Protein AF-0000000084513446 (afdb_homodimer)

Foldseek 3Di:
DPPPPPPDPDPDPDDPDPDDDDDDDWDKDKAADLLFQEEEEEAAALQFDAPLLVVLVHVVRVVHYTYIYTRQQVVNRDHPVCPPDDPPDPSVVVSVVVLLPCVSRQVVVLVRLVVSVVSNHNAYAYEYAASGQQNRLVCQLVVSHFEHEYELYHPDFLVSLQSGNHEYYYEHEQPSPDCPRNVVSQVVHDYPDGYYYYYNAAHGAQSHNPNDCVPDDPSNNVVSVVVVVVVSVRSVVRRD/DPPPPPPDPDPDPDDPDPPDDDDDDWDKDKAADLLFQEEEEEAAALQFDAPLLVVLVHVVRVVHYTYIYTRQQVVNRDHPVCPPDDPPDPNVVVSVVVLLPCVSRQVVVLVRLVVSVVSNHNAYAYEYAASGQQNRLVCQLVVSHFEHEYELYHPDFLVSLQSGNHEYYYEHEQPSPDCPRNVVSQVVHDYPPGYYYYYNAAHGAQSHNPNDCVPDDPSNNVVSVVVVVVVSVRSVVRRD

Structure (mmCIF, N/CA/C/O backbone):
data_AF-0000000084513446-model_v1
#
loop_
_entity.id
_entity.type
_entity.pdbx_description
1 polymer 'Endo-1-like protein'
#
loop_
_atom_site.group_PDB
_atom_site.id
_atom_site.type_symbol
_atom_site.label_atom_id
_atom_site.label_alt_id
_atom_site.label_comp_id
_atom_site.label_asym_id
_atom_site.label_entity_id
_atom_site.label_seq_id
_atom_site.pdbx_PDB_ins_code
_atom_site.Cartn_x
_atom_site.Cartn_y
_atom_site.Cartn_z
_atom_site.occupancy
_atom_site.B_iso_or_equiv
_atom_site.auth_seq_id
_atom_site.auth_comp_id
_atom_site.auth_asym_id
_atom_site.auth_atom_id
_atom_site.pdbx_PDB_model_num
ATOM 1 N N . MET A 1 1 ? 6.305 45.062 -3.98 1 28.52 1 MET A N 1
ATOM 2 C CA . MET A 1 1 ? 7.359 44.031 -4.02 1 28.52 1 MET A CA 1
ATOM 3 C C . MET A 1 1 ? 6.793 42.688 -4.387 1 28.52 1 MET A C 1
ATOM 5 O O . MET A 1 1 ? 5.715 42.312 -3.928 1 28.52 1 MET A O 1
ATOM 9 N N . PRO A 1 2 ? 7.004 42.062 -5.508 1 34.53 2 PRO A N 1
ATOM 10 C CA . PRO A 1 2 ? 6.273 40.875 -5.988 1 34.53 2 PRO A CA 1
ATOM 11 C C . PRO A 1 2 ? 6.184 39.781 -4.938 1 34.53 2 PRO A C 1
ATOM 13 O O . PRO A 1 2 ? 7.117 39.594 -4.152 1 34.53 2 PRO A O 1
ATOM 16 N N . SER A 1 3 ? 5.09 39.438 -4.32 1 36.53 3 SER A N 1
ATOM 17 C CA . SER A 1 3 ? 4.895 38.469 -3.242 1 36.53 3 SER A CA 1
ATOM 18 C C . SER A 1 3 ? 5.793 37.25 -3.418 1 36.53 3 SER A C 1
ATOM 20 O O . SER A 1 3 ? 5.75 36.594 -4.453 1 36.53 3 SER A O 1
ATOM 22 N N . THR A 1 4 ? 7.117 37.281 -3.299 1 39.66 4 THR A N 1
ATOM 23 C CA . THR A 1 4 ? 8.164 36.281 -3.463 1 39.66 4 THR A CA 1
ATOM 24 C C . THR A 1 4 ? 7.621 34.875 -3.174 1 39.66 4 THR A C 1
ATOM 26 O O . THR A 1 4 ? 7.152 34.594 -2.066 1 39.66 4 THR A O 1
ATOM 29 N N . GLU A 1 5 ? 6.93 34.25 -4.145 1 48.75 5 GLU A N 1
ATOM 30 C CA . GLU A 1 5 ? 6.363 32.906 -4.156 1 48.75 5 GLU A CA 1
ATOM 31 C C . GLU A 1 5 ? 7.258 31.938 -3.393 1 48.75 5 GLU A C 1
ATOM 33 O O . GLU A 1 5 ? 8.375 31.656 -3.82 1 48.75 5 GLU A O 1
ATOM 38 N N . SER A 1 6 ? 7.34 32.031 -2.076 1 57.56 6 SER A N 1
ATOM 39 C CA . SER A 1 6 ? 8.195 31.156 -1.291 1 57.56 6 SER A CA 1
ATOM 40 C C . SER A 1 6 ? 8.023 29.703 -1.718 1 57.56 6 SER A C 1
ATOM 42 O O . SER A 1 6 ? 6.906 29.203 -1.771 1 57.56 6 SER A O 1
ATOM 44 N N . TYR A 1 7 ? 8.93 29.266 -2.695 1 59.56 7 TYR A N 1
ATOM 45 C CA . TYR A 1 7 ? 9 27.891 -3.154 1 59.56 7 TYR A CA 1
ATOM 46 C C . TYR A 1 7 ? 9.266 26.938 -1.992 1 59.56 7 TYR A C 1
ATOM 48 O O . TYR A 1 7 ? 9.531 25.75 -2.199 1 59.56 7 TYR A O 1
ATOM 56 N N . ILE A 1 8 ? 9.156 27.516 -0.723 1 64.62 8 ILE A N 1
ATOM 57 C CA . ILE A 1 8 ? 9.547 26.609 0.35 1 64.62 8 ILE A CA 1
ATOM 58 C C . ILE A 1 8 ? 8.305 26.125 1.099 1 64.62 8 ILE A C 1
ATOM 60 O O . ILE A 1 8 ? 7.539 26.938 1.624 1 64.62 8 ILE A O 1
ATOM 64 N N . CYS A 1 9 ? 8.008 24.938 0.965 1 66.38 9 CYS A N 1
ATOM 65 C CA . CYS A 1 9 ? 6.91 24.375 1.742 1 66.38 9 CYS A CA 1
ATOM 66 C C . CYS A 1 9 ? 7.277 24.281 3.219 1 66.38 9 CYS A C 1
ATOM 68 O O . CYS A 1 9 ? 6.398 24.297 4.082 1 66.38 9 CYS A O 1
ATOM 70 N N . CYS A 1 10 ? 8.547 24.188 3.445 1 70.69 10 CYS A N 1
ATOM 71 C CA . CYS A 1 10 ? 9.023 23.891 4.793 1 70.69 10 CYS A CA 1
ATOM 72 C C . CYS A 1 10 ? 10.117 24.875 5.211 1 70.69 10 CYS A C 1
ATOM 74 O O . CYS A 1 10 ? 11.227 24.844 4.664 1 70.69 10 CYS A O 1
ATOM 76 N N . PRO A 1 11 ? 9.75 25.734 5.977 1 62.88 11 PRO A N 1
ATOM 77 C CA . PRO A 1 11 ? 10.773 26.703 6.363 1 62.88 11 PRO A CA 1
ATOM 78 C C . PRO A 1 11 ? 11.758 26.141 7.387 1 62.88 11 PRO A C 1
ATOM 80 O O . PRO A 1 11 ? 11.891 26.672 8.492 1 62.88 11 PRO A O 1
ATOM 83 N N . THR A 1 12 ? 12.133 24.906 7.207 1 65.62 12 THR A N 1
ATOM 84 C CA . THR A 1 12 ? 13.078 24.375 8.188 1 65.62 12 THR A CA 1
ATOM 85 C C . THR A 1 12 ? 14.211 23.625 7.492 1 65.62 12 THR A C 1
ATOM 87 O O . THR A 1 12 ? 14.055 23.172 6.359 1 65.62 12 THR A O 1
ATOM 90 N N . ASP A 1 13 ? 15.367 23.656 8.188 1 72.81 13 ASP A N 1
ATOM 91 C CA . ASP A 1 13 ? 16.531 22.922 7.707 1 72.81 13 ASP A CA 1
ATOM 92 C C . ASP A 1 13 ? 16.594 21.531 8.32 1 72.81 13 ASP A C 1
ATOM 94 O O . ASP A 1 13 ? 17.469 20.734 7.98 1 72.81 13 ASP A O 1
ATOM 98 N N . LYS A 1 14 ? 15.578 21.25 9.109 1 74.94 14 LYS A N 1
ATOM 99 C CA . LYS A 1 14 ? 15.641 19.953 9.781 1 74.94 14 LYS A CA 1
ATOM 100 C C . LYS A 1 14 ? 15.25 18.812 8.836 1 74.94 14 LYS A C 1
ATOM 102 O O . LYS A 1 14 ? 14.227 18.891 8.156 1 74.94 14 LYS A O 1
ATOM 107 N N . PRO A 1 15 ? 16.109 17.828 8.781 1 73.56 15 PRO A N 1
ATOM 108 C CA . PRO A 1 15 ? 15.797 16.688 7.93 1 73.56 15 PRO A CA 1
ATOM 109 C C . PRO A 1 15 ? 14.75 15.758 8.539 1 73.56 15 PRO A C 1
ATOM 111 O O . PRO A 1 15 ? 14.32 15.977 9.672 1 73.56 15 PRO A O 1
ATOM 114 N N . ALA A 1 16 ? 14.32 14.773 7.766 1 76.38 16 ALA A N 1
ATOM 115 C CA . ALA A 1 16 ? 13.469 13.719 8.305 1 76.38 16 ALA A CA 1
ATOM 116 C C . ALA A 1 16 ? 14.109 13.062 9.523 1 76.38 16 ALA A C 1
ATOM 118 O O . ALA A 1 16 ? 15.328 12.891 9.578 1 76.38 16 ALA A O 1
ATOM 119 N N . ALA A 1 17 ? 13.172 12.836 10.445 1 78.94 17 ALA A N 1
ATOM 120 C CA . ALA A 1 17 ? 13.648 12.266 11.703 1 78.94 17 ALA A CA 1
ATOM 121 C C . ALA A 1 17 ? 14.266 10.891 11.477 1 78.94 17 ALA A C 1
ATOM 123 O O . ALA A 1 17 ? 13.844 10.148 10.594 1 78.94 17 ALA A O 1
ATOM 124 N N . LYS A 1 18 ? 15.258 10.578 12.289 1 76.06 18 LYS A N 1
ATOM 125 C CA . LYS A 1 18 ? 15.984 9.32 12.164 1 76.06 18 LYS A CA 1
ATOM 126 C C . LYS A 1 18 ? 15.555 8.328 13.25 1 76.06 18 LYS A C 1
ATOM 128 O O . LYS A 1 18 ? 16.047 7.199 13.289 1 76.06 18 LYS A O 1
ATOM 133 N N . CYS A 1 19 ? 14.656 8.852 14.102 1 81.62 19 CYS A N 1
ATOM 134 C CA . CYS A 1 19 ? 14.211 7.934 15.141 1 81.62 19 CYS A CA 1
ATOM 135 C C . CYS A 1 19 ? 13.578 6.688 14.539 1 81.62 19 CYS A C 1
ATOM 137 O O . CYS A 1 19 ? 12.781 6.781 13.602 1 81.62 19 CYS A O 1
ATOM 139 N N . PRO A 1 20 ? 14.039 5.555 15.062 1 86.88 20 PRO A N 1
ATOM 140 C CA . PRO A 1 20 ? 13.523 4.305 14.492 1 86.88 20 PRO A CA 1
ATOM 141 C C . PRO A 1 20 ? 12.062 4.055 14.828 1 86.88 20 PRO A C 1
ATOM 143 O O . PRO A 1 20 ? 11.609 4.391 15.93 1 86.88 20 PRO A O 1
ATOM 146 N N . TYR A 1 21 ? 11.359 3.617 13.867 1 92.81 21 TYR A N 1
ATOM 147 C CA . TYR A 1 21 ? 9.984 3.17 14.062 1 92.81 21 TYR A CA 1
ATOM 148 C C . TYR A 1 21 ? 9.648 2.016 13.125 1 92.81 21 TYR A C 1
ATOM 150 O O . TYR A 1 21 ? 10.023 2.033 11.953 1 92.81 21 TYR A O 1
ATOM 158 N N . ASP A 1 22 ? 9.016 0.967 13.688 1 93.06 22 ASP A N 1
ATOM 159 C CA . ASP A 1 22 ? 8.555 -0.166 12.898 1 93.06 22 ASP A CA 1
ATOM 160 C C . ASP A 1 22 ? 7.035 -0.126 12.711 1 93.06 22 ASP A C 1
ATOM 162 O O . ASP A 1 22 ? 6.285 -0.475 13.625 1 93.06 22 ASP A O 1
ATOM 166 N N . PRO A 1 23 ? 6.637 0.332 11.562 1 96.19 23 PRO A N 1
ATOM 167 C CA . PRO A 1 23 ? 5.195 0.445 11.32 1 96.19 23 PRO A CA 1
ATOM 168 C C . PRO A 1 23 ? 4.457 -0.876 11.523 1 96.19 23 PRO A C 1
ATOM 170 O O . PRO A 1 23 ? 5.004 -1.944 11.242 1 96.19 23 PRO A O 1
ATOM 173 N N . THR A 1 24 ? 3.176 -0.822 11.93 1 96.25 24 THR A N 1
ATOM 174 C CA . THR A 1 24 ? 2.424 -2.014 12.312 1 96.25 24 THR A CA 1
ATOM 175 C C . THR A 1 24 ? 1.371 -2.348 11.258 1 96.25 24 THR A C 1
ATOM 177 O O . THR A 1 24 ? 0.756 -3.414 11.305 1 96.25 24 THR A O 1
ATOM 180 N N . GLY A 1 25 ? 1.165 -1.488 10.305 1 97.62 25 GLY A N 1
ATOM 181 C CA . GLY A 1 25 ? 0.18 -1.718 9.258 1 97.62 25 GLY A CA 1
ATOM 182 C C . GLY A 1 25 ? 0.73 -2.5 8.078 1 97.62 25 GLY A C 1
ATOM 183 O O . GLY A 1 25 ? 1.725 -3.215 8.219 1 97.62 25 GLY A O 1
ATOM 184 N N . ASP A 1 26 ? -0.02 -2.463 6.984 1 98 26 ASP A N 1
ATOM 185 C CA . ASP A 1 26 ? 0.353 -3.221 5.793 1 98 26 ASP A CA 1
ATOM 186 C C . ASP A 1 26 ? 0.483 -2.305 4.578 1 98 26 ASP A C 1
ATOM 188 O O . ASP A 1 26 ? -0.351 -1.422 4.367 1 98 26 ASP A O 1
ATOM 192 N N . ASP A 1 27 ? 1.561 -2.512 3.861 1 98.06 27 ASP A N 1
ATOM 193 C CA . ASP A 1 27 ? 1.68 -1.89 2.547 1 98.06 27 ASP A CA 1
ATOM 194 C C . ASP A 1 27 ? 1.044 -2.762 1.467 1 98.06 27 ASP A C 1
ATOM 196 O O . ASP A 1 27 ? 1.412 -3.928 1.307 1 98.06 27 ASP A O 1
ATOM 200 N N . PHE A 1 28 ? 0.051 -2.205 0.753 1 98.5 28 PHE A N 1
ATOM 201 C CA . PHE A 1 28 ? -0.651 -2.918 -0.307 1 98.5 28 PHE A CA 1
ATOM 202 C C . PHE A 1 28 ? -0.551 -2.164 -1.627 1 98.5 28 PHE A C 1
ATOM 204 O O . PHE A 1 28 ? -0.624 -0.933 -1.651 1 98.5 28 PHE A O 1
ATOM 211 N N . TYR A 1 29 ? -0.32 -2.852 -2.713 1 98.69 29 TYR A N 1
ATOM 212 C CA . TYR A 1 29 ? -0.662 -2.375 -4.047 1 98.69 29 TYR A CA 1
ATOM 213 C C . TYR A 1 29 ? -2.072 -2.801 -4.434 1 98.69 29 TYR A C 1
ATOM 215 O O . TYR A 1 29 ? -2.414 -3.984 -4.355 1 98.69 29 TYR A O 1
ATOM 223 N N . VAL A 1 30 ? -2.938 -1.839 -4.719 1 98.81 30 VAL A N 1
ATOM 224 C CA . VAL A 1 30 ? -4.344 -2.098 -5.016 1 98.81 30 VAL A CA 1
ATOM 225 C C . VAL A 1 30 ? -4.676 -1.589 -6.414 1 98.81 30 VAL A C 1
ATOM 227 O O . VAL A 1 30 ? -4.363 -0.447 -6.758 1 98.81 30 VAL A O 1
ATOM 230 N N . VAL A 1 31 ? -5.312 -2.438 -7.215 1 98.75 31 VAL A N 1
ATOM 231 C CA . VAL A 1 31 ? -5.66 -2.031 -8.57 1 98.75 31 VAL A CA 1
ATOM 232 C C . VAL A 1 31 ? -6.91 -2.781 -9.031 1 98.75 31 VAL A C 1
ATOM 234 O O . VAL A 1 31 ? -7.172 -3.896 -8.578 1 98.75 31 VAL A O 1
ATOM 237 N N . GLY A 1 32 ? -7.699 -2.143 -9.945 1 98.69 32 GLY A N 1
ATOM 238 C CA . GLY A 1 32 ? -8.922 -2.738 -10.477 1 98.69 32 GLY A CA 1
ATOM 239 C C . GLY A 1 32 ? -10.18 -2.021 -10.023 1 98.69 32 GLY A C 1
ATOM 240 O O . GLY A 1 32 ? -10.102 -1.03 -9.289 1 98.69 32 GLY A O 1
ATOM 241 N N . PRO A 1 33 ? -11.297 -2.467 -10.508 1 98.25 33 PRO A N 1
ATOM 242 C CA . PRO A 1 33 ? -12.555 -1.837 -10.102 1 98.25 33 PRO A CA 1
ATOM 243 C C . PRO A 1 33 ? -12.906 -2.111 -8.641 1 98.25 33 PRO A C 1
ATOM 245 O O . PRO A 1 33 ? -13.102 -3.268 -8.258 1 98.25 33 PRO A O 1
ATOM 248 N N . TYR A 1 34 ? -13.094 -1.076 -7.812 1 97.25 34 TYR A N 1
ATOM 249 C CA . TYR A 1 34 ? -13.312 -1.21 -6.379 1 97.25 34 TYR A CA 1
ATOM 250 C C . TYR A 1 34 ? -14.648 -1.88 -6.094 1 97.25 34 TYR A C 1
ATOM 252 O O . TYR A 1 34 ? -14.867 -2.418 -5.004 1 97.25 34 TYR A O 1
ATOM 260 N N . LYS A 1 35 ? -15.555 -1.909 -7.035 1 96.81 35 LYS A N 1
ATOM 261 C CA . LYS A 1 35 ? -16.875 -2.5 -6.816 1 96.81 35 LYS A CA 1
ATOM 262 C C . LYS A 1 35 ? -16.938 -3.928 -7.355 1 96.81 35 LYS A C 1
ATOM 264 O O . LYS A 1 35 ? -17.984 -4.555 -7.352 1 96.81 35 LYS A O 1
ATOM 269 N N . SER A 1 36 ? -15.805 -4.426 -7.887 1 98.25 36 SER A N 1
ATOM 270 C CA . SER A 1 36 ? -15.781 -5.805 -8.367 1 98.25 36 SER A CA 1
ATOM 271 C C . SER A 1 36 ? -16.219 -6.777 -7.281 1 98.25 36 SER A C 1
ATOM 273 O O . SER A 1 36 ? -15.891 -6.594 -6.105 1 98.25 36 SER A O 1
ATOM 275 N N . LYS A 1 37 ? -16.875 -7.809 -7.703 1 98.56 37 LYS A N 1
ATOM 276 C CA . LYS A 1 37 ? -17.297 -8.859 -6.773 1 98.56 37 LYS A CA 1
ATOM 277 C C . LYS A 1 37 ? -16.266 -9.984 -6.723 1 98.56 37 LYS A C 1
ATOM 279 O O . LYS A 1 37 ? -16.375 -10.898 -5.898 1 98.56 37 LYS A O 1
ATOM 284 N N . ALA A 1 38 ? -15.273 -9.914 -7.621 1 98.88 38 ALA A N 1
ATOM 285 C CA . ALA A 1 38 ? -14.195 -10.906 -7.699 1 98.88 38 ALA A CA 1
ATOM 286 C C . ALA A 1 38 ? -12.852 -10.281 -7.336 1 98.88 38 ALA A C 1
ATOM 288 O O . ALA A 1 38 ? -12.375 -9.375 -8.023 1 98.88 38 ALA A O 1
ATOM 289 N N . GLY A 1 39 ? -12.25 -10.734 -6.254 1 98.88 39 GLY A N 1
ATOM 290 C CA . GLY A 1 39 ? -10.961 -10.234 -5.797 1 98.88 39 GLY A CA 1
ATOM 291 C C . GLY A 1 39 ? -9.844 -11.25 -5.949 1 98.88 39 GLY A C 1
ATOM 292 O O . GLY A 1 39 ? -10.086 -12.461 -5.91 1 98.88 39 GLY A O 1
ATOM 293 N N . VAL A 1 40 ? -8.648 -10.805 -6.152 1 98.94 40 VAL A N 1
ATOM 294 C CA . VAL A 1 40 ? -7.488 -11.688 -6.246 1 98.94 40 VAL A CA 1
ATOM 295 C C . VAL A 1 40 ? -6.34 -11.117 -5.41 1 98.94 40 VAL A C 1
ATOM 297 O O . VAL A 1 40 ? -6.008 -9.938 -5.523 1 98.94 40 VAL A O 1
ATOM 300 N N . VAL A 1 41 ? -5.77 -11.891 -4.531 1 98.94 41 VAL A N 1
ATOM 301 C CA . VAL A 1 41 ? -4.516 -11.539 -3.869 1 98.94 41 VAL A CA 1
ATOM 302 C C . VAL A 1 41 ? -3.336 -12.062 -4.688 1 98.94 41 VAL A C 1
ATOM 304 O O . VAL A 1 41 ? -3.301 -13.242 -5.055 1 98.94 41 VAL A O 1
ATOM 307 N N . VAL A 1 42 ? -2.404 -11.203 -4.988 1 98.88 42 VAL A N 1
ATOM 308 C CA . VAL A 1 42 ? -1.183 -11.602 -5.68 1 98.88 42 VAL A CA 1
ATOM 309 C C . VAL A 1 42 ? -0.033 -11.711 -4.68 1 98.88 42 VAL A C 1
ATOM 311 O O . VAL A 1 42 ? 0.239 -10.773 -3.932 1 98.88 42 VAL A O 1
ATOM 314 N N . VAL A 1 43 ? 0.588 -12.844 -4.645 1 98.5 43 VAL A N 1
ATOM 315 C CA . VAL A 1 43 ? 1.754 -13.078 -3.801 1 98.5 43 VAL A CA 1
ATOM 316 C C . VAL A 1 43 ? 3.02 -13.078 -4.656 1 98.5 43 VAL A C 1
ATOM 318 O O . VAL A 1 43 ? 3.195 -13.945 -5.516 1 98.5 43 VAL A O 1
ATOM 321 N N . SER A 1 44 ? 3.875 -12.156 -4.418 1 96 44 SER A N 1
ATOM 322 C CA . SER A 1 44 ? 5.055 -11.922 -5.242 1 96 44 SER A CA 1
ATOM 323 C C . SER A 1 44 ? 6.109 -13 -5.02 1 96 44 SER A C 1
ATOM 325 O O . SER A 1 44 ? 5.945 -13.867 -4.16 1 96 44 SER A O 1
ATOM 327 N N . ASP A 1 45 ? 7.16 -12.992 -5.832 1 94.69 45 ASP A N 1
ATOM 328 C CA . ASP A 1 45 ? 8.375 -13.758 -5.574 1 94.69 45 ASP A CA 1
ATOM 329 C C . ASP A 1 45 ? 9.242 -13.07 -4.523 1 94.69 45 ASP A C 1
ATOM 331 O O . ASP A 1 45 ? 8.797 -12.133 -3.857 1 94.69 45 ASP A O 1
ATOM 335 N N . ILE A 1 46 ? 10.516 -13.477 -4.309 1 92.56 46 ILE A N 1
ATOM 336 C CA . ILE A 1 46 ? 11.352 -13.039 -3.195 1 92.56 46 ILE A CA 1
ATOM 337 C C . ILE A 1 46 ? 11.805 -11.602 -3.434 1 92.56 46 ILE A C 1
ATOM 339 O O . ILE A 1 46 ? 12.352 -10.961 -2.533 1 92.56 46 ILE A O 1
ATOM 343 N N . PHE A 1 47 ? 11.531 -11.117 -4.695 1 92.38 47 PHE A N 1
ATOM 344 C CA . PHE A 1 47 ? 11.961 -9.766 -5.027 1 92.38 47 PHE A CA 1
ATOM 345 C C . PHE A 1 47 ? 10.898 -8.75 -4.637 1 92.38 47 PHE A C 1
ATOM 347 O O . PHE A 1 47 ? 11.125 -7.539 -4.707 1 92.38 47 PHE A O 1
ATOM 354 N N . GLY A 1 48 ? 9.781 -9.219 -4.211 1 93.5 48 GLY A N 1
ATOM 355 C CA . GLY A 1 48 ? 8.75 -8.336 -3.686 1 93.5 48 GLY A CA 1
ATOM 356 C C . GLY A 1 48 ? 7.992 -7.586 -4.766 1 93.5 48 GLY A C 1
ATOM 357 O O . GLY A 1 48 ? 7.715 -8.141 -5.832 1 93.5 48 GLY A O 1
ATOM 358 N N . MET A 1 49 ? 7.559 -6.355 -4.457 1 93.38 49 MET A N 1
ATOM 359 C CA . MET A 1 49 ? 6.68 -5.562 -5.312 1 93.38 49 MET A CA 1
ATOM 360 C C . MET A 1 49 ? 7.48 -4.793 -6.359 1 93.38 49 MET A C 1
ATOM 362 O O . MET A 1 49 ? 7.5 -3.562 -6.352 1 93.38 49 MET A O 1
ATOM 366 N N . GLN A 1 50 ? 7.984 -5.496 -7.273 1 91.75 50 GLN A N 1
ATOM 367 C CA . GLN A 1 50 ? 8.68 -4.891 -8.406 1 91.75 50 GLN A CA 1
ATOM 368 C C . GLN A 1 50 ? 7.691 -4.402 -9.461 1 91.75 50 GLN A C 1
ATOM 370 O O . GLN A 1 50 ? 6.547 -4.863 -9.508 1 91.75 50 GLN A O 1
ATOM 375 N N . PRO A 1 51 ? 8.109 -3.453 -10.312 1 91.81 51 PRO A N 1
ATOM 376 C CA . PRO A 1 51 ? 7.215 -2.965 -11.367 1 91.81 51 PRO A CA 1
ATOM 377 C C . PRO A 1 51 ? 6.621 -4.094 -12.211 1 91.81 51 PRO A C 1
ATOM 379 O O . PRO A 1 51 ? 5.434 -4.066 -12.531 1 91.81 51 PRO A O 1
ATOM 382 N N . ASN A 1 52 ? 7.367 -5.094 -12.469 1 90 52 ASN A N 1
ATOM 383 C CA . ASN A 1 52 ? 6.859 -6.164 -13.32 1 90 52 ASN A CA 1
ATOM 384 C C . ASN A 1 52 ? 5.922 -7.09 -12.555 1 90 52 ASN A C 1
ATOM 386 O O . ASN A 1 52 ? 5.023 -7.699 -13.148 1 90 52 ASN A O 1
ATOM 390 N N . SER A 1 53 ? 6.121 -7.246 -11.273 1 92.12 53 SER A N 1
ATOM 391 C CA . SER A 1 53 ? 5.129 -7.961 -10.469 1 92.12 53 SER A CA 1
ATOM 392 C C . SER A 1 53 ? 3.805 -7.207 -10.43 1 92.12 53 SER A C 1
ATOM 394 O O . SER A 1 53 ? 2.736 -7.816 -10.484 1 92.12 53 SER A O 1
ATOM 396 N N . LYS A 1 54 ? 3.953 -5.879 -10.375 1 96.5 54 LYS A N 1
ATOM 397 C CA . LYS A 1 54 ? 2.75 -5.055 -10.406 1 96.5 54 LYS A CA 1
ATOM 398 C C . LYS A 1 54 ? 2.076 -5.117 -11.773 1 96.5 54 LYS A C 1
ATOM 400 O O . LYS A 1 54 ? 0.852 -5.027 -11.875 1 96.5 54 LYS A O 1
ATOM 405 N N . ARG A 1 55 ? 2.893 -5.309 -12.812 1 96.5 55 ARG A N 1
ATOM 406 C CA . ARG A 1 55 ? 2.359 -5.492 -14.164 1 96.5 55 ARG A CA 1
ATOM 407 C C . ARG A 1 55 ? 1.387 -6.668 -14.211 1 96.5 55 ARG A C 1
ATOM 409 O O . ARG A 1 55 ? 0.339 -6.586 -14.852 1 96.5 55 ARG A O 1
ATOM 416 N N . PHE A 1 56 ? 1.767 -7.676 -13.562 1 97.5 56 PHE A N 1
ATOM 417 C CA . PHE A 1 56 ? 0.907 -8.852 -13.484 1 97.5 56 PHE A CA 1
ATOM 418 C C . PHE A 1 56 ? -0.406 -8.516 -12.789 1 97.5 56 PHE A C 1
ATOM 420 O O . PHE A 1 56 ? -1.48 -8.891 -13.266 1 97.5 56 PHE A O 1
ATOM 427 N N . ALA A 1 57 ? -0.387 -7.805 -11.688 1 98.56 57 ALA A N 1
ATOM 428 C CA . ALA A 1 57 ? -1.583 -7.359 -10.977 1 98.56 57 ALA A CA 1
ATOM 429 C C . ALA A 1 57 ? -2.459 -6.484 -11.875 1 98.56 57 ALA A C 1
ATOM 431 O O . ALA A 1 57 ? -3.682 -6.641 -11.898 1 98.56 57 ALA A O 1
ATOM 432 N N . ASP A 1 58 ? -1.804 -5.578 -12.625 1 98.5 58 ASP A N 1
ATOM 433 C CA . ASP A 1 58 ? -2.529 -4.695 -13.539 1 98.5 58 ASP A CA 1
ATOM 434 C C . ASP A 1 58 ? -3.238 -5.492 -14.633 1 98.5 58 ASP A C 1
ATOM 436 O O . ASP A 1 58 ? -4.359 -5.16 -15.016 1 98.5 58 ASP A O 1
ATOM 440 N N . MET A 1 59 ? -2.545 -6.516 -15.086 1 98.19 59 MET A N 1
ATOM 441 C CA . MET A 1 59 ? -3.143 -7.379 -16.094 1 98.19 59 MET A CA 1
ATOM 442 C C . MET A 1 59 ? -4.406 -8.047 -15.57 1 98.19 59 MET A C 1
ATOM 444 O O . MET A 1 59 ? -5.422 -8.102 -16.266 1 98.19 59 MET A O 1
ATOM 448 N N . LEU A 1 60 ? -4.406 -8.531 -14.359 1 98.75 60 LEU A N 1
ATOM 449 C CA . LEU A 1 60 ? -5.594 -9.117 -13.742 1 98.75 60 LEU A CA 1
ATOM 450 C C . LEU A 1 60 ? -6.699 -8.078 -13.594 1 98.75 60 LEU A C 1
ATOM 452 O O . LEU A 1 60 ? -7.867 -8.359 -13.867 1 98.75 60 LEU A O 1
ATOM 456 N N . ALA A 1 61 ? -6.309 -6.898 -13.164 1 98.81 61 ALA A N 1
ATOM 457 C CA . ALA A 1 61 ? -7.258 -5.801 -12.977 1 98.81 61 ALA A CA 1
ATOM 458 C C . ALA A 1 61 ? -7.941 -5.438 -14.289 1 98.81 61 ALA A C 1
ATOM 460 O O . ALA A 1 61 ? -9.141 -5.156 -14.312 1 98.81 61 ALA A O 1
ATOM 461 N N . GLU A 1 62 ? -7.16 -5.438 -15.367 1 98.44 62 GLU A N 1
ATOM 462 C CA . GLU A 1 62 ? -7.691 -5.137 -16.703 1 98.44 62 GLU A CA 1
ATOM 463 C C . GLU A 1 62 ? -8.742 -6.156 -17.109 1 98.44 62 GLU A C 1
ATOM 465 O O . GLU A 1 62 ? -9.531 -5.902 -18.031 1 98.44 62 GLU A O 1
ATOM 470 N N . ASN A 1 63 ? -8.734 -7.223 -16.438 1 98.56 63 ASN A N 1
ATOM 471 C CA . ASN A 1 63 ? -9.719 -8.266 -16.734 1 98.56 63 ASN A CA 1
ATOM 472 C C . ASN A 1 63 ? -10.836 -8.289 -15.703 1 98.56 63 ASN A C 1
ATOM 474 O O . ASN A 1 63 ? -11.539 -9.297 -15.57 1 98.56 63 ASN A O 1
ATOM 478 N N . GLY A 1 64 ? -10.969 -7.281 -14.883 1 98.56 64 GLY A N 1
ATOM 479 C CA . GLY A 1 64 ? -12.164 -7.047 -14.086 1 98.56 64 GLY A CA 1
ATOM 480 C C . GLY A 1 64 ? -11.992 -7.43 -12.633 1 98.56 64 GLY A C 1
ATOM 481 O O . GLY A 1 64 ? -12.938 -7.344 -11.844 1 98.56 64 GLY A O 1
ATOM 482 N N . TYR A 1 65 ? -10.852 -7.836 -12.219 1 98.88 65 TYR A N 1
ATOM 483 C CA . TYR A 1 65 ? -10.641 -8.25 -10.836 1 98.88 65 TYR A CA 1
ATOM 484 C C . TYR A 1 65 ? -10.156 -7.086 -9.977 1 98.88 65 TYR A C 1
ATOM 486 O O . TYR A 1 65 ? -9.375 -6.25 -10.445 1 98.88 65 TYR A O 1
ATOM 494 N N . LEU A 1 66 ? -10.633 -6.977 -8.75 1 98.88 66 LEU A N 1
ATOM 495 C CA . LEU A 1 66 ? -9.969 -6.156 -7.75 1 98.88 66 LEU A CA 1
ATOM 496 C C . LEU A 1 66 ? -8.781 -6.891 -7.145 1 98.88 66 LEU A C 1
ATOM 498 O O . LEU A 1 66 ? -8.938 -7.961 -6.559 1 98.88 66 LEU A O 1
ATOM 502 N N . VAL A 1 67 ? -7.625 -6.32 -7.352 1 98.94 67 VAL A N 1
ATOM 503 C CA . VAL A 1 67 ? -6.398 -7.035 -7.008 1 98.94 67 VAL A CA 1
ATOM 504 C C . VAL A 1 67 ? -5.703 -6.332 -5.844 1 98.94 67 VAL A C 1
ATOM 506 O O . VAL A 1 67 ? -5.582 -5.105 -5.832 1 98.94 67 VAL A O 1
ATOM 509 N N . VAL A 1 68 ? -5.285 -7.074 -4.863 1 98.88 68 VAL A N 1
ATOM 510 C CA . VAL A 1 68 ? -4.453 -6.594 -3.766 1 98.88 68 VAL A CA 1
ATOM 511 C C . VAL A 1 68 ? -3.148 -7.387 -3.725 1 98.88 68 VAL A C 1
ATOM 513 O O . VAL A 1 68 ? -3.162 -8.617 -3.746 1 98.88 68 VAL A O 1
ATOM 516 N N . MET A 1 69 ? -2.08 -6.715 -3.742 1 98.75 69 MET A N 1
ATOM 517 C CA . MET A 1 69 ? -0.746 -7.285 -3.592 1 98.75 69 MET A CA 1
ATOM 518 C C . MET A 1 69 ? -0.065 -6.754 -2.336 1 98.75 69 MET A C 1
ATOM 520 O O . MET A 1 69 ? 0.332 -5.59 -2.285 1 98.75 69 MET A O 1
ATOM 524 N N . PRO A 1 70 ? 0.116 -7.617 -1.32 1 98.56 70 PRO A N 1
ATOM 525 C CA . PRO A 1 70 ? 0.785 -7.184 -0.092 1 98.56 70 PRO A CA 1
ATOM 526 C C . PRO A 1 70 ? 2.303 -7.105 -0.243 1 98.56 70 PRO A C 1
ATOM 528 O O . PRO A 1 70 ? 2.895 -7.891 -0.987 1 98.56 70 PRO A O 1
ATOM 531 N N . ASP A 1 71 ? 2.924 -6.148 0.452 1 97.75 71 ASP A N 1
ATOM 532 C CA . ASP A 1 71 ? 4.371 -6.145 0.634 1 97.75 71 ASP A CA 1
ATOM 533 C C . ASP A 1 71 ? 4.789 -7.117 1.737 1 97.75 71 ASP A C 1
ATOM 535 O O . ASP A 1 71 ? 4.887 -6.73 2.904 1 97.75 71 ASP A O 1
ATOM 539 N N . PHE A 1 72 ? 5.148 -8.281 1.378 1 97.06 72 PHE A N 1
ATOM 540 C CA . PHE A 1 72 ? 5.383 -9.344 2.346 1 97.06 72 PHE A CA 1
ATOM 541 C C . PHE A 1 72 ? 6.754 -9.188 2.994 1 97.06 72 PHE A C 1
ATOM 543 O O . PHE A 1 72 ? 6.957 -9.609 4.137 1 97.06 72 PHE A O 1
ATOM 550 N N . PHE A 1 73 ? 7.625 -8.609 2.295 1 95.75 73 PHE A N 1
ATOM 551 C CA . PHE A 1 73 ? 9 -8.672 2.768 1 95.75 73 PHE A CA 1
ATOM 552 C C . PHE A 1 73 ? 9.414 -7.348 3.402 1 95.75 73 PHE A C 1
ATOM 554 O O . PHE A 1 73 ? 10.25 -7.32 4.305 1 95.75 73 PHE A O 1
ATOM 561 N N . GLY A 1 74 ? 8.82 -6.207 2.85 1 92.38 74 GLY A N 1
ATOM 562 C CA . GLY A 1 74 ? 9.281 -4.91 3.318 1 92.38 74 GLY A CA 1
ATOM 563 C C . GLY A 1 74 ? 10.781 -4.734 3.215 1 92.38 74 GLY A C 1
ATOM 564 O O . GLY A 1 74 ? 11.367 -4.949 2.15 1 92.38 74 GLY A O 1
ATOM 565 N N . LYS A 1 75 ? 11.445 -4.398 4.348 1 89.06 75 LYS A N 1
ATOM 566 C CA . LYS A 1 75 ? 12.883 -4.148 4.383 1 89.06 75 LYS A CA 1
ATOM 567 C C . LYS A 1 75 ? 13.672 -5.441 4.203 1 89.06 75 LYS A C 1
ATOM 569 O O . LYS A 1 75 ? 14.875 -5.41 3.947 1 89.06 75 LYS A O 1
ATOM 574 N N . ARG A 1 76 ? 13.031 -6.602 4.289 1 93.5 76 ARG A N 1
ATOM 575 C CA . ARG A 1 76 ? 13.719 -7.883 4.199 1 93.5 76 ARG A CA 1
ATOM 576 C C . ARG A 1 76 ? 13.641 -8.445 2.781 1 93.5 76 ARG A C 1
ATOM 578 O O . ARG A 1 76 ? 14.023 -9.594 2.541 1 93.5 76 ARG A O 1
ATOM 585 N N . VAL A 1 77 ? 13.125 -7.691 1.821 1 94.5 77 VAL A N 1
ATOM 586 C CA . VAL A 1 77 ? 13.055 -8.109 0.426 1 94.5 77 VAL A CA 1
ATOM 587 C C . VAL A 1 77 ? 14.453 -8.445 -0.087 1 94.5 77 VAL A C 1
ATOM 589 O O . VAL A 1 77 ? 15.438 -7.809 0.307 1 94.5 77 VAL A O 1
ATOM 592 N N . TRP A 1 78 ? 14.555 -9.445 -0.903 1 92.25 78 TRP A N 1
ATOM 593 C CA . TRP A 1 78 ? 15.852 -9.711 -1.509 1 92.25 78 TRP A CA 1
ATOM 594 C C . TRP A 1 78 ? 16.172 -8.688 -2.592 1 92.25 78 TRP A C 1
ATOM 596 O O . TRP A 1 78 ? 15.406 -8.523 -3.543 1 92.25 78 TRP A O 1
ATOM 606 N N . PRO A 1 79 ? 17.281 -8.078 -2.475 1 90.44 79 PRO A N 1
ATOM 607 C CA . PRO A 1 79 ? 17.609 -7.047 -3.459 1 90.44 79 PRO A CA 1
ATOM 608 C C . PRO A 1 79 ? 17.891 -7.621 -4.848 1 90.44 79 PRO A C 1
ATOM 610 O O . PRO A 1 79 ? 18.672 -8.578 -4.977 1 90.44 79 PRO A O 1
ATOM 613 N N . VAL A 1 80 ? 17.312 -6.973 -5.812 1 86.31 80 VAL A N 1
ATOM 614 C CA . VAL A 1 80 ? 17.422 -7.445 -7.191 1 86.31 80 VAL A CA 1
ATOM 615 C C . VAL A 1 80 ? 18.875 -7.422 -7.633 1 86.31 80 VAL A C 1
ATOM 617 O O . VAL A 1 80 ? 19.312 -8.266 -8.422 1 86.31 80 VAL A O 1
ATOM 620 N N . GLU A 1 81 ? 19.625 -6.523 -7.094 1 86.12 81 GLU A N 1
ATOM 621 C CA . GLU A 1 81 ? 21.031 -6.352 -7.477 1 86.12 81 GLU A CA 1
ATOM 622 C C . GLU A 1 81 ? 21.891 -7.496 -6.953 1 86.12 81 GLU A C 1
ATOM 624 O O . GLU A 1 81 ? 23.016 -7.703 -7.422 1 86.12 81 GLU A O 1
ATOM 629 N N . ASN A 1 82 ? 21.406 -8.141 -5.949 1 85.56 82 ASN A N 1
ATOM 630 C CA . ASN A 1 82 ? 22.141 -9.25 -5.352 1 85.56 82 ASN A CA 1
ATOM 631 C C . ASN A 1 82 ? 21.719 -10.586 -5.949 1 85.56 82 ASN A C 1
ATOM 633 O O . ASN A 1 82 ? 21.438 -11.539 -5.219 1 85.56 82 ASN A O 1
ATOM 637 N N . TRP A 1 83 ? 21.5 -10.672 -7.223 1 84.5 83 TRP A N 1
ATOM 638 C CA . TRP A 1 83 ? 21.141 -11.906 -7.922 1 84.5 83 TRP A CA 1
ATOM 639 C C . TRP A 1 83 ? 22.094 -12.164 -9.086 1 84.5 83 TRP A C 1
ATOM 641 O O . TRP A 1 83 ? 22.453 -11.234 -9.82 1 84.5 83 TRP A O 1
ATOM 651 N N . PRO A 1 84 ? 22.578 -13.328 -9.352 1 83.12 84 PRO A N 1
ATOM 652 C CA . PRO A 1 84 ? 22.203 -14.555 -8.641 1 83.12 84 PRO A CA 1
ATOM 653 C C . PRO A 1 84 ? 22.828 -14.648 -7.25 1 83.12 84 PRO A C 1
ATOM 655 O O . PRO A 1 84 ? 23.781 -13.938 -6.949 1 83.12 84 PRO A O 1
ATOM 658 N N . VAL A 1 85 ? 22.203 -15.508 -6.48 1 82.75 85 VAL A N 1
ATOM 659 C CA . VAL A 1 85 ? 22.625 -15.625 -5.09 1 82.75 85 VAL A CA 1
ATOM 660 C C . VAL A 1 85 ? 23.797 -16.609 -4.988 1 82.75 85 VAL A C 1
ATOM 662 O O . VAL A 1 85 ? 23.953 -17.484 -5.836 1 82.75 85 VAL A O 1
ATOM 665 N N . ASP A 1 86 ? 24.656 -16.328 -4.02 1 82.5 86 ASP A N 1
ATOM 666 C CA . ASP A 1 86 ? 25.578 -17.359 -3.545 1 82.5 86 ASP A CA 1
ATOM 667 C C . ASP A 1 86 ? 24.891 -18.281 -2.547 1 82.5 86 ASP A C 1
ATOM 669 O O . ASP A 1 86 ? 24.594 -17.891 -1.419 1 82.5 86 ASP A O 1
ATOM 673 N N . PRO A 1 87 ? 24.672 -19.516 -3.033 1 81.94 87 PRO A N 1
ATOM 674 C CA . PRO A 1 87 ? 23.922 -20.422 -2.16 1 81.94 87 PRO A CA 1
ATOM 675 C C . PRO A 1 87 ? 24.641 -20.688 -0.841 1 81.94 87 PRO A C 1
ATOM 677 O O . PRO A 1 87 ? 24.031 -21.172 0.116 1 81.94 87 PRO A O 1
ATOM 680 N N . GLU A 1 88 ? 25.922 -20.359 -0.776 1 85.5 88 GLU A N 1
ATOM 681 C CA . GLU A 1 88 ? 26.703 -20.625 0.431 1 85.5 88 GLU A CA 1
ATOM 682 C C . GLU A 1 88 ? 26.766 -19.391 1.323 1 85.5 88 GLU A C 1
ATOM 684 O O . GLU A 1 88 ? 27.25 -19.453 2.457 1 85.5 88 GLU A O 1
ATOM 689 N N . SER A 1 89 ? 26.25 -18.328 0.78 1 88.25 89 SER A N 1
ATOM 690 C CA . SER A 1 89 ? 26.266 -17.094 1.568 1 88.25 89 SER A CA 1
ATOM 691 C C . SER A 1 89 ? 25.375 -17.219 2.799 1 88.25 89 SER A C 1
ATOM 693 O O . SER A 1 89 ? 24.266 -17.734 2.713 1 88.25 89 SER A O 1
ATOM 695 N N . GLN A 1 90 ? 25.891 -16.828 3.957 1 92.19 90 GLN A N 1
ATOM 696 C CA . GLN A 1 90 ? 25.125 -16.844 5.195 1 92.19 90 GLN A CA 1
ATOM 697 C C . GLN A 1 90 ? 23.891 -15.953 5.082 1 92.19 90 GLN A C 1
ATOM 699 O O . GLN A 1 90 ? 22.812 -16.281 5.594 1 92.19 90 GLN A O 1
ATOM 704 N N . LYS A 1 91 ? 24.062 -14.828 4.402 1 91.19 91 LYS A N 1
ATOM 705 C CA . LYS A 1 91 ? 22.953 -13.906 4.203 1 91.19 91 LYS A CA 1
ATOM 706 C C . LYS A 1 91 ? 21.797 -14.586 3.467 1 91.19 91 LYS A C 1
ATOM 708 O O . LYS A 1 91 ? 20.625 -14.422 3.84 1 91.19 91 LYS A O 1
ATOM 713 N N . TRP A 1 92 ? 22.094 -15.328 2.475 1 90.31 92 TRP A N 1
ATOM 714 C CA . TRP A 1 92 ? 21.078 -16.047 1.706 1 90.31 92 TRP A CA 1
ATOM 715 C C . TRP A 1 92 ? 20.422 -17.125 2.551 1 90.31 92 TRP A C 1
ATOM 717 O O . TRP A 1 92 ? 19.188 -17.219 2.592 1 90.31 92 TRP A O 1
ATOM 727 N N . LYS A 1 93 ? 21.219 -17.906 3.24 1 90.31 93 LYS A N 1
ATOM 728 C CA . LYS A 1 93 ? 20.688 -18.984 4.074 1 90.31 93 LYS A CA 1
ATOM 729 C C . LYS A 1 93 ? 19.75 -18.438 5.137 1 90.31 93 LYS A C 1
ATOM 731 O O . LYS A 1 93 ? 18.672 -19 5.367 1 90.31 93 LYS A O 1
ATOM 736 N N . ASP A 1 94 ? 20.156 -17.344 5.703 1 92.75 94 ASP A N 1
ATOM 737 C CA . ASP A 1 94 ? 19.312 -16.703 6.707 1 92.75 94 ASP A CA 1
ATOM 738 C C . ASP A 1 94 ? 18 -16.234 6.094 1 92.75 94 ASP A C 1
ATOM 740 O O . ASP A 1 94 ? 16.938 -16.406 6.688 1 92.75 94 ASP A O 1
ATOM 744 N N . HIS A 1 95 ? 18.047 -15.641 4.938 1 92.62 95 HIS A N 1
ATOM 745 C CA . HIS A 1 95 ? 16.859 -15.125 4.262 1 92.62 95 HIS A CA 1
ATOM 746 C C . HIS A 1 95 ? 15.891 -16.25 3.912 1 92.62 95 HIS A C 1
ATOM 748 O O . HIS A 1 95 ? 14.688 -16.141 4.156 1 92.62 95 HIS A O 1
ATOM 754 N N . ILE A 1 96 ? 16.406 -17.312 3.416 1 89.88 96 ILE A N 1
ATOM 755 C CA . ILE A 1 96 ? 15.562 -18.391 2.936 1 89.88 96 ILE A CA 1
ATOM 756 C C . ILE A 1 96 ? 14.93 -19.125 4.121 1 89.88 96 ILE A C 1
ATOM 758 O O . ILE A 1 96 ? 13.766 -19.531 4.062 1 89.88 96 ILE A O 1
ATOM 762 N N . VAL A 1 97 ? 15.688 -19.328 5.148 1 90.75 97 VAL A N 1
ATOM 763 C CA . VAL A 1 97 ? 15.141 -19.953 6.348 1 90.75 97 VAL A CA 1
ATOM 764 C C . VAL A 1 97 ? 13.977 -19.125 6.883 1 90.75 97 VAL A C 1
ATOM 766 O O . VAL A 1 97 ? 12.914 -19.656 7.207 1 90.75 97 VAL A O 1
ATOM 769 N N . TRP A 1 98 ? 14.164 -17.844 6.938 1 93.44 98 TRP A N 1
ATOM 770 C CA . TRP A 1 98 ? 13.109 -16.938 7.391 1 93.44 98 TRP A CA 1
ATOM 771 C C . TRP A 1 98 ? 11.922 -16.969 6.438 1 93.44 98 TRP A C 1
ATOM 773 O O . TRP A 1 98 ? 10.773 -17.062 6.871 1 93.44 98 TRP A O 1
ATOM 783 N N . SER A 1 99 ? 12.203 -16.953 5.164 1 92.94 99 SER A N 1
ATOM 784 C CA . SER A 1 99 ? 11.156 -16.844 4.152 1 92.94 99 SER A CA 1
ATOM 785 C C . SER A 1 99 ? 10.344 -18.125 4.039 1 92.94 99 SER A C 1
ATOM 787 O O . SER A 1 99 ? 9.195 -18.109 3.592 1 92.94 99 SER A O 1
ATOM 789 N N . ARG A 1 100 ? 10.875 -19.188 4.438 1 91.62 100 ARG A N 1
ATOM 790 C CA . ARG A 1 100 ? 10.18 -20.469 4.312 1 91.62 100 ARG A CA 1
ATOM 791 C C . ARG A 1 100 ? 9.188 -20.672 5.449 1 91.62 100 ARG A C 1
ATOM 793 O O . ARG A 1 100 ? 8.344 -21.562 5.395 1 91.62 100 ARG A O 1
ATOM 800 N N . ASN A 1 101 ? 9.352 -19.922 6.469 1 94.25 101 ASN A N 1
ATOM 801 C CA . ASN A 1 101 ? 8.359 -19.953 7.539 1 94.25 101 ASN A CA 1
ATOM 802 C C . ASN A 1 101 ? 7.125 -19.125 7.188 1 94.25 101 ASN A C 1
ATOM 804 O O . ASN A 1 101 ? 7.074 -17.938 7.484 1 94.25 101 ASN A O 1
ATOM 808 N N . MET A 1 102 ? 6.102 -19.781 6.684 1 94.62 102 MET A N 1
ATOM 809 C CA . MET A 1 102 ? 4.93 -19.109 6.145 1 94.62 102 MET A CA 1
ATOM 810 C C . MET A 1 102 ? 4.148 -18.406 7.25 1 94.62 102 MET A C 1
ATOM 812 O O . MET A 1 102 ? 3.359 -17.5 6.98 1 94.62 102 MET A O 1
ATOM 816 N N . ASP A 1 103 ? 4.336 -18.797 8.539 1 95.56 103 ASP A N 1
ATOM 817 C CA . ASP A 1 103 ? 3.674 -18.141 9.656 1 95.56 103 ASP A CA 1
ATOM 818 C C . ASP A 1 103 ? 4.035 -16.672 9.719 1 95.56 103 ASP A C 1
ATOM 820 O O . ASP A 1 103 ? 3.25 -15.852 10.203 1 95.56 103 ASP A O 1
ATOM 824 N N . ASN A 1 104 ? 5.234 -16.375 9.203 1 94.88 104 ASN A N 1
ATOM 825 C CA . ASN A 1 104 ? 5.676 -14.984 9.164 1 94.88 104 ASN A CA 1
ATOM 826 C C . ASN A 1 104 ? 4.82 -14.148 8.219 1 94.88 104 ASN A C 1
ATOM 828 O O . ASN A 1 104 ? 4.766 -12.93 8.344 1 94.88 104 ASN A O 1
ATOM 832 N N . PHE A 1 105 ? 4.102 -14.797 7.27 1 97.25 105 PHE A N 1
ATOM 833 C CA . PHE A 1 105 ? 3.482 -14.07 6.168 1 97.25 105 PHE A CA 1
ATOM 834 C C . PHE A 1 105 ? 1.969 -14.242 6.191 1 97.25 105 PHE A C 1
ATOM 836 O O . PHE A 1 105 ? 1.236 -13.406 5.656 1 97.25 105 PHE A O 1
ATOM 843 N N . LYS A 1 106 ? 1.509 -15.266 6.828 1 97.75 106 LYS A N 1
ATOM 844 C CA . LYS A 1 106 ? 0.101 -15.648 6.801 1 97.75 106 LYS A CA 1
ATOM 845 C C . LYS A 1 106 ? -0.784 -14.531 7.344 1 97.75 106 LYS A C 1
ATOM 847 O O . LYS A 1 106 ? -1.831 -14.219 6.77 1 97.75 106 LYS A O 1
ATOM 852 N N . PRO A 1 107 ? -0.407 -13.82 8.461 1 97.31 107 PRO A N 1
ATOM 853 C CA . PRO A 1 107 ? -1.287 -12.766 8.969 1 97.31 107 PRO A CA 1
ATOM 854 C C . PRO A 1 107 ? -1.54 -11.672 7.934 1 97.31 107 PRO A C 1
ATOM 856 O O . PRO A 1 107 ? -2.666 -11.188 7.805 1 97.31 107 PRO A O 1
ATOM 859 N N . ARG A 1 108 ? -0.524 -11.281 7.223 1 97.69 108 ARG A N 1
ATOM 860 C CA . ARG A 1 108 ? -0.681 -10.258 6.191 1 97.69 108 ARG A CA 1
ATOM 861 C C . ARG A 1 108 ? -1.528 -10.773 5.035 1 97.69 108 ARG A C 1
ATOM 863 O O . ARG A 1 108 ? -2.322 -10.031 4.461 1 97.69 108 ARG A O 1
ATOM 870 N N . MET A 1 109 ? -1.38 -12.031 4.68 1 98.44 109 MET A N 1
ATOM 871 C CA . MET A 1 109 ? -2.223 -12.68 3.678 1 98.44 109 MET A CA 1
ATOM 872 C C . MET A 1 109 ? -3.688 -12.656 4.105 1 98.44 109 MET A C 1
ATOM 874 O O . MET A 1 109 ? -4.566 -12.32 3.307 1 98.44 109 MET A O 1
ATOM 878 N N . ASP A 1 110 ? -3.906 -13.008 5.336 1 98.5 110 ASP A N 1
ATOM 879 C CA . ASP A 1 110 ? -5.262 -13.008 5.879 1 98.5 110 ASP A CA 1
ATOM 880 C C . ASP A 1 110 ? -5.879 -11.617 5.805 1 98.5 110 ASP A C 1
ATOM 882 O O . ASP A 1 110 ? -7.047 -11.469 5.43 1 98.5 110 ASP A O 1
ATOM 886 N N . ARG A 1 111 ? -5.109 -10.617 6.109 1 98.19 111 ARG A N 1
ATOM 887 C CA . ARG A 1 111 ? -5.625 -9.25 6.09 1 98.19 111 ARG A CA 1
ATOM 888 C C . ARG A 1 111 ? -5.922 -8.797 4.664 1 98.19 111 ARG A C 1
ATOM 890 O O . ARG A 1 111 ? -6.867 -8.047 4.43 1 98.19 111 ARG A O 1
ATOM 897 N N . ALA A 1 112 ? -5.117 -9.227 3.715 1 98.75 112 ALA A N 1
ATOM 898 C CA . ALA A 1 112 ? -5.398 -8.914 2.316 1 98.75 112 ALA A CA 1
ATOM 899 C C . ALA A 1 112 ? -6.727 -9.516 1.874 1 98.75 112 ALA A C 1
ATOM 901 O O . ALA A 1 112 ? -7.527 -8.852 1.209 1 98.75 112 ALA A O 1
ATOM 902 N N . VAL A 1 113 ? -6.949 -10.766 2.248 1 98.81 113 VAL A N 1
ATOM 903 C CA . VAL A 1 113 ? -8.203 -11.438 1.919 1 98.81 113 VAL A CA 1
ATOM 904 C C . VAL A 1 113 ? -9.367 -10.727 2.607 1 98.81 113 VAL A C 1
ATOM 906 O O . VAL A 1 113 ? -10.398 -10.469 1.987 1 98.81 113 VAL A O 1
ATOM 909 N N . GLU A 1 114 ? -9.195 -10.398 3.861 1 98.31 114 GLU A N 1
ATOM 910 C CA . GLU A 1 114 ? -10.227 -9.695 4.613 1 98.31 114 GLU A CA 1
ATOM 911 C C . GLU A 1 114 ? -10.562 -8.352 3.965 1 98.31 114 GLU A C 1
ATOM 913 O O . GLU A 1 114 ? -11.727 -7.973 3.875 1 98.31 114 GLU A O 1
ATOM 918 N N . MET A 1 115 ? -9.531 -7.66 3.539 1 98.25 115 MET A N 1
ATOM 919 C CA . MET A 1 115 ? -9.75 -6.375 2.883 1 98.25 115 MET A CA 1
ATOM 920 C C . MET A 1 115 ? -10.641 -6.535 1.655 1 98.25 115 MET A C 1
ATOM 922 O O . MET A 1 115 ? -11.594 -5.781 1.473 1 98.25 115 MET A O 1
ATOM 926 N N . LEU A 1 116 ? -10.32 -7.508 0.822 1 98.69 116 LEU A N 1
ATOM 927 C CA . LEU A 1 116 ? -11.109 -7.75 -0.382 1 98.69 116 LEU A CA 1
ATOM 928 C C . LEU A 1 116 ? -12.555 -8.086 -0.027 1 98.69 116 LEU A C 1
ATOM 930 O O . LEU A 1 116 ? -13.484 -7.602 -0.67 1 98.69 116 LEU A O 1
ATOM 934 N N . ARG A 1 117 ? -12.711 -8.883 0.997 1 98.19 117 ARG A N 1
ATOM 935 C CA . ARG A 1 117 ? -14.055 -9.234 1.437 1 98.19 117 ARG A CA 1
ATOM 936 C C . ARG A 1 117 ? -14.805 -8.008 1.939 1 98.19 117 ARG A C 1
ATOM 938 O O . ARG A 1 117 ? -15.961 -7.793 1.578 1 98.19 117 ARG A O 1
ATOM 945 N N . GLN A 1 118 ? -14.18 -7.191 2.73 1 96.88 118 GLN A N 1
ATOM 946 C CA . GLN A 1 118 ? -14.805 -5.984 3.256 1 96.88 118 GLN A CA 1
ATOM 947 C C . GLN A 1 118 ? -15.156 -5.008 2.135 1 96.88 118 GLN A C 1
ATOM 949 O O . GLN A 1 118 ? -16.141 -4.281 2.221 1 96.88 118 GLN A O 1
ATOM 954 N N . MET A 1 119 ? -14.367 -5.074 1.075 1 97.38 119 MET A N 1
ATOM 955 C CA . MET A 1 119 ? -14.617 -4.191 -0.061 1 97.38 119 MET A CA 1
ATOM 956 C C . MET A 1 119 ? -15.75 -4.734 -0.931 1 97.38 119 MET A C 1
ATOM 958 O O . MET A 1 119 ? -16.094 -4.133 -1.948 1 97.38 119 MET A O 1
ATOM 962 N N . GLY A 1 120 ? -16.25 -5.879 -0.579 1 97.19 120 GLY A N 1
ATOM 963 C CA . GLY A 1 120 ? -17.469 -6.359 -1.213 1 97.19 120 GLY A CA 1
ATOM 964 C C . GLY A 1 120 ? -17.234 -7.504 -2.178 1 97.19 120 GLY A C 1
ATOM 965 O O . GLY A 1 120 ? -18.156 -7.941 -2.875 1 97.19 120 GLY A O 1
ATOM 966 N N . CYS A 1 121 ? -16 -8 -2.264 1 98.44 121 CYS A N 1
ATOM 967 C CA . CYS A 1 121 ? -15.75 -9.156 -3.121 1 98.44 121 CYS A CA 1
ATOM 968 C C . CYS A 1 121 ? -16.469 -10.398 -2.59 1 98.44 121 CYS A C 1
ATOM 970 O O . CYS A 1 121 ? -16.188 -10.852 -1.479 1 98.44 121 CYS A O 1
ATOM 972 N N . ALA A 1 122 ? -17.297 -10.945 -3.395 1 98.56 122 ALA A N 1
ATOM 973 C CA . ALA A 1 122 ? -18.031 -12.156 -3.025 1 98.56 122 ALA A CA 1
ATOM 974 C C . ALA A 1 122 ? -17.141 -13.383 -3.08 1 98.56 122 ALA A C 1
ATOM 976 O O . ALA A 1 122 ? -17.281 -14.305 -2.268 1 98.56 122 ALA A O 1
ATOM 977 N N . LYS A 1 123 ? -16.25 -13.422 -4.035 1 98.88 123 LYS A N 1
ATOM 978 C CA . LYS A 1 123 ? -15.258 -14.477 -4.18 1 98.88 123 LYS A CA 1
ATOM 979 C C . LYS A 1 123 ? -13.844 -13.906 -4.227 1 98.88 123 LYS A C 1
ATOM 981 O O . LYS A 1 123 ? -13.617 -12.852 -4.82 1 98.88 123 LYS A O 1
ATOM 986 N N . VAL A 1 124 ? -12.953 -14.578 -3.574 1 98.94 124 VAL A N 1
ATOM 987 C CA . VAL A 1 124 ? -11.555 -14.141 -3.523 1 98.94 124 VAL A CA 1
ATOM 988 C C . VAL A 1 124 ? -10.641 -15.305 -3.891 1 98.94 124 VAL A C 1
ATOM 990 O O . VAL A 1 124 ? -10.742 -16.391 -3.314 1 98.94 124 VAL A O 1
ATOM 993 N N . GLY A 1 125 ? -9.844 -15.188 -4.895 1 98.94 125 GLY A N 1
ATOM 994 C CA . GLY A 1 125 ? -8.773 -16.109 -5.227 1 98.94 125 GLY A CA 1
ATOM 995 C C . GLY A 1 125 ? -7.398 -15.586 -4.879 1 98.94 125 GLY A C 1
ATOM 996 O O . GLY A 1 125 ? -7.254 -14.438 -4.457 1 98.94 125 GLY A O 1
ATOM 997 N N . ALA A 1 126 ? -6.406 -16.391 -4.988 1 98.94 126 ALA A N 1
ATOM 998 C CA . ALA A 1 126 ? -5.02 -15.984 -4.777 1 98.94 126 ALA A CA 1
ATOM 999 C C . ALA A 1 126 ? -4.094 -16.672 -5.777 1 98.94 126 ALA A C 1
ATOM 1001 O O . ALA A 1 126 ? -4.289 -17.844 -6.121 1 98.94 126 ALA A O 1
ATOM 1002 N N . VAL A 1 127 ? -3.123 -15.938 -6.238 1 98.88 127 VAL A N 1
ATOM 1003 C CA . VAL A 1 127 ? -2.092 -16.438 -7.141 1 98.88 127 VAL A CA 1
ATOM 1004 C C . VAL A 1 127 ? -0.709 -16.125 -6.57 1 98.88 127 VAL A C 1
ATOM 1006 O O . VAL A 1 127 ? -0.381 -14.969 -6.316 1 98.88 127 VAL A O 1
ATOM 1009 N N . GLY A 1 128 ? 0.06 -17.094 -6.371 1 98.31 128 GLY A N 1
ATOM 1010 C CA . GLY A 1 128 ? 1.408 -16.906 -5.855 1 98.31 128 GLY A CA 1
ATOM 1011 C C . GLY A 1 128 ? 2.482 -17.359 -6.832 1 98.31 128 GLY A C 1
ATOM 1012 O O . GLY A 1 128 ? 2.332 -18.375 -7.516 1 98.31 128 GLY A O 1
ATOM 1013 N N . MET A 1 129 ? 3.578 -16.625 -6.859 1 95.81 129 MET A N 1
ATOM 1014 C CA . MET A 1 129 ? 4.684 -16.922 -7.762 1 95.81 129 MET A CA 1
ATOM 1015 C C . MET A 1 129 ? 5.922 -17.344 -6.977 1 95.81 129 MET A C 1
ATOM 1017 O O . MET A 1 129 ? 6.254 -16.734 -5.957 1 95.81 129 MET A O 1
ATOM 1021 N N . CYS A 1 130 ? 6.645 -18.406 -7.449 1 94.69 130 CYS A N 1
ATOM 1022 C CA . CYS A 1 130 ? 7.934 -18.781 -6.871 1 94.69 130 CYS A CA 1
ATOM 1023 C C . CYS A 1 130 ? 7.801 -19.062 -5.379 1 94.69 130 CYS A C 1
ATOM 1025 O O . CYS A 1 130 ? 7.062 -19.953 -4.977 1 94.69 130 CYS A O 1
ATOM 1027 N N . TRP A 1 131 ? 8.508 -18.328 -4.535 1 93.06 131 TRP A N 1
ATOM 1028 C CA . TRP A 1 131 ? 8.414 -18.438 -3.084 1 93.06 131 TRP A CA 1
ATOM 1029 C C . TRP A 1 131 ? 6.969 -18.297 -2.619 1 93.06 131 TRP A C 1
ATOM 1031 O O . TRP A 1 131 ? 6.543 -18.969 -1.685 1 93.06 131 TRP A O 1
ATOM 1041 N N . GLY A 1 132 ? 6.203 -17.453 -3.307 1 95.94 132 GLY A N 1
ATOM 1042 C CA . GLY A 1 132 ? 4.84 -17.125 -2.92 1 95.94 132 GLY A CA 1
ATOM 1043 C C . GLY A 1 132 ? 3.844 -18.219 -3.248 1 95.94 132 GLY A C 1
ATOM 1044 O O . GLY A 1 132 ? 2.65 -18.094 -2.971 1 95.94 132 GLY A O 1
ATOM 1045 N N . ALA A 1 133 ? 4.297 -19.328 -3.744 1 96.25 133 ALA A N 1
ATOM 1046 C CA . ALA A 1 133 ? 3.445 -20.391 -4.297 1 96.25 133 ALA A CA 1
ATOM 1047 C C . ALA A 1 133 ? 2.607 -21.047 -3.205 1 96.25 133 ALA A C 1
ATOM 1049 O O . ALA A 1 133 ? 1.462 -21.438 -3.443 1 96.25 133 ALA A O 1
ATOM 1050 N N . VAL A 1 134 ? 3.105 -21.125 -2.035 1 96.44 134 VAL A N 1
ATOM 1051 C CA . VAL A 1 134 ? 2.533 -22 -1.021 1 96.44 134 VAL A CA 1
ATOM 1052 C C . VAL A 1 134 ? 1.36 -21.312 -0.335 1 96.44 134 VAL A C 1
ATOM 1054 O O . VAL A 1 134 ? 0.354 -21.953 -0.016 1 96.44 134 VAL A O 1
ATOM 1057 N N . LEU A 1 135 ? 1.367 -20 -0.131 1 97.81 135 LEU A N 1
ATOM 1058 C CA . LEU A 1 135 ? 0.422 -19.25 0.692 1 97.81 135 LEU A CA 1
ATOM 1059 C C . LEU A 1 135 ? -1.001 -19.422 0.172 1 97.81 135 LEU A C 1
ATOM 1061 O O . LEU A 1 135 ? -1.92 -19.703 0.944 1 97.81 135 LEU A O 1
ATOM 1065 N N . PRO A 1 136 ? -1.225 -19.328 -1.137 1 98.69 136 PRO A N 1
ATOM 1066 C CA . PRO A 1 136 ? -2.588 -19.531 -1.628 1 98.69 136 PRO A CA 1
ATOM 1067 C C . PRO A 1 136 ? -3.146 -20.906 -1.251 1 98.69 136 PRO A C 1
ATOM 1069 O O . PRO A 1 136 ? -4.328 -21.031 -0.917 1 98.69 136 PRO A O 1
ATOM 1072 N N . PHE A 1 137 ? -2.309 -21.875 -1.257 1 98.69 137 PHE A N 1
ATOM 1073 C CA . PHE A 1 137 ? -2.777 -23.234 -1.016 1 98.69 137 PHE A CA 1
ATOM 1074 C C . PHE A 1 137 ? -2.998 -23.484 0.473 1 98.69 137 PHE A C 1
ATOM 1076 O O . PHE A 1 137 ? -3.887 -24.234 0.859 1 98.69 137 PHE A O 1
ATOM 1083 N N . ILE A 1 138 ? -2.213 -22.797 1.287 1 98.31 138 ILE A N 1
ATOM 1084 C CA . ILE A 1 138 ? -2.48 -22.828 2.721 1 98.31 138 ILE A CA 1
ATOM 1085 C C . ILE A 1 138 ? -3.867 -22.25 2.998 1 98.31 138 ILE A C 1
ATOM 1087 O O . ILE A 1 138 ? -4.68 -22.875 3.684 1 98.31 138 ILE A O 1
ATOM 1091 N N . LEU A 1 139 ? -4.164 -21.094 2.457 1 98.69 139 LEU A N 1
ATOM 1092 C CA . LEU A 1 139 ? -5.449 -20.438 2.709 1 98.69 139 LEU A CA 1
ATOM 1093 C C . LEU A 1 139 ? -6.594 -21.25 2.105 1 98.69 139 LEU A C 1
ATOM 1095 O O . LEU A 1 139 ? -7.695 -21.281 2.658 1 98.69 139 LEU A O 1
ATOM 1099 N N . SER A 1 140 ? -6.352 -21.859 0.941 1 98.81 140 SER A N 1
ATOM 1100 C CA . SER A 1 140 ? -7.348 -22.75 0.376 1 98.81 140 SER A CA 1
ATOM 1101 C C . SER A 1 140 ? -7.676 -23.891 1.341 1 98.81 140 SER A C 1
ATOM 1103 O O . SER A 1 140 ? -8.852 -24.203 1.57 1 98.81 140 SER A O 1
ATOM 1105 N N . GLY A 1 141 ? -6.633 -24.453 1.881 1 98.62 141 GLY A N 1
ATOM 1106 C CA . GLY A 1 141 ? -6.828 -25.531 2.842 1 98.62 141 GLY A CA 1
ATOM 1107 C C . GLY A 1 141 ? -7.621 -25.109 4.062 1 98.62 141 GLY A C 1
ATOM 1108 O O . GLY A 1 141 ? -8.336 -25.906 4.656 1 98.62 141 GLY A O 1
ATOM 1109 N N . GLU A 1 142 ? -7.496 -23.875 4.465 1 98.19 142 GLU A N 1
ATOM 1110 C CA . GLU A 1 142 ? -8.211 -23.312 5.609 1 98.19 142 GLU A CA 1
ATOM 1111 C C . GLU A 1 142 ? -9.633 -22.922 5.23 1 98.19 142 GLU A C 1
ATOM 1113 O O . GLU A 1 142 ? -10.453 -22.609 6.102 1 98.19 142 GLU A O 1
ATOM 1118 N N . GLY A 1 143 ? -9.906 -22.859 3.959 1 98.31 143 GLY A N 1
ATOM 1119 C CA . GLY A 1 143 ? -11.242 -22.516 3.49 1 98.31 143 GLY A CA 1
ATOM 1120 C C . GLY A 1 143 ? -11.508 -21.016 3.49 1 98.31 143 GLY A C 1
ATOM 1121 O O . GLY A 1 143 ? -12.664 -2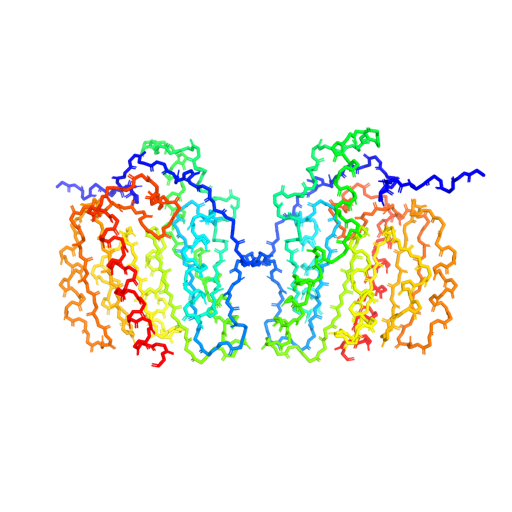0.594 3.553 1 98.31 143 GLY A O 1
ATOM 1122 N N . THR A 1 144 ? -10.445 -20.188 3.402 1 98.44 144 THR A N 1
ATOM 1123 C CA . THR A 1 144 ? -10.633 -18.75 3.545 1 98.44 144 THR A CA 1
ATOM 1124 C C . THR A 1 144 ? -10.555 -18.062 2.188 1 98.44 144 THR A C 1
ATOM 1126 O O . THR A 1 144 ? -10.773 -16.859 2.09 1 98.44 144 THR A O 1
ATOM 1129 N N . ILE A 1 145 ? -10.258 -18.812 1.115 1 98.88 145 ILE A N 1
ATOM 1130 C CA . ILE A 1 145 ? -10.32 -18.266 -0.235 1 98.88 145 ILE A CA 1
ATOM 1131 C C . ILE A 1 145 ? -11.086 -19.234 -1.144 1 98.88 145 ILE A C 1
ATOM 1133 O O . ILE A 1 145 ? -11.414 -20.344 -0.737 1 98.88 145 ILE A O 1
ATOM 1137 N N . ASP A 1 146 ? -11.289 -18.797 -2.406 1 98.88 146 ASP A N 1
ATOM 1138 C CA . ASP A 1 146 ? -12.211 -19.531 -3.273 1 98.88 146 ASP A CA 1
ATOM 1139 C C . ASP A 1 146 ? -11.469 -20.141 -4.461 1 98.88 146 ASP A C 1
ATOM 1141 O O . ASP A 1 146 ? -12.047 -20.906 -5.234 1 98.88 146 ASP A O 1
ATOM 1145 N N . ALA A 1 147 ? -10.227 -19.812 -4.613 1 98.88 147 ALA A N 1
ATOM 1146 C CA . ALA A 1 147 ? -9.391 -20.344 -5.695 1 98.88 147 ALA A CA 1
ATOM 1147 C C . ALA A 1 147 ? -7.91 -20.219 -5.355 1 98.88 147 ALA A C 1
ATOM 1149 O O . ALA A 1 147 ? -7.48 -19.203 -4.801 1 98.88 147 ALA A O 1
ATOM 1150 N N . ALA A 1 148 ? -7.137 -21.203 -5.652 1 98.94 148 ALA A N 1
ATOM 1151 C CA . ALA A 1 148 ? -5.699 -21.188 -5.402 1 98.94 148 ALA A CA 1
ATOM 1152 C C . ALA A 1 148 ? -4.914 -21.484 -6.68 1 98.94 148 ALA A C 1
ATOM 1154 O O . ALA A 1 148 ? -5.129 -22.516 -7.32 1 98.94 148 ALA A O 1
ATOM 1155 N N . ALA A 1 149 ? -4.047 -20.609 -7.012 1 98.94 149 ALA A N 1
ATOM 1156 C CA . ALA A 1 149 ? -3.23 -20.766 -8.211 1 98.94 149 ALA A CA 1
ATOM 1157 C C . ALA A 1 149 ? -1.77 -20.422 -7.93 1 98.94 149 ALA A C 1
ATOM 1159 O O . ALA A 1 149 ? -1.47 -19.672 -7.008 1 98.94 149 ALA A O 1
ATOM 1160 N N . THR A 1 150 ? -0.86 -21 -8.727 1 98.5 150 THR A N 1
ATOM 1161 C CA . THR A 1 150 ? 0.552 -20.656 -8.602 1 98.5 150 THR A CA 1
ATOM 1162 C C . THR A 1 150 ? 1.261 -20.781 -9.945 1 98.5 150 THR A C 1
ATOM 1164 O O . THR A 1 150 ? 0.873 -21.609 -10.781 1 98.5 150 THR A O 1
ATOM 1167 N N . ALA A 1 151 ? 2.236 -19.906 -10.109 1 97.19 151 ALA A N 1
ATOM 1168 C CA . ALA A 1 151 ? 3.154 -19.984 -11.242 1 97.19 151 ALA A CA 1
ATOM 1169 C C . ALA A 1 151 ? 4.586 -20.219 -10.781 1 97.19 151 ALA A C 1
ATOM 1171 O O . ALA A 1 151 ? 5.062 -19.562 -9.852 1 97.19 151 ALA A O 1
ATOM 1172 N N . HIS A 1 152 ? 5.262 -21.188 -11.414 1 95.19 152 HIS A N 1
ATOM 1173 C CA . HIS A 1 152 ? 6.648 -21.578 -11.18 1 95.19 152 HIS A CA 1
ATOM 1174 C C . HIS A 1 152 ? 6.945 -21.703 -9.695 1 95.19 152 HIS A C 1
ATOM 1176 O O . HIS A 1 152 ? 7.793 -20.969 -9.172 1 95.19 152 HIS A O 1
ATOM 1182 N N . PRO A 1 153 ? 6.309 -22.641 -9.055 1 95.5 153 PRO A N 1
ATOM 1183 C CA . PRO A 1 153 ? 6.352 -22.719 -7.59 1 95.5 153 PRO A CA 1
ATOM 1184 C C . PRO A 1 153 ? 7.715 -23.172 -7.07 1 95.5 153 PRO A C 1
ATOM 1186 O O . PRO A 1 153 ? 8.367 -24.016 -7.691 1 95.5 153 PRO A O 1
ATOM 1189 N N . ALA A 1 154 ? 8.07 -22.547 -6.008 1 91.44 154 ALA A N 1
ATOM 1190 C CA . ALA A 1 154 ? 9.234 -22.953 -5.227 1 91.44 154 ALA A CA 1
ATOM 1191 C C . ALA A 1 154 ? 8.82 -23.484 -3.855 1 91.44 154 ALA A C 1
ATOM 1193 O O . ALA A 1 154 ? 7.871 -22.984 -3.252 1 91.44 154 ALA A O 1
ATOM 1194 N N . PHE A 1 155 ? 9.531 -24.516 -3.354 1 89.81 155 PHE A N 1
ATOM 1195 C CA . PHE A 1 155 ? 9.25 -25.109 -2.059 1 89.81 155 PHE A CA 1
ATOM 1196 C C . PHE A 1 155 ? 7.82 -25.641 -2.006 1 89.81 155 PHE A C 1
ATOM 1198 O O . PHE A 1 155 ? 7.141 -25.516 -0.988 1 89.81 155 PHE A O 1
ATOM 1205 N N . PHE A 1 156 ? 7.379 -26.156 -3.061 1 93.69 156 PHE A N 1
ATOM 1206 C CA . PHE A 1 156 ? 6.004 -26.562 -3.305 1 93.69 156 PHE A CA 1
ATOM 1207 C C . PHE A 1 156 ? 5.945 -28.047 -3.658 1 93.69 156 PHE A C 1
ATOM 1209 O O . PHE A 1 156 ? 6.703 -28.516 -4.508 1 93.69 156 PHE A O 1
ATOM 1216 N N . ASN A 1 157 ? 5.094 -28.812 -2.998 1 94.06 157 ASN A N 1
ATOM 1217 C CA . ASN A 1 157 ? 5.02 -30.25 -3.223 1 94.06 157 ASN A CA 1
ATOM 1218 C C . ASN A 1 157 ? 3.574 -30.719 -3.367 1 94.06 157 ASN A C 1
ATOM 1220 O O . ASN A 1 157 ? 2.643 -29.922 -3.279 1 94.06 157 ASN A O 1
ATOM 1224 N N . ALA A 1 158 ? 3.459 -32 -3.645 1 97.44 158 ALA A N 1
ATOM 1225 C CA . ALA A 1 158 ? 2.15 -32.594 -3.883 1 97.44 158 ALA A CA 1
ATOM 1226 C C . ALA A 1 158 ? 1.228 -32.406 -2.684 1 97.44 158 ALA A C 1
ATOM 1228 O O . ALA A 1 158 ? 0.02 -32.219 -2.848 1 97.44 158 ALA A O 1
ATOM 1229 N N . SER A 1 159 ? 1.764 -32.375 -1.516 1 97.38 159 SER A N 1
ATOM 1230 C CA . SER A 1 159 ? 0.96 -32.219 -0.306 1 97.38 159 SER A CA 1
ATOM 1231 C C . SER A 1 159 ? 0.269 -30.859 -0.255 1 97.38 159 SER A C 1
ATOM 1233 O O . SER A 1 159 ? -0.834 -30.75 0.281 1 97.38 159 SER A O 1
ATOM 1235 N N . ASP A 1 160 ? 0.873 -29.844 -0.794 1 97 160 ASP A N 1
ATOM 1236 C CA . ASP A 1 160 ? 0.253 -28.531 -0.843 1 97 160 ASP A CA 1
ATOM 1237 C C . ASP A 1 160 ? -1.025 -28.547 -1.677 1 97 160 ASP A C 1
ATOM 1239 O O . ASP A 1 160 ? -2.033 -27.953 -1.294 1 97 160 ASP A O 1
ATOM 1243 N N . VAL A 1 161 ? -1.005 -29.25 -2.781 1 98.5 161 VAL A N 1
ATOM 1244 C CA . VAL A 1 161 ? -2.17 -29.391 -3.648 1 98.5 161 VAL A CA 1
ATOM 1245 C C . VAL A 1 161 ? -3.254 -30.188 -2.934 1 98.5 161 VAL A C 1
ATOM 1247 O O . VAL A 1 161 ? -4.43 -29.812 -2.959 1 98.5 161 VAL A O 1
ATOM 1250 N N . GLN A 1 162 ? -2.844 -31.219 -2.285 1 98.12 162 GLN A N 1
ATOM 1251 C CA . GLN A 1 162 ? -3.779 -32.156 -1.659 1 98.12 162 GLN A CA 1
ATOM 1252 C C . GLN A 1 162 ? -4.527 -31.484 -0.506 1 98.12 162 GLN A C 1
ATOM 1254 O O . GLN A 1 162 ? -5.656 -31.859 -0.194 1 98.12 162 GLN A O 1
ATOM 1259 N N . LEU A 1 163 ? -3.959 -30.484 0.048 1 95.25 163 LEU A N 1
ATOM 1260 C CA . LEU A 1 163 ? -4.559 -29.812 1.193 1 95.25 163 LEU A CA 1
ATOM 1261 C C . LEU A 1 163 ? -5.594 -28.781 0.741 1 95.25 163 LEU A C 1
ATOM 1263 O O . LEU A 1 163 ? -6.426 -28.344 1.537 1 95.25 163 LEU A O 1
ATOM 1267 N N . ALA A 1 164 ? -5.574 -28.391 -0.481 1 98.56 164 ALA A N 1
ATOM 1268 C CA . ALA A 1 164 ? -6.441 -27.328 -0.981 1 98.56 164 ALA A CA 1
ATOM 1269 C C . ALA A 1 164 ? -7.898 -27.781 -0.995 1 98.56 164 ALA A C 1
ATOM 1271 O O . ALA A 1 164 ? -8.203 -28.938 -1.286 1 98.56 164 ALA A O 1
ATOM 1272 N N . LYS A 1 165 ? -8.789 -26.859 -0.729 1 98.62 165 LYS A N 1
ATOM 1273 C CA . LYS A 1 165 ? -10.227 -27.125 -0.685 1 98.62 165 LYS A CA 1
ATOM 1274 C C . LYS A 1 165 ? -10.969 -26.328 -1.747 1 98.62 165 LYS A C 1
ATOM 1276 O O . LYS A 1 165 ? -12.164 -26.062 -1.608 1 98.62 165 LYS A O 1
ATOM 1281 N N . THR A 1 166 ? -10.328 -25.859 -2.697 1 98.62 166 THR A N 1
ATOM 1282 C CA . THR A 1 166 ? -10.875 -25.109 -3.826 1 98.62 166 THR A CA 1
ATOM 1283 C C . THR A 1 166 ? -10.344 -25.656 -5.148 1 98.62 166 THR A C 1
ATOM 1285 O O . THR A 1 166 ? -9.547 -26.594 -5.156 1 98.62 166 THR A O 1
ATOM 1288 N N . GLY A 1 167 ? -10.859 -25.125 -6.293 1 98.69 167 GLY A N 1
ATOM 1289 C CA . GLY A 1 167 ? -10.125 -25.359 -7.527 1 98.69 167 GLY A CA 1
ATOM 1290 C C . GLY A 1 167 ? -8.672 -24.938 -7.449 1 98.69 167 GLY A C 1
ATOM 1291 O O . GLY A 1 167 ? -8.32 -24.031 -6.688 1 98.69 167 GLY A O 1
ATOM 1292 N N . VAL A 1 168 ? -7.824 -25.625 -8.273 1 98.94 168 VAL A N 1
ATOM 1293 C CA . VAL A 1 168 ? -6.391 -25.375 -8.18 1 98.94 168 VAL A CA 1
ATOM 1294 C C . VAL A 1 168 ? -5.797 -25.234 -9.578 1 98.94 168 VAL A C 1
ATOM 1296 O O . VAL A 1 168 ? -6.242 -25.906 -10.516 1 98.94 168 VAL A O 1
ATOM 1299 N N . LEU A 1 169 ? -4.879 -24.375 -9.695 1 98.94 169 LEU A N 1
ATOM 1300 C CA . LEU A 1 169 ? -4.086 -24.203 -10.906 1 98.94 169 LEU A CA 1
ATOM 1301 C C . LEU A 1 169 ? -2.598 -24.141 -10.578 1 98.94 169 LEU A C 1
ATOM 1303 O O . LEU A 1 169 ? -2.188 -23.391 -9.695 1 98.94 169 LEU A O 1
ATOM 1307 N N . VAL A 1 170 ? -1.788 -24.969 -11.266 1 98.81 170 VAL A N 1
ATOM 1308 C CA . VAL A 1 170 ? -0.337 -24.953 -11.117 1 98.81 170 VAL A CA 1
ATOM 1309 C C . VAL A 1 170 ? 0.325 -24.844 -12.484 1 98.81 170 VAL A C 1
ATOM 1311 O O . VAL A 1 170 ? 0.153 -25.719 -13.336 1 98.81 170 VAL A O 1
ATOM 1314 N N . LEU A 1 171 ? 1.086 -23.75 -12.656 1 98.5 171 LEU A N 1
ATOM 1315 C CA . LEU A 1 171 ? 1.848 -23.516 -13.875 1 98.5 171 LEU A CA 1
ATOM 1316 C C . LEU A 1 171 ? 3.346 -23.594 -13.609 1 98.5 171 LEU A C 1
ATOM 1318 O O . LEU A 1 171 ? 3.852 -22.938 -12.695 1 98.5 171 LEU A O 1
ATOM 1322 N N . GLY A 1 172 ? 4.055 -24.375 -14.406 1 95.69 172 GLY A N 1
ATOM 1323 C CA . GLY A 1 172 ? 5.496 -24.5 -14.242 1 95.69 172 GLY A CA 1
ATOM 1324 C C . GLY A 1 172 ? 6.27 -24.078 -15.477 1 95.69 172 GLY A C 1
ATOM 1325 O O . GLY A 1 172 ? 5.75 -24.141 -16.594 1 95.69 172 GLY A O 1
ATOM 1326 N N . GLY A 1 173 ? 7.441 -23.641 -15.234 1 93.12 173 GLY A N 1
ATOM 1327 C CA . GLY A 1 173 ? 8.383 -23.344 -16.297 1 93.12 173 GLY A CA 1
ATOM 1328 C C . GLY A 1 173 ? 9.375 -24.453 -16.547 1 93.12 173 GLY A C 1
ATOM 1329 O O . GLY A 1 173 ? 9.414 -25.438 -15.797 1 93.12 173 GLY A O 1
ATOM 1330 N N . VAL A 1 174 ? 10.227 -24.281 -17.531 1 90.56 174 VAL A N 1
ATOM 1331 C CA . VAL A 1 174 ? 11.125 -25.312 -18.016 1 90.56 174 VAL A CA 1
ATOM 1332 C C . VAL A 1 174 ? 12.18 -25.625 -16.969 1 90.56 174 VAL A C 1
ATOM 1334 O O . VAL A 1 174 ? 12.641 -26.766 -16.859 1 90.56 174 VAL A O 1
ATOM 1337 N N . ASP A 1 175 ? 12.414 -24.672 -16.078 1 87.56 175 ASP A N 1
ATOM 1338 C CA . ASP A 1 175 ? 13.539 -24.859 -15.164 1 87.56 175 ASP A CA 1
ATOM 1339 C C . ASP A 1 175 ? 13.039 -25.047 -13.734 1 87.56 175 ASP A C 1
ATOM 1341 O O . ASP A 1 175 ? 13.82 -24.938 -12.781 1 87.56 175 ASP A O 1
ATOM 1345 N N . ASP A 1 176 ? 11.703 -25.234 -13.445 1 86.56 176 ASP A N 1
ATOM 1346 C CA . ASP A 1 176 ? 11.148 -25.375 -12.102 1 86.56 176 ASP A CA 1
ATOM 1347 C C . ASP A 1 176 ? 11.391 -26.781 -11.555 1 86.56 176 ASP A C 1
ATOM 1349 O O . ASP A 1 176 ? 11.055 -27.078 -10.398 1 86.56 176 ASP A O 1
ATOM 1353 N N . GLY A 1 177 ? 12.312 -27.594 -12.047 1 76.19 177 GLY A N 1
ATOM 1354 C CA . GLY A 1 177 ? 12.523 -28.969 -11.602 1 76.19 177 GLY A CA 1
ATOM 1355 C C . GLY A 1 177 ? 11.336 -29.859 -11.875 1 76.19 177 GLY A C 1
ATOM 1356 O O . GLY A 1 177 ? 10.367 -29.453 -12.516 1 76.19 177 GLY A O 1
ATOM 1357 N N . PRO A 1 178 ? 11.461 -31.047 -11.273 1 76.19 178 PRO A N 1
ATOM 1358 C CA . PRO A 1 178 ? 10.391 -32 -11.562 1 76.19 178 PRO A CA 1
ATOM 1359 C C . PRO A 1 178 ? 9.102 -31.703 -10.797 1 76.19 178 PRO A C 1
ATOM 1361 O O . PRO A 1 178 ? 9.109 -31.625 -9.57 1 76.19 178 PRO A O 1
ATOM 1364 N N . LEU A 1 179 ? 8.055 -31.438 -11.539 1 89.38 179 LEU A N 1
ATOM 1365 C CA . LEU A 1 179 ? 6.727 -31.172 -11 1 89.38 179 LEU A CA 1
ATOM 1366 C C . LEU A 1 179 ? 5.793 -32.344 -11.234 1 89.38 179 LEU A C 1
ATOM 1368 O O . LEU A 1 179 ? 4.566 -32.188 -11.203 1 89.38 179 LEU A O 1
ATOM 1372 N N . MET A 1 180 ? 6.477 -33.469 -11.414 1 90.94 180 MET A N 1
ATOM 1373 C CA . MET A 1 180 ? 5.695 -34.656 -11.781 1 90.94 180 MET A CA 1
ATOM 1374 C C . MET A 1 180 ? 4.715 -35 -10.664 1 90.94 180 MET A C 1
ATOM 1376 O O . MET A 1 180 ? 3.535 -35.25 -10.93 1 90.94 180 MET A O 1
ATOM 1380 N N . GLU A 1 181 ? 5.199 -35.094 -9.445 1 95.44 181 GLU A N 1
ATOM 1381 C CA . GLU A 1 181 ? 4.336 -35.469 -8.328 1 95.44 181 GLU A CA 1
ATOM 1382 C C . GLU A 1 181 ? 3.266 -34.406 -8.094 1 95.44 181 GLU A C 1
ATOM 1384 O O . GLU A 1 181 ? 2.135 -34.719 -7.719 1 95.44 181 GLU A O 1
ATOM 1389 N N . VAL A 1 182 ? 3.611 -33.188 -8.289 1 97.56 182 VAL A N 1
ATOM 1390 C CA . VAL A 1 182 ? 2.648 -32.094 -8.18 1 97.56 182 VAL A CA 1
ATOM 1391 C C . VAL A 1 182 ? 1.582 -32.25 -9.266 1 97.56 182 VAL A C 1
ATOM 1393 O O . VAL A 1 182 ? 0.386 -32.125 -8.992 1 97.56 182 VAL A O 1
ATOM 1396 N N . GLY A 1 183 ? 2.008 -32.5 -10.508 1 98.06 183 GLY A N 1
ATOM 1397 C CA . GLY A 1 183 ? 1.076 -32.719 -11.602 1 98.06 183 GLY A CA 1
ATOM 1398 C C . GLY A 1 183 ? 0.088 -33.844 -11.32 1 98.06 183 GLY A C 1
ATOM 1399 O O . GLY A 1 183 ? -1.107 -33.688 -11.586 1 98.06 183 GLY A O 1
ATOM 1400 N N . LYS A 1 184 ? 0.629 -34.938 -10.797 1 98.19 184 LYS A N 1
ATOM 1401 C CA . LYS A 1 184 ? -0.232 -36.062 -10.438 1 98.19 184 LYS A CA 1
ATOM 1402 C C . LYS A 1 184 ? -1.256 -35.656 -9.383 1 98.19 184 LYS A C 1
ATOM 1404 O O . LYS A 1 184 ? -2.426 -36.031 -9.461 1 98.19 184 LYS A O 1
ATOM 1409 N N . ALA A 1 185 ? -0.805 -34.906 -8.406 1 98.5 185 ALA A N 1
ATOM 1410 C CA . ALA A 1 185 ? -1.695 -34.469 -7.344 1 98.5 185 ALA A CA 1
ATOM 1411 C C . ALA A 1 185 ? -2.799 -33.562 -7.898 1 98.5 185 ALA A C 1
ATOM 1413 O O . ALA A 1 185 ? -3.953 -33.656 -7.477 1 98.5 185 ALA A O 1
ATOM 1414 N N . VAL A 1 186 ? -2.482 -32.688 -8.867 1 98.75 186 VAL A N 1
ATOM 1415 C CA . VAL A 1 186 ? -3.477 -31.812 -9.461 1 98.75 186 VAL A CA 1
ATOM 1416 C C . VAL A 1 186 ? -4.512 -32.625 -10.219 1 98.75 186 VAL A C 1
ATOM 1418 O O . VAL A 1 186 ? -5.719 -32.406 -10.086 1 98.75 186 VAL A O 1
ATOM 1421 N N . LYS A 1 187 ? -3.996 -33.562 -11.023 1 98.25 187 LYS A N 1
ATOM 1422 C CA . LYS A 1 187 ? -4.895 -34.406 -11.812 1 98.25 187 LYS A CA 1
ATOM 1423 C C . LYS A 1 187 ? -5.844 -35.188 -10.906 1 98.25 187 LYS A C 1
ATOM 1425 O O . LYS A 1 187 ? -7.004 -35.406 -11.266 1 98.25 187 LYS A O 1
ATOM 1430 N N . ALA A 1 188 ? -5.387 -35.5 -9.766 1 98.44 188 ALA A N 1
ATOM 1431 C CA . ALA A 1 188 ? -6.172 -36.312 -8.836 1 98.44 188 ALA A CA 1
ATOM 1432 C C . ALA A 1 188 ? -7.027 -35.438 -7.93 1 98.44 188 ALA A C 1
ATOM 1434 O O . ALA A 1 188 ? -7.836 -35.969 -7.152 1 98.44 188 ALA A O 1
ATOM 1435 N N . HIS A 1 189 ? -6.801 -34.156 -7.926 1 98.62 189 HIS A N 1
ATOM 1436 C CA . HIS A 1 189 ? -7.508 -33.25 -7.031 1 98.62 189 HIS A CA 1
ATOM 1437 C C . HIS A 1 189 ? -9.016 -33.375 -7.203 1 98.62 189 HIS A C 1
ATOM 1439 O O . HIS A 1 189 ? -9.516 -33.438 -8.328 1 98.62 189 HIS A O 1
ATOM 1445 N N . PRO A 1 190 ? -9.805 -33.375 -6.16 1 98.12 190 PRO A N 1
ATOM 1446 C CA . PRO A 1 190 ? -11.227 -33.719 -6.25 1 98.12 190 PRO A CA 1
ATOM 1447 C C . PRO A 1 190 ? -12.094 -32.5 -6.621 1 98.12 190 PRO A C 1
ATOM 1449 O O . PRO A 1 190 ? -13.281 -32.656 -6.922 1 98.12 190 PRO A O 1
ATOM 1452 N N . ILE A 1 191 ? -11.625 -31.344 -6.523 1 98.25 191 ILE A N 1
ATOM 1453 C CA . ILE A 1 191 ? -12.43 -30.156 -6.754 1 98.25 191 ILE A CA 1
ATOM 1454 C C . ILE A 1 191 ? -12.055 -29.531 -8.102 1 98.25 191 ILE A C 1
ATOM 1456 O O . ILE A 1 191 ? -10.875 -29.297 -8.383 1 98.25 191 ILE A O 1
ATOM 1460 N N . GLU A 1 192 ? -13.062 -29.266 -8.922 1 97.81 192 GLU A N 1
ATOM 1461 C CA . GLU A 1 192 ? -12.867 -28.594 -10.211 1 97.81 192 GLU A CA 1
ATOM 1462 C C . GLU A 1 192 ? -12.977 -27.078 -10.07 1 97.81 192 GLU A C 1
ATOM 1464 O O . GLU A 1 192 ? -13.68 -26.594 -9.18 1 97.81 192 GLU A O 1
ATOM 1469 N N . PRO A 1 193 ? -12.32 -26.344 -10.969 1 98.69 193 PRO A N 1
ATOM 1470 C CA . PRO A 1 193 ? -11.352 -26.75 -12 1 98.69 193 PRO A CA 1
ATOM 1471 C C . PRO A 1 193 ? -9.992 -27.125 -11.422 1 98.69 193 PRO A C 1
ATOM 1473 O O . PRO A 1 193 ? -9.602 -26.609 -10.367 1 98.69 193 PRO A O 1
ATOM 1476 N N . LYS A 1 194 ? -9.344 -28.047 -11.945 1 98.81 194 LYS A N 1
ATOM 1477 C CA . LYS A 1 194 ? -7.98 -28.469 -11.641 1 98.81 194 LYS A CA 1
ATOM 1478 C C . LYS A 1 194 ? -7.105 -28.438 -12.891 1 98.81 194 LYS A C 1
ATOM 1480 O O . LYS A 1 194 ? -7.312 -29.219 -13.812 1 98.81 194 LYS A O 1
ATOM 1485 N N . VAL A 1 195 ? -6.141 -27.578 -12.906 1 98.75 195 VAL A N 1
ATOM 1486 C CA . VAL A 1 195 ? -5.348 -27.312 -14.102 1 98.75 195 VAL A CA 1
ATOM 1487 C C . VAL A 1 195 ? -3.861 -27.422 -13.773 1 98.75 195 VAL A C 1
ATOM 1489 O O . VAL A 1 195 ? -3.387 -26.812 -12.812 1 98.75 195 VAL A O 1
ATOM 1492 N N . PHE A 1 196 ? -3.186 -28.234 -14.484 1 98.69 196 PHE A N 1
ATOM 1493 C CA . PHE A 1 196 ? -1.733 -28.344 -14.422 1 98.69 196 PHE A CA 1
ATOM 1494 C C . PHE A 1 196 ? -1.113 -28.188 -15.805 1 98.69 196 PHE A C 1
ATOM 1496 O O . PHE A 1 196 ? -1.557 -28.812 -16.766 1 98.69 196 PHE A O 1
ATOM 1503 N N . ARG A 1 197 ? -0.137 -27.281 -15.875 1 98.19 197 ARG A N 1
ATOM 1504 C CA . ARG A 1 197 ? 0.601 -27.094 -17.125 1 98.19 197 ARG A CA 1
ATOM 1505 C C . ARG A 1 197 ? 2.078 -26.828 -16.844 1 98.19 197 ARG A C 1
ATOM 1507 O O . ARG A 1 197 ? 2.42 -25.906 -16.094 1 98.19 197 ARG A O 1
ATOM 1514 N N . SER A 1 198 ? 2.92 -27.625 -17.391 1 96.19 198 SER A N 1
ATOM 1515 C CA . SER A 1 198 ? 4.359 -27.406 -17.375 1 96.19 198 SER A CA 1
ATOM 1516 C C . SER A 1 198 ? 4.871 -27 -18.75 1 96.19 198 SER A C 1
ATOM 1518 O O . SER A 1 198 ? 4.738 -27.75 -19.719 1 96.19 198 SER A O 1
ATOM 1520 N N . PHE A 1 199 ? 5.449 -25.844 -18.828 1 96.69 199 PHE A N 1
ATOM 1521 C CA . PHE A 1 199 ? 5.898 -25.312 -20.109 1 96.69 199 PHE A CA 1
ATOM 1522 C C . PHE A 1 199 ? 7.324 -25.766 -20.406 1 96.69 199 PHE A C 1
ATOM 1524 O O . PHE A 1 199 ? 8.094 -26.062 -19.484 1 96.69 199 PHE A O 1
ATOM 1531 N N . GLU A 1 200 ? 7.668 -25.766 -21.672 1 94.94 200 GLU A N 1
ATOM 1532 C CA . GLU A 1 200 ? 8.938 -26.359 -22.094 1 94.94 200 GLU A CA 1
ATOM 1533 C C . GLU A 1 200 ? 9.938 -25.281 -22.5 1 94.94 200 GLU A C 1
ATOM 1535 O O . GLU A 1 200 ? 11.109 -25.562 -22.734 1 94.94 200 GLU A O 1
ATOM 1540 N N . ASN A 1 201 ? 9.43 -24.031 -22.547 1 95.19 201 ASN A N 1
ATOM 1541 C CA . ASN A 1 201 ? 10.32 -23 -23.062 1 95.19 201 ASN A CA 1
ATOM 1542 C C . ASN A 1 201 ? 10.438 -21.812 -22.125 1 95.19 201 ASN A C 1
ATOM 1544 O O . ASN A 1 201 ? 11.523 -21.25 -21.938 1 95.19 201 ASN A O 1
ATOM 1548 N N . ILE A 1 202 ? 9.32 -21.391 -21.547 1 93.81 202 ILE A N 1
ATOM 1549 C CA . ILE A 1 202 ? 9.391 -20.219 -20.688 1 93.81 202 ILE A CA 1
ATOM 1550 C C . ILE A 1 202 ? 10.023 -20.609 -19.344 1 93.81 202 ILE A C 1
ATOM 1552 O O . ILE A 1 202 ? 9.766 -21.703 -18.828 1 93.81 202 ILE A O 1
ATOM 1556 N N . GLU A 1 203 ? 10.812 -19.812 -18.781 1 90.88 203 GLU A N 1
ATOM 1557 C CA . GLU A 1 203 ? 11.609 -20.078 -17.578 1 90.88 203 GLU A CA 1
ATOM 1558 C C . GLU A 1 203 ? 10.891 -19.594 -16.328 1 90.88 203 GLU A C 1
ATOM 1560 O O . GLU A 1 203 ? 9.898 -18.875 -16.406 1 90.88 203 GLU A O 1
ATOM 1565 N N . HIS A 1 204 ? 11.453 -20.047 -15.188 1 92.69 204 HIS A N 1
ATOM 1566 C CA . HIS A 1 204 ? 11.008 -19.562 -13.883 1 92.69 204 HIS A CA 1
ATOM 1567 C C . HIS A 1 204 ? 10.992 -18.031 -13.844 1 92.69 204 HIS A C 1
ATOM 1569 O O . HIS A 1 204 ? 11.953 -17.375 -14.266 1 92.69 204 HIS A O 1
ATOM 1575 N N . GLY A 1 205 ? 9.82 -17.5 -13.391 1 92.12 205 GLY A N 1
ATOM 1576 C CA . GLY A 1 205 ? 9.797 -16.062 -13.188 1 92.12 205 GLY A CA 1
ATOM 1577 C C . GLY A 1 205 ? 8.742 -15.359 -14.023 1 92.12 205 GLY A C 1
ATOM 1578 O O . GLY A 1 205 ? 8.508 -14.156 -13.859 1 92.12 205 GLY A O 1
ATOM 1579 N N . PHE A 1 206 ? 8.133 -16.125 -14.977 1 92.81 206 PHE A N 1
ATOM 1580 C CA . PHE A 1 206 ? 7.07 -15.477 -15.727 1 92.81 206 PHE A CA 1
ATOM 1581 C C . PHE A 1 206 ? 5.973 -14.977 -14.789 1 92.81 206 PHE A C 1
ATOM 1583 O O . PHE A 1 206 ? 5.801 -15.5 -13.688 1 92.81 206 PHE A O 1
ATOM 1590 N N . PHE A 1 207 ? 5.242 -13.867 -15.094 1 92.81 207 PHE A N 1
ATOM 1591 C CA . PHE A 1 207 ? 4.23 -13.172 -14.312 1 92.81 207 PHE A CA 1
ATOM 1592 C C . PHE A 1 207 ? 4.879 -12.344 -13.203 1 92.81 207 PHE A C 1
ATOM 1594 O O . PHE A 1 207 ? 4.258 -11.43 -12.664 1 92.81 207 PHE A O 1
ATOM 1601 N N . GLY A 1 208 ? 6.121 -12.688 -12.781 1 92.62 208 GLY A N 1
ATOM 1602 C CA . GLY A 1 208 ? 6.719 -12.055 -11.625 1 92.62 208 GLY A CA 1
ATOM 1603 C C . GLY A 1 208 ? 7.738 -10.992 -11.984 1 92.62 208 GLY A C 1
ATOM 1604 O O . GLY A 1 208 ? 7.602 -10.312 -13 1 92.62 208 GLY A O 1
ATOM 1605 N N . SER A 1 209 ? 8.695 -10.773 -11.094 1 91.19 209 SER A N 1
ATOM 1606 C CA . SER A 1 209 ? 9.68 -9.703 -11.203 1 91.19 209 SER A CA 1
ATOM 1607 C C . SER A 1 209 ? 10.641 -9.953 -12.359 1 91.19 209 SER A C 1
ATOM 1609 O O . SER A 1 209 ? 11.266 -9.023 -12.875 1 91.19 209 SER A O 1
ATOM 1611 N N . ARG A 1 210 ? 10.727 -11.164 -12.805 1 89.38 210 ARG A N 1
ATOM 1612 C CA . ARG A 1 210 ? 11.695 -11.5 -13.844 1 89.38 210 ARG A CA 1
ATOM 1613 C C . ARG A 1 210 ? 11.023 -11.602 -15.211 1 89.38 210 ARG A C 1
AT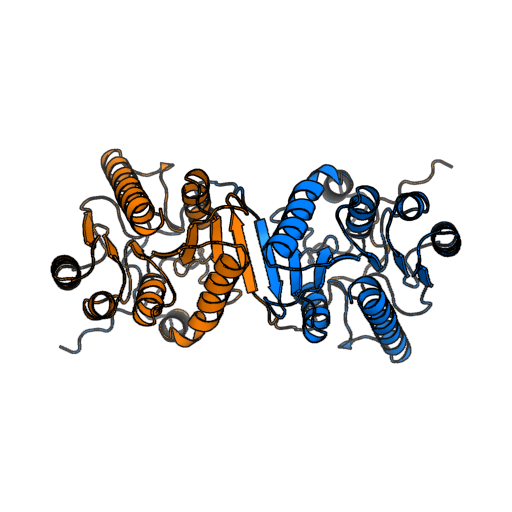OM 1615 O O . ARG A 1 210 ? 11.664 -11.984 -16.188 1 89.38 210 ARG A O 1
ATOM 1622 N N . TYR A 1 211 ? 9.727 -11.359 -15.227 1 90.94 211 TYR A N 1
ATOM 1623 C CA . TYR A 1 211 ? 9.016 -11.312 -16.5 1 90.94 211 TYR A CA 1
ATOM 1624 C C . TYR A 1 211 ? 9.633 -10.273 -17.422 1 90.94 211 TYR A C 1
ATOM 1626 O O . TYR A 1 211 ? 9.648 -9.078 -17.109 1 90.94 211 TYR A O 1
ATOM 1634 N N . ASP A 1 212 ? 10.125 -10.711 -18.578 1 87.69 212 ASP A N 1
ATOM 1635 C CA . ASP A 1 212 ? 10.82 -9.836 -19.516 1 87.69 212 ASP A CA 1
ATOM 1636 C C . ASP A 1 212 ? 10.359 -10.102 -20.953 1 87.69 212 ASP A C 1
ATOM 1638 O O . ASP A 1 212 ? 11.117 -10.633 -21.766 1 87.69 212 ASP A O 1
ATOM 1642 N N . PRO A 1 213 ? 9.18 -9.57 -21.266 1 89.06 213 PRO A N 1
ATOM 1643 C CA . PRO A 1 213 ? 8.617 -9.859 -22.578 1 89.06 213 PRO A CA 1
ATOM 1644 C C . PRO A 1 213 ? 9.461 -9.305 -23.719 1 89.06 213 PRO A C 1
ATOM 1646 O O . PRO A 1 213 ? 9.445 -9.859 -24.828 1 89.06 213 PRO A O 1
ATOM 1649 N N . ASP A 1 214 ? 10.234 -8.266 -23.484 1 88.88 214 ASP A N 1
ATOM 1650 C CA . ASP A 1 214 ? 11.055 -7.664 -24.531 1 88.88 214 ASP A CA 1
ATOM 1651 C C . ASP A 1 214 ? 12.188 -8.594 -24.953 1 88.88 214 ASP A C 1
ATOM 1653 O O . ASP A 1 214 ? 12.75 -8.453 -26.047 1 88.88 214 ASP A O 1
ATOM 1657 N N . ASN A 1 215 ? 12.578 -9.539 -24.094 1 89.12 215 ASN A N 1
ATOM 1658 C CA . ASN A 1 215 ? 13.695 -10.438 -24.375 1 89.12 215 ASN A CA 1
ATOM 1659 C C . ASN A 1 215 ? 13.211 -11.867 -24.594 1 89.12 215 ASN A C 1
ATOM 1661 O O . ASN A 1 215 ? 14.016 -12.805 -24.625 1 89.12 215 ASN A O 1
ATOM 1665 N N . TYR A 1 216 ? 11.906 -12.094 -24.641 1 93.12 216 TYR A N 1
ATOM 1666 C CA . TYR A 1 216 ? 11.352 -13.422 -24.906 1 93.12 216 TYR A CA 1
ATOM 1667 C C . TYR A 1 216 ? 11.445 -13.773 -26.391 1 93.12 216 TYR A C 1
ATOM 1669 O O . TYR A 1 216 ? 11.219 -12.914 -27.25 1 93.12 216 TYR A O 1
ATOM 1677 N N . THR A 1 217 ? 11.828 -15 -26.641 1 96.19 217 THR A N 1
ATOM 1678 C CA . THR A 1 217 ? 11.656 -15.523 -27.984 1 96.19 217 THR A CA 1
ATOM 1679 C C . THR A 1 217 ? 10.172 -15.641 -28.344 1 96.19 217 THR A C 1
ATOM 1681 O O . THR A 1 217 ? 9.312 -15.516 -27.469 1 96.19 217 THR A O 1
ATOM 1684 N N . GLU A 1 218 ? 9.906 -15.852 -29.547 1 97.25 218 GLU A N 1
ATOM 1685 C CA . GLU A 1 218 ? 8.523 -16.016 -30 1 97.25 218 GLU A CA 1
ATOM 1686 C C . GLU A 1 218 ? 7.848 -17.172 -29.266 1 97.25 218 GLU A C 1
ATOM 1688 O O . GLU A 1 218 ? 6.691 -17.062 -28.859 1 97.25 218 GLU A O 1
ATOM 1693 N N . VAL A 1 219 ? 8.547 -18.25 -29.125 1 97.44 219 VAL A N 1
ATOM 1694 C CA . VAL A 1 219 ? 7.984 -19.438 -28.484 1 97.44 219 VAL A CA 1
ATOM 1695 C C . VAL A 1 219 ? 7.754 -19.172 -27 1 97.44 219 VAL A C 1
ATOM 1697 O O . VAL A 1 219 ? 6.734 -19.578 -26.438 1 97.44 219 VAL A O 1
ATOM 1700 N N . GLN A 1 220 ? 8.656 -18.5 -26.328 1 96.44 220 GLN A N 1
ATOM 1701 C CA . GLN A 1 220 ? 8.492 -18.125 -24.938 1 96.44 220 GLN A CA 1
ATOM 1702 C C . GLN A 1 220 ? 7.297 -17.203 -24.75 1 96.44 220 GLN A C 1
ATOM 1704 O O . GLN A 1 220 ? 6.527 -17.359 -23.797 1 96.44 220 GLN A O 1
ATOM 1709 N N . MET A 1 221 ? 7.211 -16.266 -25.688 1 96.88 221 MET A N 1
ATOM 1710 C CA . MET A 1 221 ? 6.082 -15.344 -25.609 1 96.88 221 MET A CA 1
ATOM 1711 C C . MET A 1 221 ? 4.762 -16.078 -25.797 1 96.88 221 MET A C 1
ATOM 1713 O O . MET A 1 221 ? 3.785 -15.805 -25.094 1 96.88 221 MET A O 1
ATOM 1717 N N . LYS A 1 222 ? 4.723 -17 -26.719 1 98.06 222 LYS A N 1
ATOM 1718 C CA . LYS A 1 222 ? 3.523 -17.797 -26.938 1 98.06 222 LYS A CA 1
ATOM 1719 C C . LYS A 1 222 ? 3.141 -18.562 -25.672 1 98.06 222 LYS A C 1
ATOM 1721 O O . LYS A 1 222 ? 1.967 -18.609 -25.297 1 98.06 222 LYS A O 1
ATOM 1726 N N . GLU A 1 223 ? 4.105 -19.125 -24.984 1 98.19 223 GLU A N 1
ATOM 1727 C CA . GLU A 1 223 ? 3.844 -19.875 -23.766 1 98.19 223 GLU A CA 1
ATOM 1728 C C . GLU A 1 223 ? 3.43 -18.953 -22.625 1 98.19 223 GLU A C 1
ATOM 1730 O O . GLU A 1 223 ? 2.566 -19.312 -21.812 1 98.19 223 GLU A O 1
ATOM 1735 N N . ALA A 1 224 ? 4.039 -17.812 -22.562 1 97.25 224 ALA A N 1
ATOM 1736 C CA . ALA A 1 224 ? 3.633 -16.828 -21.562 1 97.25 224 ALA A CA 1
ATOM 1737 C C . ALA A 1 224 ? 2.174 -16.422 -21.75 1 97.25 224 ALA A C 1
ATOM 1739 O O . ALA A 1 224 ? 1.425 -16.297 -20.781 1 97.25 224 ALA A O 1
ATOM 1740 N N . LEU A 1 225 ? 1.788 -16.188 -22.984 1 97.81 225 LEU A N 1
ATOM 1741 C CA . LEU A 1 225 ? 0.41 -15.836 -23.297 1 97.81 225 LEU A CA 1
ATOM 1742 C C . LEU A 1 225 ? -0.536 -17 -23 1 97.81 225 LEU A C 1
ATOM 1744 O O . LEU A 1 225 ? -1.653 -16.781 -22.531 1 97.81 225 LEU A O 1
ATOM 1748 N N . GLU A 1 226 ? -0.085 -18.203 -23.312 1 98.62 226 GLU A N 1
ATOM 1749 C CA . GLU A 1 226 ? -0.881 -19.375 -22.953 1 98.62 226 GLU A CA 1
ATOM 1750 C C . GLU A 1 226 ? -1.089 -19.438 -21.438 1 98.62 226 GLU A C 1
ATOM 1752 O O . GLU A 1 226 ? -2.199 -19.703 -20.969 1 98.62 226 GLU A O 1
ATOM 1757 N N . ALA A 1 227 ? -0.028 -19.25 -20.688 1 98.69 227 ALA A N 1
ATOM 1758 C CA . ALA A 1 227 ? -0.119 -19.25 -19.219 1 98.69 227 ALA A CA 1
ATOM 1759 C C . ALA A 1 227 ? -1.146 -18.234 -18.734 1 98.69 227 ALA A C 1
ATOM 1761 O O . ALA A 1 227 ? -1.954 -18.516 -17.859 1 98.69 227 ALA A O 1
ATOM 1762 N N . ARG A 1 228 ? -1.099 -17.078 -19.312 1 98.38 228 ARG A N 1
ATOM 1763 C CA . ARG A 1 228 ? -2.047 -16.016 -18.984 1 98.38 228 ARG A CA 1
ATOM 1764 C C . ARG A 1 228 ? -3.48 -16.453 -19.25 1 98.38 228 ARG A C 1
ATOM 1766 O O . ARG A 1 228 ? -4.363 -16.266 -18.406 1 98.38 228 ARG A O 1
ATOM 1773 N N . HIS A 1 229 ? -3.68 -17.047 -20.375 1 98.69 229 HIS A N 1
ATOM 1774 C CA . HIS A 1 229 ? -5.016 -17.484 -20.734 1 98.69 229 HIS A CA 1
ATOM 1775 C C . HIS A 1 229 ? -5.523 -18.562 -19.781 1 98.69 229 HIS A C 1
ATOM 1777 O O . HIS A 1 229 ? -6.68 -18.531 -19.359 1 98.69 229 HIS A O 1
ATOM 1783 N N . LEU A 1 230 ? -4.68 -19.516 -19.469 1 98.81 230 LEU A N 1
ATOM 1784 C CA . LEU A 1 230 ? -5.059 -20.578 -18.547 1 98.81 230 LEU A CA 1
ATOM 1785 C C . LEU A 1 230 ? -5.453 -20 -17.188 1 98.81 230 LEU A C 1
ATOM 1787 O O . LEU A 1 230 ? -6.457 -20.422 -16.594 1 98.81 230 LEU A O 1
ATOM 1791 N N . LEU A 1 231 ? -4.719 -19.062 -16.734 1 98.88 231 LEU A N 1
ATOM 1792 C CA . LEU A 1 231 ? -4.988 -18.453 -15.438 1 98.88 231 LEU A CA 1
ATOM 1793 C C . LEU A 1 231 ? -6.309 -17.688 -15.469 1 98.88 231 LEU A C 1
ATOM 1795 O O . LEU A 1 231 ? -7.137 -17.828 -14.562 1 98.88 231 LEU A O 1
ATOM 1799 N N . LEU A 1 232 ? -6.484 -16.859 -16.5 1 98.81 232 LEU A N 1
ATOM 1800 C CA . LEU A 1 232 ? -7.695 -16.047 -16.578 1 98.81 232 LEU A CA 1
ATOM 1801 C C . LEU A 1 232 ? -8.93 -16.922 -16.703 1 98.81 232 LEU A C 1
ATOM 1803 O O . LEU A 1 232 ? -9.969 -16.641 -16.109 1 98.81 232 LEU A O 1
ATOM 1807 N N . ASP A 1 233 ? -8.828 -18.016 -17.484 1 98.81 233 ASP A N 1
ATOM 1808 C CA . ASP A 1 233 ? -9.938 -18.953 -17.594 1 98.81 233 ASP A CA 1
ATOM 1809 C C . ASP A 1 233 ? -10.242 -19.594 -16.234 1 98.81 233 ASP A C 1
ATOM 1811 O O . ASP A 1 233 ? -11.406 -19.75 -15.867 1 98.81 233 ASP A O 1
ATOM 1815 N N . PHE A 1 234 ? -9.242 -19.969 -15.57 1 98.88 234 PHE A N 1
ATOM 1816 C CA . PHE A 1 234 ? -9.375 -20.578 -14.25 1 98.88 234 PHE A CA 1
ATOM 1817 C C . PHE A 1 234 ? -10.078 -19.641 -13.281 1 98.88 234 PHE A C 1
ATOM 1819 O O . PHE A 1 234 ? -11.031 -20.031 -12.602 1 98.88 234 PHE A O 1
ATOM 1826 N N . LEU A 1 235 ? -9.625 -18.391 -13.234 1 98.88 235 LEU A N 1
ATOM 1827 C CA . LEU A 1 235 ? -10.203 -17.406 -12.328 1 98.88 235 LEU A CA 1
ATOM 1828 C C . LEU A 1 235 ? -11.641 -17.078 -12.719 1 98.88 235 LEU A C 1
ATOM 1830 O O . LEU A 1 235 ? -12.508 -16.906 -11.852 1 98.88 235 LEU A O 1
ATOM 1834 N N . GLN A 1 236 ? -11.883 -16.984 -14.016 1 98.56 236 GLN A N 1
ATOM 1835 C CA . GLN A 1 236 ? -13.234 -16.734 -14.484 1 98.56 236 GLN A CA 1
ATOM 1836 C C . GLN A 1 236 ? -14.188 -17.828 -14.039 1 98.56 236 GLN A C 1
ATOM 1838 O O . GLN A 1 236 ? -15.305 -17.562 -13.594 1 98.56 236 GLN A O 1
ATOM 1843 N N . THR A 1 237 ? -13.742 -19.047 -14.148 1 98.31 237 THR A N 1
ATOM 1844 C CA . THR A 1 237 ? -14.562 -20.203 -13.805 1 98.31 237 THR A CA 1
ATOM 1845 C C . THR A 1 237 ? -14.789 -20.266 -12.297 1 98.31 237 THR A C 1
ATOM 1847 O O . THR A 1 237 ? -15.859 -20.656 -11.836 1 98.31 237 THR A O 1
ATOM 1850 N N . THR A 1 238 ? -13.797 -19.844 -11.508 1 98.56 238 THR A N 1
ATOM 1851 C CA . THR A 1 238 ? -13.852 -20.062 -10.07 1 98.56 238 THR A CA 1
ATOM 1852 C C . THR A 1 238 ? -14.453 -18.844 -9.367 1 98.56 238 THR A C 1
ATOM 1854 O O . THR A 1 238 ? -15.07 -18.969 -8.305 1 98.56 238 THR A O 1
ATOM 1857 N N . LEU A 1 239 ? -14.25 -17.641 -9.93 1 98.06 239 LEU A N 1
ATOM 1858 C CA . LEU A 1 239 ? -14.609 -16.422 -9.203 1 98.06 239 LEU A CA 1
ATOM 1859 C C . LEU A 1 239 ? -15.828 -15.758 -9.828 1 98.06 239 LEU A C 1
ATOM 1861 O O . LEU A 1 239 ? -16.359 -14.789 -9.289 1 98.06 239 LEU A O 1
ATOM 1865 N N . HIS A 1 240 ? -16.281 -16.156 -10.977 1 88.88 240 HIS A N 1
ATOM 1866 C CA . HIS A 1 240 ? -17.484 -15.625 -11.602 1 88.88 240 HIS A CA 1
ATOM 1867 C C . HIS A 1 240 ? -18.5 -16.734 -11.906 1 88.88 240 HIS A C 1
ATOM 1869 O O . HIS A 1 240 ? -18.109 -17.891 -12.047 1 88.88 240 HIS A O 1
ATOM 1875 N N . MET B 1 1 ? 21.75 -40.5 -0.308 1 28.2 1 MET B N 1
ATOM 1876 C CA . MET B 1 1 ? 22.375 -39.188 -0.438 1 28.2 1 MET B CA 1
ATOM 1877 C C . MET B 1 1 ? 21.484 -38.125 0.163 1 28.2 1 MET B C 1
ATOM 1879 O O . MET B 1 1 ? 20.266 -38.156 0.012 1 28.2 1 MET B O 1
ATOM 1883 N N . PRO B 1 2 ? 21.734 -37.438 1.227 1 33.62 2 PRO B N 1
ATOM 1884 C CA . PRO B 1 2 ? 20.766 -36.625 1.962 1 33.62 2 PRO B CA 1
ATOM 1885 C C . PRO B 1 2 ? 20.016 -35.625 1.061 1 33.62 2 PRO B C 1
ATOM 1887 O O . PRO B 1 2 ? 20.562 -35.188 0.047 1 33.62 2 PRO B O 1
ATOM 1890 N N . SER B 1 3 ? 18.75 -35.719 0.812 1 36.66 3 SER B N 1
ATOM 1891 C CA . SER B 1 3 ? 17.953 -34.906 -0.116 1 36.66 3 SER B CA 1
ATOM 1892 C C . SER B 1 3 ? 18.391 -33.469 -0.127 1 36.66 3 SER B C 1
ATOM 1894 O O . SER B 1 3 ? 18.391 -32.812 0.916 1 36.66 3 SER B O 1
ATOM 1896 N N . THR B 1 4 ? 19.562 -33.031 -0.589 1 39.12 4 THR B N 1
ATOM 1897 C CA . THR B 1 4 ? 20.219 -31.719 -0.655 1 39.12 4 THR B CA 1
ATOM 1898 C C . THR B 1 4 ? 19.172 -30.594 -0.716 1 39.12 4 THR B C 1
ATOM 1900 O O . THR B 1 4 ? 18.391 -30.531 -1.666 1 39.12 4 THR B O 1
ATOM 1903 N N . GLU B 1 5 ? 18.594 -30.234 0.433 1 48.41 5 GLU B N 1
ATOM 1904 C CA . GLU B 1 5 ? 17.641 -29.141 0.657 1 48.41 5 GLU B CA 1
ATOM 1905 C C . GLU B 1 5 ? 17.938 -27.953 -0.257 1 48.41 5 GLU B C 1
ATOM 1907 O O . GLU B 1 5 ? 18.969 -27.297 -0.121 1 48.41 5 GLU B O 1
ATOM 1912 N N . SER B 1 6 ? 17.734 -28.078 -1.554 1 57.19 6 SER B N 1
ATOM 1913 C CA . SER B 1 6 ? 18.031 -27 -2.479 1 57.19 6 SER B CA 1
ATOM 1914 C C . SER B 1 6 ? 17.516 -25.656 -1.949 1 57.19 6 SER B C 1
ATOM 1916 O O . SER B 1 6 ? 16.328 -25.531 -1.629 1 57.19 6 SER B O 1
ATOM 1918 N N . TYR B 1 7 ? 18.422 -24.922 -1.192 1 59.34 7 TYR B N 1
ATOM 1919 C CA . TYR B 1 7 ? 18.156 -23.578 -0.704 1 59.34 7 TYR B CA 1
ATOM 1920 C C . TYR B 1 7 ? 17.797 -22.641 -1.854 1 59.34 7 TYR B C 1
ATOM 1922 O O . TYR B 1 7 ? 17.688 -21.438 -1.664 1 59.34 7 TYR B O 1
ATOM 1930 N N . ILE B 1 8 ? 17.578 -23.281 -3.074 1 64.38 8 ILE B N 1
ATOM 1931 C CA . ILE B 1 8 ? 17.375 -22.328 -4.172 1 64.38 8 ILE B CA 1
ATOM 1932 C C . ILE B 1 8 ? 15.906 -22.328 -4.57 1 64.38 8 ILE B C 1
ATOM 1934 O O . ILE B 1 8 ? 15.344 -23.359 -4.941 1 64.38 8 ILE B O 1
ATOM 1938 N N . CYS B 1 9 ? 15.258 -21.312 -4.309 1 65.88 9 CYS B N 1
ATOM 1939 C CA . CYS B 1 9 ? 13.883 -21.172 -4.77 1 65.88 9 CYS B CA 1
ATOM 1940 C C . CYS B 1 9 ? 13.828 -21.031 -6.285 1 65.88 9 CYS B C 1
ATOM 1942 O O . CYS B 1 9 ? 12.82 -21.375 -6.906 1 65.88 9 CYS B O 1
ATOM 1944 N N . CYS B 1 10 ? 14.883 -20.5 -6.812 1 70.75 10 CYS B N 1
ATOM 1945 C CA . CYS B 1 10 ? 14.891 -20.109 -8.219 1 70.75 10 CYS B CA 1
ATOM 1946 C C . CYS B 1 10 ? 16.109 -20.672 -8.93 1 70.75 10 CYS B C 1
ATOM 1948 O O . CYS B 1 10 ? 17.234 -20.203 -8.703 1 70.75 10 CYS B O 1
ATOM 1950 N N . PRO B 1 11 ? 15.922 -21.672 -9.586 1 62.34 11 PRO B N 1
ATOM 1951 C CA . PRO B 1 11 ? 17.094 -22.25 -10.242 1 62.34 11 PRO B CA 1
ATOM 1952 C C . PRO B 1 11 ? 17.562 -21.438 -11.445 1 62.34 11 PRO B C 1
ATOM 1954 O O . PRO B 1 11 ? 17.562 -21.938 -12.57 1 62.34 11 PRO B O 1
ATOM 1957 N N . THR B 1 12 ? 17.484 -20.156 -11.328 1 65.62 12 THR B N 1
ATOM 1958 C CA . THR B 1 12 ? 17.938 -19.391 -12.492 1 65.62 12 THR B CA 1
ATOM 1959 C C . THR B 1 12 ? 18.891 -18.281 -12.07 1 65.62 12 THR B C 1
ATOM 1961 O O . THR B 1 12 ? 18.875 -17.844 -10.922 1 65.62 12 THR B O 1
ATOM 1964 N N . ASP B 1 13 ? 19.797 -17.969 -13.008 1 73.06 13 ASP B N 1
ATOM 1965 C CA . ASP B 1 13 ? 20.75 -16.875 -12.805 1 73.06 13 ASP B CA 1
ATOM 1966 C C . ASP B 1 13 ? 20.188 -15.562 -13.344 1 73.06 13 ASP B C 1
ATOM 1968 O O . ASP B 1 13 ? 20.812 -14.508 -13.195 1 73.06 13 ASP B O 1
ATOM 1972 N N . LYS B 1 14 ? 18.969 -15.656 -13.859 1 74.94 14 LYS B N 1
ATOM 1973 C CA . LYS B 1 14 ? 18.438 -14.445 -14.469 1 74.94 14 LYS B CA 1
ATOM 1974 C C . LYS B 1 14 ? 17.938 -13.469 -13.406 1 74.94 14 LYS B C 1
ATOM 1976 O O . LYS B 1 14 ? 17.172 -13.844 -12.523 1 74.94 14 LYS B O 1
ATOM 1981 N N . PRO B 1 15 ? 18.422 -12.273 -13.5 1 74 15 PRO B N 1
ATOM 1982 C CA . PRO B 1 15 ? 17.969 -11.258 -12.555 1 74 15 PRO B CA 1
ATOM 1983 C C . PRO B 1 15 ? 16.562 -10.75 -12.859 1 74 15 PRO B C 1
ATOM 1985 O O . PRO B 1 15 ? 15.969 -11.133 -13.875 1 74 15 PRO B O 1
ATOM 1988 N N . ALA B 1 16 ? 16.016 -9.922 -11.969 1 77.06 16 ALA B N 1
ATOM 1989 C CA . ALA B 1 16 ? 14.758 -9.234 -12.242 1 77.06 16 ALA B CA 1
ATOM 1990 C C . ALA B 1 16 ? 14.836 -8.445 -13.555 1 77.06 16 ALA B C 1
ATOM 1992 O O . ALA B 1 16 ? 15.875 -7.859 -13.867 1 77.06 16 ALA B O 1
ATOM 1993 N N . ALA B 1 17 ? 13.711 -8.602 -14.219 1 79.5 17 ALA B N 1
ATOM 1994 C CA . ALA B 1 17 ? 13.656 -7.938 -15.523 1 79.5 17 ALA B CA 1
ATOM 1995 C C . ALA B 1 17 ? 13.797 -6.426 -15.375 1 79.5 17 ALA B C 1
ATOM 1997 O O . ALA B 1 17 ? 13.352 -5.852 -14.375 1 79.5 17 ALA B O 1
ATOM 1998 N N . LYS B 1 18 ? 14.422 -5.805 -16.359 1 75.94 18 LYS B N 1
ATOM 1999 C CA . LYS B 1 18 ? 14.672 -4.363 -16.328 1 75.94 18 LYS B CA 1
ATOM 2000 C C . LYS B 1 18 ? 13.703 -3.625 -17.25 1 75.94 18 LYS B C 1
ATOM 2002 O O . LYS B 1 18 ? 13.773 -2.4 -17.375 1 75.94 18 LYS B O 1
ATOM 2007 N N . CYS B 1 19 ? 12.867 -4.469 -17.906 1 82 19 CYS B N 1
ATOM 2008 C CA . CYS B 1 19 ? 11.914 -3.793 -18.797 1 82 19 CYS B CA 1
ATOM 2009 C C . CYS B 1 19 ? 11.07 -2.799 -18.016 1 82 19 CYS B C 1
ATOM 2011 O O . CYS B 1 19 ? 10.586 -3.107 -16.922 1 82 19 CYS B O 1
ATOM 2013 N N . PRO B 1 20 ? 10.992 -1.599 -18.594 1 87.12 20 PRO B N 1
ATOM 2014 C CA . PRO B 1 20 ? 10.25 -0.561 -17.875 1 87.12 20 PRO B CA 1
ATOM 2015 C C . PRO B 1 20 ? 8.742 -0.829 -17.828 1 87.12 20 PRO B C 1
ATOM 2017 O O . PRO B 1 20 ? 8.18 -1.346 -18.797 1 87.12 20 PRO B O 1
ATOM 2020 N N . TYR B 1 21 ? 8.195 -0.596 -16.719 1 92.88 21 TYR B N 1
ATOM 2021 C CA . TYR B 1 21 ? 6.746 -0.636 -16.547 1 92.88 21 TYR B CA 1
ATOM 2022 C C . TYR B 1 21 ? 6.289 0.385 -15.516 1 92.88 21 TYR B C 1
ATOM 2024 O O . TYR B 1 21 ? 6.922 0.546 -14.477 1 92.88 21 TYR B O 1
ATOM 2032 N N . ASP B 1 22 ? 5.223 1.139 -15.875 1 93.19 22 ASP B N 1
ATOM 2033 C CA . ASP B 1 22 ? 4.621 2.088 -14.945 1 93.19 22 ASP B CA 1
ATOM 2034 C C . ASP B 1 22 ? 3.295 1.56 -14.406 1 93.19 22 ASP B C 1
ATOM 2036 O O . ASP B 1 22 ? 2.273 1.604 -15.094 1 93.19 22 ASP B O 1
ATOM 2040 N N . PRO B 1 23 ? 3.355 1.038 -13.203 1 96.19 23 PRO B N 1
ATOM 2041 C CA . PRO B 1 23 ? 2.135 0.468 -12.625 1 96.19 23 PRO B CA 1
ATOM 2042 C C . PRO B 1 23 ? 0.976 1.462 -12.602 1 96.19 23 PRO B C 1
ATOM 2044 O O . PRO B 1 23 ? 1.191 2.662 -12.414 1 96.19 23 PRO B O 1
ATOM 2047 N N . THR B 1 24 ? -0.263 0.977 -12.672 1 96.31 24 THR B N 1
ATOM 2048 C CA . THR B 1 24 ? -1.434 1.837 -12.812 1 96.31 24 THR B CA 1
ATOM 2049 C C . THR B 1 24 ? -2.25 1.856 -11.523 1 96.31 24 THR B C 1
ATOM 2051 O O . THR B 1 24 ? -3.178 2.656 -11.383 1 96.31 24 THR B O 1
ATOM 2054 N N . GLY B 1 25 ? -1.923 1.02 -10.586 1 97.62 25 GLY B N 1
ATOM 2055 C CA . GLY B 1 25 ? -2.646 0.96 -9.328 1 97.62 25 GLY B CA 1
ATOM 2056 C C . GLY B 1 25 ? -2.113 1.928 -8.289 1 97.62 25 GLY B C 1
ATOM 2057 O O . GLY B 1 25 ? -1.479 2.928 -8.633 1 97.62 25 GLY B O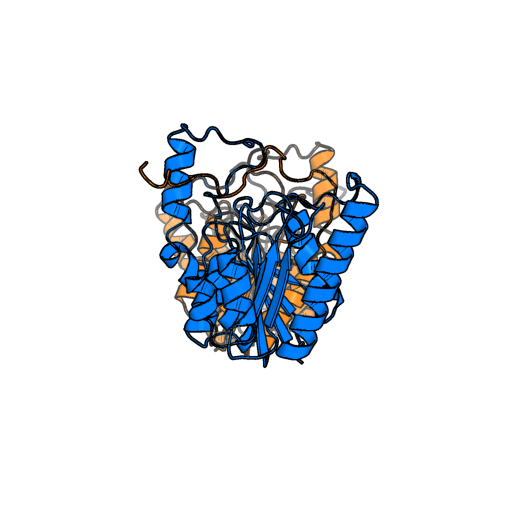 1
ATOM 2058 N N . ASP B 1 26 ? -2.514 1.694 -7.035 1 98.06 26 ASP B N 1
ATOM 2059 C CA . ASP B 1 26 ? -2.133 2.582 -5.941 1 98.06 26 ASP B CA 1
ATOM 2060 C C . ASP B 1 26 ? -1.421 1.811 -4.832 1 98.06 26 ASP B C 1
ATOM 2062 O O . ASP B 1 26 ? -1.844 0.714 -4.461 1 98.06 26 ASP B O 1
ATOM 2066 N N . ASP B 1 27 ? -0.334 2.389 -4.395 1 98.06 27 ASP B N 1
ATOM 2067 C CA . ASP B 1 27 ? 0.296 1.894 -3.176 1 98.06 27 ASP B CA 1
ATOM 2068 C C . ASP B 1 27 ? -0.309 2.553 -1.938 1 98.06 27 ASP B C 1
ATOM 2070 O O . ASP B 1 27 ? -0.321 3.781 -1.826 1 98.06 27 ASP B O 1
ATOM 2074 N N . PHE B 1 28 ? -0.851 1.727 -1.028 1 98.56 28 PHE B N 1
ATOM 2075 C CA . PHE B 1 28 ? -1.469 2.215 0.2 1 98.56 28 PHE B CA 1
ATOM 2076 C C . PHE B 1 28 ? -0.809 1.589 1.423 1 98.56 28 PHE B C 1
ATOM 2078 O O . PHE B 1 28 ? -0.46 0.407 1.411 1 98.56 28 PHE B O 1
ATOM 2085 N N . TYR B 1 29 ? -0.569 2.357 2.443 1 98.69 29 TYR B N 1
ATOM 2086 C CA . TYR B 1 29 ? -0.402 1.85 3.801 1 98.69 29 TYR B CA 1
ATOM 2087 C C . TYR B 1 29 ? -1.738 1.802 4.531 1 98.69 29 TYR B C 1
ATOM 2089 O O . TYR B 1 29 ? -2.457 2.803 4.594 1 98.69 29 TYR B O 1
ATOM 2097 N N . VAL B 1 30 ? -2.143 0.628 4.973 1 98.81 30 VAL B N 1
ATOM 2098 C CA . VAL B 1 30 ? -3.438 0.421 5.613 1 98.81 30 VAL B CA 1
ATOM 2099 C C . VAL B 1 30 ? -3.236 -0.111 7.027 1 98.81 30 VAL B C 1
ATOM 2101 O O . VAL B 1 30 ? -2.49 -1.07 7.238 1 98.81 30 VAL B O 1
ATOM 2104 N N . VAL B 1 31 ? -3.9 0.516 7.996 1 98.75 31 VAL B N 1
ATOM 2105 C CA . VAL B 1 31 ? -3.754 0.075 9.375 1 98.75 31 VAL B CA 1
ATOM 2106 C C . VAL B 1 31 ? -5.027 0.389 10.156 1 98.75 31 VAL B C 1
ATOM 2108 O O . VAL B 1 31 ? -5.746 1.337 9.828 1 98.75 31 VAL B O 1
ATOM 2111 N N . GLY B 1 32 ? -5.312 -0.43 11.219 1 98.69 32 GLY B N 1
ATOM 2112 C CA . GLY B 1 32 ? -6.488 -0.244 12.055 1 98.69 32 GLY B CA 1
ATOM 2113 C C . GLY B 1 32 ? -7.512 -1.351 11.898 1 98.69 32 GLY B C 1
ATOM 2114 O O . GLY B 1 32 ? -7.305 -2.293 11.125 1 98.69 32 GLY B O 1
ATOM 2115 N N . PRO B 1 33 ? -8.57 -1.278 12.656 1 98.25 33 PRO B N 1
ATOM 2116 C CA . PRO B 1 33 ? -9.609 -2.301 12.547 1 98.25 33 PRO B CA 1
ATOM 2117 C C . PRO B 1 33 ? -10.375 -2.215 11.227 1 98.25 33 PRO B C 1
ATOM 2119 O O . PRO B 1 33 ? -11.023 -1.203 10.953 1 98.25 33 PRO B O 1
ATOM 2122 N N . TYR B 1 34 ? -10.406 -3.295 10.422 1 97.19 34 TYR B N 1
ATOM 2123 C CA . TYR B 1 34 ? -11 -3.299 9.086 1 97.19 34 TYR B CA 1
ATOM 2124 C C . TYR B 1 34 ? -12.516 -3.121 9.164 1 97.19 34 TYR B C 1
ATOM 2126 O O . TYR B 1 34 ? -13.148 -2.732 8.188 1 97.19 34 TYR B O 1
ATOM 2134 N N . LYS B 1 35 ? -13.125 -3.346 10.312 1 96.75 35 LYS B N 1
ATOM 2135 C CA . LYS B 1 35 ? -14.57 -3.23 10.445 1 96.75 35 LYS B CA 1
ATOM 2136 C C . LYS B 1 35 ? -14.961 -1.877 11.039 1 96.75 35 LYS B C 1
ATOM 2138 O O . LYS B 1 35 ? -16.141 -1.634 11.328 1 96.75 35 LYS B O 1
ATOM 2143 N N . SER B 1 36 ? -13.969 -1.015 11.289 1 98.25 36 SER B N 1
ATOM 2144 C CA . SER B 1 36 ? -14.273 0.313 11.812 1 98.25 36 SER B CA 1
ATOM 2145 C C . SER B 1 36 ? -15.266 1.043 10.906 1 98.25 36 SER B C 1
ATOM 2147 O O . SER B 1 36 ? -15.188 0.93 9.68 1 98.25 36 SER B O 1
ATOM 2149 N N . LYS B 1 37 ? -16.094 1.819 11.516 1 98.56 37 LYS B N 1
ATOM 2150 C CA . LYS B 1 37 ? -17.047 2.635 10.766 1 98.56 37 LYS B CA 1
ATOM 2151 C C . LYS B 1 37 ? -16.484 4.035 10.516 1 98.56 37 LYS B C 1
ATOM 2153 O O . LYS B 1 37 ? -17.094 4.824 9.789 1 98.56 37 LYS B O 1
ATOM 2158 N N . ALA B 1 38 ? -15.336 4.332 11.141 1 98.88 38 ALA B N 1
ATOM 2159 C CA . ALA B 1 38 ? -14.656 5.621 10.992 1 98.88 38 ALA B CA 1
ATOM 2160 C C . ALA B 1 38 ? -13.312 5.457 10.289 1 98.88 38 ALA B C 1
ATOM 2162 O O . ALA B 1 38 ? -12.414 4.785 10.797 1 98.88 38 ALA B O 1
ATOM 2163 N N . GLY B 1 39 ? -13.172 6.035 9.109 1 98.88 39 GLY B N 1
ATOM 2164 C CA . GLY B 1 39 ? -11.945 5.973 8.328 1 98.88 39 GLY B CA 1
ATOM 2165 C C . GLY B 1 39 ? -11.219 7.301 8.25 1 98.88 39 GLY B C 1
ATOM 2166 O O . GLY B 1 39 ? -11.844 8.359 8.32 1 98.88 39 GLY B O 1
ATOM 2167 N N . VAL B 1 40 ? -9.938 7.281 8.141 1 98.94 40 VAL B N 1
ATOM 2168 C CA . VAL B 1 40 ? -9.141 8.5 7.988 1 98.94 40 VAL B CA 1
ATOM 2169 C C . VAL B 1 40 ? -8.109 8.305 6.879 1 98.94 40 VAL B C 1
ATOM 2171 O O . VAL B 1 40 ? -7.395 7.301 6.859 1 98.94 40 VAL B O 1
ATOM 2174 N N . VAL B 1 41 ? -8.062 9.18 5.918 1 98.94 41 VAL B N 1
ATOM 2175 C CA . VAL B 1 41 ? -6.965 9.234 4.957 1 98.94 41 VAL B CA 1
ATOM 2176 C C . VAL B 1 41 ? -5.859 10.141 5.484 1 98.94 41 VAL B C 1
ATOM 2178 O O . VAL B 1 41 ? -6.125 11.281 5.887 1 98.94 41 VAL B O 1
ATOM 2181 N N . VAL B 1 42 ? -4.656 9.656 5.508 1 98.88 42 VAL B N 1
ATOM 2182 C CA . VAL B 1 42 ? -3.502 10.461 5.898 1 98.88 42 VAL B CA 1
ATOM 2183 C C . VAL B 1 42 ? -2.732 10.898 4.656 1 98.88 42 VAL B C 1
ATOM 2185 O O . VAL B 1 42 ? -2.359 10.07 3.822 1 98.88 42 VAL B O 1
ATOM 2188 N N . VAL B 1 43 ? -2.539 12.164 4.523 1 98.5 43 VAL B N 1
ATOM 2189 C CA . VAL B 1 43 ? -1.754 12.734 3.434 1 98.5 43 VAL B CA 1
ATOM 2190 C C . VAL B 1 43 ? -0.392 13.18 3.955 1 98.5 43 VAL B C 1
ATOM 2192 O O . VAL B 1 43 ? -0.306 14.094 4.781 1 98.5 43 VAL B O 1
ATOM 2195 N N . SER B 1 44 ? 0.627 12.586 3.477 1 96 44 SER B N 1
ATOM 2196 C CA . SER B 1 44 ? 1.983 12.781 3.977 1 96 44 SER B CA 1
ATOM 2197 C C . SER B 1 44 ? 2.539 14.141 3.549 1 96 44 SER B C 1
ATOM 2199 O O . SER B 1 44 ? 1.896 14.867 2.791 1 96 44 SER B O 1
ATOM 2201 N N . ASP B 1 45 ? 3.699 14.516 4.086 1 94.69 45 ASP B N 1
ATOM 2202 C CA . ASP B 1 45 ? 4.5 15.625 3.572 1 94.69 45 ASP B CA 1
ATOM 2203 C C . ASP B 1 45 ? 5.258 15.211 2.312 1 94.69 45 ASP B C 1
ATOM 2205 O O . ASP B 1 45 ? 4.996 14.156 1.737 1 94.69 45 ASP B O 1
ATOM 2209 N N . ILE B 1 46 ? 6.227 16 1.808 1 92.5 46 ILE B N 1
ATOM 2210 C CA . ILE B 1 46 ? 6.859 15.812 0.508 1 92.5 46 ILE B CA 1
ATOM 2211 C C . ILE B 1 46 ? 7.805 14.609 0.566 1 92.5 46 ILE B C 1
ATOM 2213 O O . ILE B 1 46 ? 8.297 14.148 -0.467 1 92.5 46 ILE B O 1
ATOM 2217 N N . PHE B 1 47 ? 8.023 14.117 1.833 1 92.44 47 PHE B N 1
ATOM 2218 C CA . PHE B 1 47 ? 8.938 13 1.997 1 92.44 47 PHE B CA 1
ATOM 2219 C C . PHE B 1 47 ? 8.203 11.672 1.838 1 92.44 47 PHE B C 1
ATOM 2221 O O . PHE B 1 47 ? 8.828 10.609 1.803 1 92.44 47 PHE B O 1
ATOM 2228 N N . GLY B 1 48 ? 6.93 11.734 1.719 1 93.5 48 GLY B N 1
ATOM 2229 C CA . GLY B 1 48 ? 6.156 10.539 1.421 1 93.5 48 GLY B CA 1
ATOM 2230 C C . GLY B 1 48 ? 5.973 9.633 2.623 1 93.5 48 GLY B C 1
ATOM 2231 O O . GLY B 1 48 ? 5.801 10.109 3.746 1 93.5 48 GLY B O 1
ATOM 2232 N N . MET B 1 49 ? 5.91 8.312 2.379 1 93.44 49 MET B N 1
ATOM 2233 C CA . MET B 1 49 ? 5.57 7.312 3.385 1 93.44 49 MET B CA 1
ATOM 2234 C C . MET B 1 49 ? 6.805 6.891 4.176 1 93.44 49 MET B C 1
ATOM 2236 O O . MET B 1 49 ? 7.203 5.727 4.133 1 93.44 49 MET B O 1
ATOM 2240 N N . GLN B 1 50 ? 7.27 7.777 4.953 1 91.69 50 GLN B N 1
ATOM 2241 C CA . GLN B 1 50 ? 8.375 7.477 5.855 1 91.69 50 GLN B CA 1
ATOM 2242 C C . GLN B 1 50 ? 7.887 6.738 7.102 1 91.69 50 GLN B C 1
ATOM 2244 O O . GLN B 1 50 ? 6.707 6.809 7.445 1 91.69 50 GLN B O 1
ATOM 2249 N N . PRO B 1 51 ? 8.789 6 7.781 1 91.81 51 PRO B N 1
ATOM 2250 C CA . PRO B 1 51 ? 8.391 5.289 9 1 91.81 51 PRO B CA 1
ATOM 2251 C C . PRO B 1 51 ? 7.684 6.195 10.008 1 91.81 51 PRO B C 1
ATOM 2253 O O . PRO B 1 51 ? 6.688 5.793 10.609 1 91.81 51 PRO B O 1
ATOM 2256 N N . ASN B 1 52 ? 8.094 7.391 10.117 1 90 52 ASN B N 1
ATOM 2257 C CA . ASN B 1 52 ? 7.488 8.266 11.109 1 90 52 ASN B CA 1
ATOM 2258 C C . ASN B 1 52 ? 6.141 8.805 10.641 1 90 52 ASN B C 1
ATOM 2260 O O . ASN B 1 52 ? 5.27 9.117 11.453 1 90 52 ASN B O 1
ATOM 2264 N N . SER B 1 53 ? 5.965 8.969 9.352 1 92.06 53 SER B N 1
ATOM 2265 C CA . SER B 1 53 ? 4.633 9.281 8.852 1 92.06 53 SER B CA 1
ATOM 2266 C C . SER B 1 53 ? 3.658 8.133 9.102 1 92.06 53 SER B C 1
ATOM 2268 O O . SER B 1 53 ? 2.496 8.367 9.438 1 92.06 53 SER B O 1
ATOM 2270 N N . LYS B 1 54 ? 4.211 6.934 8.961 1 96.5 54 LYS B N 1
ATOM 2271 C CA . LYS B 1 54 ? 3.391 5.762 9.25 1 96.5 54 LYS B CA 1
ATOM 2272 C C . LYS B 1 54 ? 3.092 5.652 10.742 1 96.5 54 LYS B C 1
ATOM 2274 O O . LYS B 1 54 ? 2.027 5.172 11.141 1 96.5 54 LYS B O 1
ATOM 2279 N N . ARG B 1 55 ? 4.027 6.152 11.562 1 96.5 55 ARG B N 1
ATOM 2280 C CA . ARG B 1 55 ? 3.809 6.207 13.008 1 96.5 55 ARG B CA 1
ATOM 2281 C C . ARG B 1 55 ? 2.547 6.996 13.336 1 96.5 55 ARG B C 1
ATOM 2283 O O . ARG B 1 55 ? 1.776 6.602 14.219 1 96.5 55 ARG B O 1
ATOM 2290 N N . PHE B 1 56 ? 2.396 8.047 12.656 1 97.5 56 PHE B N 1
ATOM 2291 C CA . PHE B 1 56 ? 1.207 8.867 12.844 1 97.5 56 PHE B CA 1
ATOM 2292 C C . PHE B 1 56 ? -0.05 8.086 12.469 1 97.5 56 PHE B C 1
ATOM 2294 O O . PHE B 1 56 ? -1.037 8.109 13.211 1 97.5 56 PHE B O 1
ATOM 2301 N N . ALA B 1 57 ? -0.066 7.379 11.367 1 98.56 57 ALA B N 1
ATOM 2302 C CA . ALA B 1 57 ? -1.183 6.535 10.953 1 98.56 57 ALA B CA 1
ATOM 2303 C C . ALA B 1 57 ? -1.479 5.461 12 1 98.56 57 ALA B C 1
ATOM 2305 O O . ALA B 1 57 ? -2.641 5.211 12.328 1 98.56 57 ALA B O 1
ATOM 2306 N N . ASP B 1 58 ? -0.405 4.852 12.539 1 98.5 58 ASP B N 1
ATOM 2307 C CA . ASP B 1 58 ? -0.558 3.816 13.555 1 98.5 58 ASP B CA 1
ATOM 2308 C C . ASP B 1 58 ? -1.2 4.383 14.82 1 98.5 58 ASP B C 1
ATOM 2310 O O . ASP B 1 58 ? -2.021 3.719 15.453 1 98.5 58 ASP B O 1
ATOM 2314 N N . MET B 1 59 ? -0.784 5.602 15.133 1 98.12 59 MET B N 1
ATOM 2315 C CA . MET B 1 59 ? -1.366 6.266 16.297 1 98.12 59 MET B CA 1
ATOM 2316 C C . MET B 1 59 ? -2.867 6.461 16.125 1 98.12 59 MET B C 1
ATOM 2318 O O . MET B 1 59 ? -3.645 6.211 17.047 1 98.12 59 MET B O 1
ATOM 2322 N N . LEU B 1 60 ? -3.322 6.867 14.969 1 98.75 60 LEU B N 1
ATOM 2323 C CA . LEU B 1 60 ? -4.746 7 14.688 1 98.75 60 LEU B CA 1
ATOM 2324 C C . LEU B 1 60 ? -5.449 5.652 14.766 1 98.75 60 LEU B C 1
ATOM 2326 O O . LEU B 1 60 ? -6.543 5.547 15.328 1 98.75 60 LEU B O 1
ATOM 2330 N N . ALA B 1 61 ? -4.812 4.656 14.203 1 98.81 61 ALA B N 1
ATOM 2331 C CA . ALA B 1 61 ? -5.367 3.305 14.211 1 98.81 61 ALA B CA 1
ATOM 2332 C C . ALA B 1 61 ? -5.555 2.791 15.633 1 98.81 61 ALA B C 1
ATOM 2334 O O . ALA B 1 61 ? -6.555 2.135 15.938 1 98.81 61 ALA B O 1
ATOM 2335 N N . GLU B 1 62 ? -4.578 3.084 16.484 1 98.44 62 GLU B N 1
ATOM 2336 C CA . GLU B 1 62 ? -4.641 2.682 17.891 1 98.44 62 GLU B CA 1
ATOM 2337 C C . GLU B 1 62 ? -5.836 3.318 18.594 1 98.44 62 GLU B C 1
ATOM 2339 O O . GLU B 1 62 ? -6.246 2.861 19.656 1 98.44 62 GLU B O 1
ATOM 2344 N N . ASN B 1 63 ? -6.34 4.301 17.984 1 98.56 63 ASN B N 1
ATOM 2345 C CA . ASN B 1 63 ? -7.504 4.977 18.547 1 98.56 63 ASN B CA 1
ATOM 2346 C C . ASN B 1 63 ? -8.789 4.594 17.812 1 98.56 63 ASN B C 1
ATOM 2348 O O . ASN B 1 63 ? -9.789 5.305 17.906 1 98.56 63 ASN B O 1
ATOM 2352 N N . GLY B 1 64 ? -8.781 3.557 17.016 1 98.5 64 GLY B N 1
ATOM 2353 C CA . GLY B 1 64 ? -9.992 2.914 16.531 1 98.5 64 GLY B CA 1
ATOM 2354 C C . GLY B 1 64 ? -10.312 3.27 15.086 1 98.5 64 GLY B C 1
ATOM 2355 O O . GLY B 1 64 ? -11.336 2.844 14.555 1 98.5 64 GLY B O 1
ATOM 2356 N N . TYR B 1 65 ? -9.5 4.008 14.43 1 98.88 65 TYR B N 1
ATOM 2357 C CA . TYR B 1 65 ? -9.773 4.414 13.055 1 98.88 65 TYR B CA 1
ATOM 2358 C C . TYR B 1 65 ? -9.164 3.436 12.062 1 98.88 65 TYR B C 1
ATOM 2360 O O . TYR B 1 65 ? -8.062 2.918 12.289 1 98.88 65 TYR B O 1
ATOM 2368 N N . LEU B 1 66 ? -9.867 3.121 10.984 1 98.88 66 LEU B N 1
ATOM 2369 C CA . LEU B 1 66 ? -9.242 2.52 9.812 1 98.88 66 LEU B CA 1
ATOM 2370 C C . LEU B 1 66 ? -8.539 3.578 8.969 1 98.88 66 LEU B C 1
ATOM 2372 O O . LEU B 1 66 ? -9.18 4.516 8.484 1 98.88 66 LEU B O 1
ATOM 2376 N N . VAL B 1 67 ? -7.238 3.432 8.859 1 98.94 67 VAL B N 1
ATOM 2377 C CA . VAL B 1 67 ? -6.438 4.492 8.258 1 98.94 67 VAL B CA 1
ATOM 2378 C C . VAL B 1 67 ? -5.855 4.012 6.934 1 98.94 67 VAL B C 1
ATOM 2380 O O . VAL B 1 67 ? -5.344 2.893 6.844 1 98.94 67 VAL B O 1
ATOM 2383 N N . VAL B 1 68 ? -5.961 4.801 5.91 1 98.88 68 VAL B N 1
ATOM 2384 C CA . VAL B 1 68 ? -5.309 4.574 4.625 1 98.88 68 VAL B CA 1
ATOM 2385 C C . VAL B 1 68 ? -4.391 5.75 4.297 1 98.88 68 VAL B C 1
ATOM 2387 O O . VAL B 1 68 ? -4.805 6.91 4.371 1 98.88 68 VAL B O 1
ATOM 2390 N N . MET B 1 69 ? -3.186 5.469 4.035 1 98.75 69 MET B N 1
ATOM 2391 C CA . MET B 1 69 ? -2.195 6.445 3.588 1 98.75 69 MET B CA 1
ATOM 2392 C C . MET B 1 69 ? -1.704 6.113 2.182 1 98.75 69 MET B C 1
ATOM 2394 O O . MET B 1 69 ? -0.977 5.137 1.988 1 98.75 69 MET B O 1
ATOM 2398 N N . PRO B 1 70 ? -2.066 6.949 1.191 1 98.56 70 PRO B N 1
ATOM 2399 C CA . PRO B 1 70 ? -1.608 6.703 -0.178 1 98.56 70 PRO B CA 1
ATOM 2400 C C . PRO B 1 70 ? -0.158 7.129 -0.399 1 98.56 70 PRO B C 1
ATOM 2402 O O . PRO B 1 70 ? 0.305 8.094 0.209 1 98.56 70 PRO B O 1
ATOM 2405 N N . ASP B 1 71 ? 0.55 6.395 -1.268 1 97.75 71 ASP B N 1
ATOM 2406 C CA . ASP B 1 71 ? 1.831 6.855 -1.793 1 97.75 71 ASP B CA 1
ATOM 2407 C C . ASP B 1 71 ? 1.631 7.863 -2.926 1 97.75 71 ASP B C 1
ATOM 2409 O O . ASP B 1 71 ? 1.567 7.48 -4.098 1 97.75 71 ASP B O 1
ATOM 2413 N N . PHE B 1 72 ? 1.661 9.094 -2.617 1 97.06 72 PHE B N 1
ATOM 2414 C CA . PHE B 1 72 ? 1.295 10.133 -3.572 1 97.06 72 PHE B CA 1
ATOM 2415 C C . PHE B 1 72 ? 2.439 10.406 -4.539 1 97.06 72 PHE B C 1
ATOM 2417 O O . PHE B 1 72 ? 2.211 10.812 -5.68 1 97.06 72 PHE B O 1
ATOM 2424 N N . PHE B 1 73 ? 3.598 10.18 -4.102 1 95.75 73 PHE B N 1
ATOM 2425 C CA . PHE B 1 73 ? 4.723 10.664 -4.891 1 95.75 73 PHE B CA 1
ATOM 2426 C C . PHE B 1 73 ? 5.379 9.523 -5.66 1 95.75 73 PHE B C 1
ATOM 2428 O O . PHE B 1 73 ? 5.938 9.734 -6.738 1 95.75 73 PHE B O 1
ATOM 2435 N N . GLY B 1 74 ? 5.336 8.273 -5.027 1 92.44 74 GLY B N 1
ATOM 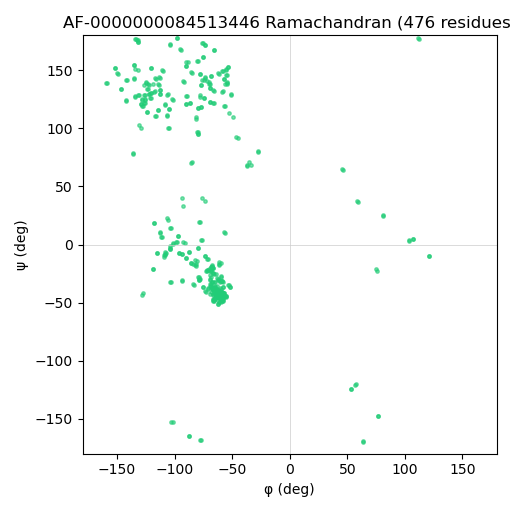2436 C CA . GLY B 1 74 ? 6.066 7.184 -5.652 1 92.44 74 GLY B CA 1
ATOM 2437 C C . GLY B 1 74 ? 7.523 7.516 -5.922 1 92.44 74 GLY B C 1
ATOM 2438 O O . GLY B 1 74 ? 8.242 7.953 -5.02 1 92.44 74 GLY B O 1
ATOM 2439 N N . LYS B 1 75 ? 7.969 7.379 -7.191 1 89.19 75 LYS B N 1
ATOM 2440 C CA . LYS B 1 75 ? 9.352 7.613 -7.582 1 89.19 75 LYS B CA 1
ATOM 2441 C C . LYS B 1 75 ? 9.695 9.102 -7.547 1 89.19 75 LYS B C 1
ATOM 2443 O O . LYS B 1 75 ? 10.867 9.477 -7.59 1 89.19 75 LYS B O 1
ATOM 2448 N N . ARG B 1 76 ? 8.711 9.977 -7.43 1 93.5 76 ARG B N 1
ATOM 2449 C CA . ARG B 1 76 ? 8.938 11.414 -7.453 1 93.5 76 ARG B CA 1
ATOM 2450 C C . ARG B 1 76 ? 9.023 11.984 -6.039 1 93.5 76 ARG B C 1
ATOM 2452 O O . ARG B 1 76 ? 9.055 13.203 -5.852 1 93.5 76 ARG B O 1
ATOM 2459 N N . VAL B 1 77 ? 9.031 11.141 -5.02 1 94.56 77 VAL B N 1
ATOM 2460 C CA . VAL B 1 77 ? 9.164 11.57 -3.633 1 94.56 77 VAL B CA 1
ATOM 2461 C C . VAL B 1 77 ? 10.461 12.367 -3.461 1 94.56 77 VAL B C 1
ATOM 2463 O O . VAL B 1 77 ? 11.469 12.07 -4.105 1 94.56 77 VAL B O 1
ATOM 2466 N N . TRP B 1 78 ? 10.414 13.383 -2.65 1 92.38 78 TRP B N 1
ATOM 2467 C CA . TRP B 1 78 ? 11.664 14.086 -2.369 1 92.38 78 TRP B CA 1
ATOM 2468 C C . TRP B 1 78 ? 12.547 13.273 -1.438 1 92.38 78 TRP B C 1
ATOM 2470 O O . TRP B 1 78 ? 12.133 12.906 -0.333 1 92.38 78 TRP B O 1
ATOM 2480 N N . PRO B 1 79 ? 13.734 13.047 -1.853 1 90.5 79 PRO B N 1
ATOM 2481 C CA . PRO B 1 79 ? 14.609 12.227 -1.017 1 90.5 79 PRO B CA 1
ATOM 2482 C C . PRO B 1 79 ? 15.016 12.93 0.281 1 90.5 79 PRO B C 1
ATOM 2484 O O . PRO B 1 79 ? 15.43 14.086 0.257 1 90.5 79 PRO B O 1
ATOM 2487 N N . VAL B 1 80 ? 14.93 12.164 1.333 1 86.38 80 VAL B N 1
ATOM 2488 C CA . VAL B 1 80 ? 15.211 12.703 2.658 1 86.38 80 VAL B CA 1
ATOM 2489 C C . VAL B 1 80 ? 16.656 13.188 2.727 1 86.38 80 VAL B C 1
ATOM 2491 O O . VAL B 1 80 ? 16.969 14.164 3.412 1 86.38 80 VAL B O 1
ATOM 2494 N N . GLU B 1 81 ? 17.5 12.562 1.995 1 86.12 81 GLU B N 1
ATOM 2495 C CA . GLU B 1 81 ? 18.938 12.875 2.014 1 86.12 81 GLU B CA 1
ATOM 2496 C C . GLU B 1 81 ? 19.219 14.219 1.347 1 86.12 81 GLU B C 1
ATOM 2498 O O . GLU B 1 81 ? 20.281 14.797 1.531 1 86.12 81 GLU B O 1
ATOM 2503 N N . ASN B 1 82 ? 18.328 14.641 0.533 1 85.69 82 ASN B N 1
ATOM 2504 C CA . ASN B 1 82 ? 18.5 15.906 -0.181 1 85.69 82 ASN B CA 1
ATOM 2505 C C . ASN B 1 82 ? 17.859 17.062 0.569 1 85.69 82 ASN B C 1
ATOM 2507 O O . ASN B 1 82 ? 17.266 17.953 -0.045 1 85.69 82 ASN B O 1
ATOM 2511 N N . TRP B 1 83 ? 17.844 17.047 1.854 1 84.62 83 TRP B N 1
ATOM 2512 C CA . TRP B 1 83 ? 17.297 18.125 2.674 1 84.62 83 TRP B CA 1
ATOM 2513 C C . TRP B 1 83 ? 18.375 18.719 3.568 1 84.62 83 TRP B C 1
ATOM 2515 O O . TRP B 1 83 ? 19.188 18 4.137 1 84.62 83 TRP B O 1
ATOM 2525 N N . PRO B 1 84 ? 18.5 20.016 3.764 1 83.38 84 PRO B N 1
ATOM 2526 C CA . PRO B 1 84 ? 17.578 21.016 3.232 1 83.38 84 PRO B CA 1
ATOM 2527 C C . PRO B 1 84 ? 17.766 21.266 1.739 1 83.38 84 PRO B C 1
ATOM 2529 O O . PRO B 1 84 ? 18.812 20.906 1.181 1 83.38 84 PRO B O 1
ATOM 2532 N N . VAL B 1 85 ? 16.734 21.844 1.185 1 82.88 85 VAL B N 1
ATOM 2533 C CA . VAL B 1 85 ? 16.734 22.047 -0.26 1 82.88 85 VAL B CA 1
ATOM 2534 C C . VAL B 1 85 ? 17.469 23.344 -0.597 1 82.88 85 VAL B C 1
ATOM 2536 O O . VAL B 1 85 ? 17.531 24.25 0.228 1 82.88 85 VAL B O 1
ATOM 2539 N N . ASP B 1 86 ? 18.109 23.328 -1.756 1 82.75 86 ASP B N 1
ATOM 2540 C CA . ASP B 1 86 ? 18.5 24.578 -2.396 1 82.75 86 ASP B CA 1
ATOM 2541 C C . ASP B 1 86 ? 17.344 25.203 -3.164 1 82.75 86 ASP B C 1
ATOM 2543 O O . ASP B 1 86 ? 16.922 24.688 -4.203 1 82.75 86 ASP B O 1
ATOM 2547 N N . PRO B 1 87 ? 16.844 26.281 -2.594 1 82.12 87 PRO B N 1
ATOM 2548 C CA . PRO B 1 87 ? 15.648 26.875 -3.223 1 82.12 87 PRO B CA 1
ATOM 2549 C C . PRO B 1 87 ? 15.898 27.312 -4.664 1 82.12 87 PRO B C 1
ATOM 2551 O O . PRO B 1 87 ? 14.945 27.516 -5.422 1 82.12 87 PRO B O 1
ATOM 2554 N N . GLU B 1 88 ? 17.172 27.422 -5.051 1 85.56 88 GLU B N 1
ATOM 2555 C CA . GLU B 1 88 ? 17.5 27.875 -6.398 1 85.56 88 GLU B CA 1
ATOM 2556 C C . GLU B 1 88 ? 17.75 26.688 -7.332 1 85.56 88 GLU B C 1
ATOM 2558 O O . GLU B 1 88 ? 17.891 26.875 -8.547 1 85.56 88 GLU B O 1
ATOM 2563 N N . SER B 1 89 ? 17.766 25.531 -6.734 1 88.5 89 SER B N 1
ATOM 2564 C CA . SER B 1 89 ? 18 24.359 -7.555 1 88.5 89 SER B CA 1
ATOM 2565 C C . SER B 1 89 ? 16.844 24.125 -8.523 1 88.5 89 SER B C 1
ATOM 2567 O O . SER B 1 89 ? 15.672 24.234 -8.148 1 88.5 89 SER B O 1
ATOM 2569 N N . GLN B 1 90 ? 17.172 23.875 -9.781 1 92.31 90 GLN B N 1
ATOM 2570 C CA . GLN B 1 90 ? 16.156 23.578 -10.797 1 92.31 90 GLN B CA 1
ATOM 2571 C C . GLN B 1 90 ? 15.359 22.328 -10.43 1 92.31 90 GLN B C 1
ATOM 2573 O O . GLN B 1 90 ? 14.148 22.281 -10.656 1 92.31 90 GLN B O 1
ATOM 2578 N N . LYS B 1 91 ? 16.062 21.359 -9.859 1 91.44 91 LYS B N 1
ATOM 2579 C CA . LYS B 1 91 ? 15.398 20.125 -9.43 1 91.44 91 LYS B CA 1
ATOM 2580 C C . LYS B 1 91 ? 14.297 20.422 -8.422 1 91.44 91 LYS B C 1
ATOM 2582 O O . LYS B 1 91 ? 13.195 19.875 -8.508 1 91.44 91 LYS B O 1
ATOM 2587 N N . TRP B 1 92 ? 14.555 21.266 -7.5 1 90.5 92 TRP B N 1
ATOM 2588 C CA . TRP B 1 92 ? 13.578 21.641 -6.484 1 90.5 92 TRP B CA 1
ATOM 2589 C C . TRP B 1 92 ? 12.414 22.406 -7.105 1 90.5 92 TRP B C 1
ATOM 2591 O O . TRP B 1 92 ? 11.25 22.094 -6.852 1 90.5 92 TRP B O 1
ATOM 2601 N N . LYS B 1 93 ? 12.719 23.391 -7.934 1 90.44 93 LYS B N 1
ATOM 2602 C CA . LYS B 1 93 ? 11.68 24.188 -8.57 1 90.44 93 LYS B CA 1
ATOM 2603 C C . LYS B 1 93 ? 10.742 23.328 -9.398 1 90.44 93 LYS B C 1
ATOM 2605 O O . LYS B 1 93 ? 9.516 23.484 -9.344 1 90.44 93 LYS B O 1
ATOM 2610 N N . ASP B 1 94 ? 11.359 22.391 -10.086 1 92.81 94 ASP B N 1
ATOM 2611 C CA . ASP B 1 94 ? 10.547 21.469 -10.883 1 92.81 94 ASP B CA 1
ATOM 2612 C C . ASP B 1 94 ? 9.648 20.625 -9.984 1 92.81 94 ASP B C 1
ATOM 2614 O O . ASP B 1 94 ? 8.477 20.422 -10.297 1 92.81 94 ASP B O 1
ATOM 2618 N N . HIS B 1 95 ? 10.164 20.141 -8.906 1 92.69 95 HIS B N 1
ATOM 2619 C CA . HIS B 1 95 ? 9.414 19.281 -7.984 1 92.69 95 HIS B CA 1
ATOM 2620 C C . HIS B 1 95 ? 8.25 20.047 -7.367 1 92.69 95 HIS B C 1
ATOM 2622 O O . HIS B 1 95 ? 7.125 19.531 -7.316 1 92.69 95 HIS B O 1
ATOM 2628 N N . ILE B 1 96 ? 8.484 21.234 -6.969 1 90 96 ILE B N 1
ATOM 2629 C CA . ILE B 1 96 ? 7.469 21.984 -6.246 1 90 96 ILE B CA 1
ATOM 2630 C C . ILE B 1 96 ? 6.371 22.422 -7.211 1 90 96 ILE B C 1
ATOM 2632 O O . ILE B 1 96 ? 5.191 22.438 -6.852 1 90 96 ILE B O 1
ATOM 2636 N N . VAL B 1 97 ? 6.73 22.828 -8.375 1 90.94 97 VAL B N 1
ATOM 2637 C CA . VAL B 1 97 ? 5.734 23.188 -9.383 1 90.94 97 VAL B CA 1
ATOM 2638 C C . VAL B 1 97 ? 4.816 22 -9.648 1 90.94 97 VAL B C 1
ATOM 2640 O O . VAL B 1 97 ? 3.592 22.156 -9.68 1 90.94 97 VAL B O 1
ATOM 2643 N N . TRP B 1 98 ? 5.395 20.859 -9.797 1 93.5 98 TRP B N 1
ATOM 2644 C CA . TRP B 1 98 ? 4.621 19.641 -10.023 1 93.5 98 TRP B CA 1
ATOM 2645 C C . TRP B 1 98 ? 3.758 19.312 -8.805 1 93.5 98 TRP B C 1
ATOM 2647 O O . TRP B 1 98 ? 2.568 19.016 -8.945 1 93.5 98 TRP B O 1
ATOM 2657 N N . SER B 1 99 ? 4.332 19.453 -7.641 1 92.94 99 SER B N 1
ATOM 2658 C CA . SER B 1 99 ? 3.664 19.031 -6.41 1 92.94 99 SER B CA 1
ATOM 2659 C C . SER B 1 99 ? 2.531 19.984 -6.051 1 92.94 99 SER B C 1
ATOM 2661 O O . SER B 1 99 ? 1.6 19.625 -5.336 1 92.94 99 SER B O 1
ATOM 2663 N N . ARG B 1 100 ? 2.564 21.156 -6.516 1 91.69 100 ARG B N 1
ATOM 2664 C CA . ARG B 1 100 ? 1.545 22.141 -6.168 1 91.69 100 ARG B CA 1
ATOM 2665 C C . ARG B 1 100 ? 0.292 21.953 -7.02 1 91.69 100 ARG B C 1
ATOM 2667 O O . ARG B 1 100 ? -0.757 22.531 -6.723 1 91.69 100 ARG B O 1
ATOM 2674 N N . ASN B 1 101 ? 0.44 21.25 -8.078 1 94.25 101 ASN B N 1
ATOM 2675 C CA . ASN B 1 101 ? -0.74 20.922 -8.867 1 94.25 101 ASN B CA 1
ATOM 2676 C C . ASN B 1 101 ? -1.508 19.75 -8.266 1 94.25 101 ASN B C 1
ATOM 2678 O O . ASN B 1 101 ? -1.237 18.594 -8.586 1 94.25 101 ASN B O 1
ATOM 2682 N N . MET B 1 102 ? -2.531 20.062 -7.5 1 94.56 102 MET B N 1
ATOM 2683 C CA . MET B 1 102 ? -3.248 19.047 -6.719 1 94.56 102 MET B CA 1
ATOM 2684 C C . MET B 1 102 ? -4 18.094 -7.633 1 94.56 102 MET B C 1
ATOM 2686 O O . MET B 1 102 ? -4.352 16.984 -7.219 1 94.56 102 MET B O 1
ATOM 2690 N N . ASP B 1 103 ? -4.273 18.469 -8.914 1 95.5 103 ASP B N 1
ATOM 2691 C CA . ASP B 1 103 ? -4.938 17.578 -9.867 1 95.5 103 ASP B CA 1
ATOM 2692 C C . ASP B 1 103 ? -4.137 16.297 -10.078 1 95.5 103 ASP B C 1
ATOM 2694 O O . ASP B 1 103 ? -4.703 15.25 -10.383 1 95.5 103 ASP B O 1
ATOM 2698 N N . ASN B 1 104 ? -2.824 16.453 -9.875 1 94.81 104 ASN B N 1
ATOM 2699 C CA . ASN B 1 104 ? -1.956 15.281 -10.008 1 94.81 104 ASN B CA 1
ATOM 2700 C C . ASN B 1 104 ? -2.232 14.25 -8.914 1 94.81 104 ASN B C 1
ATOM 2702 O O . ASN B 1 104 ? -1.916 13.07 -9.078 1 94.81 104 ASN B O 1
ATOM 2706 N N . PHE B 1 105 ? -2.865 14.664 -7.797 1 97.25 105 PHE B N 1
ATOM 2707 C CA . PHE B 1 105 ? -2.924 13.82 -6.609 1 97.25 105 PHE B CA 1
ATOM 2708 C C . PHE B 1 105 ? -4.367 13.484 -6.254 1 97.25 105 PHE B C 1
ATOM 2710 O O . PHE B 1 105 ? -4.633 12.477 -5.59 1 97.25 105 PHE B O 1
ATOM 2717 N N . LYS B 1 106 ? -5.277 14.266 -6.715 1 97.75 106 LYS B N 1
ATOM 2718 C CA . LYS B 1 106 ? -6.68 14.164 -6.328 1 97.75 106 LYS B CA 1
ATOM 2719 C C . LYS B 1 106 ? -7.254 12.797 -6.684 1 97.75 106 LYS B C 1
ATOM 2721 O O . LYS B 1 106 ? -7.969 12.188 -5.887 1 97.75 106 LYS B O 1
ATOM 2726 N N . PRO B 1 107 ? -6.945 12.219 -7.891 1 97.31 107 PRO B N 1
ATOM 2727 C CA . PRO B 1 107 ? -7.523 10.914 -8.203 1 97.31 107 PRO B CA 1
ATOM 2728 C C . PRO B 1 107 ? -7.145 9.836 -7.188 1 97.31 107 PRO B C 1
ATOM 2730 O O . PRO B 1 107 ? -7.98 9.016 -6.809 1 97.31 107 PRO B O 1
ATOM 2733 N N . ARG B 1 108 ? -5.922 9.836 -6.762 1 97.69 108 ARG B N 1
ATOM 2734 C CA . ARG B 1 108 ? -5.477 8.867 -5.77 1 97.69 108 ARG B CA 1
ATOM 2735 C C . ARG B 1 108 ? -6.141 9.125 -4.418 1 97.69 108 ARG B C 1
ATOM 2737 O O . ARG B 1 108 ? -6.48 8.18 -3.699 1 97.69 108 ARG B O 1
ATOM 2744 N N . MET B 1 109 ? -6.336 10.375 -4.062 1 98.44 109 MET B N 1
ATOM 2745 C CA . MET B 1 109 ? -7.074 10.742 -2.861 1 98.44 109 MET B CA 1
ATOM 2746 C C . MET B 1 109 ? -8.508 10.227 -2.92 1 98.44 109 MET B C 1
ATOM 2748 O O . MET B 1 109 ? -9 9.648 -1.949 1 98.44 109 MET B O 1
ATOM 2752 N N . ASP B 1 110 ? -9.117 10.43 -4.043 1 98.56 110 ASP B N 1
ATOM 2753 C CA . ASP B 1 110 ? -10.492 9.961 -4.238 1 98.56 110 ASP B CA 1
ATOM 2754 C C . ASP B 1 110 ? -10.578 8.453 -4.074 1 98.56 110 ASP B C 1
ATOM 2756 O O . ASP B 1 110 ? -11.508 7.941 -3.436 1 98.56 110 ASP B O 1
ATOM 2760 N N . ARG B 1 111 ? -9.625 7.746 -4.602 1 98.19 111 ARG B N 1
ATOM 2761 C CA . ARG B 1 111 ? -9.641 6.289 -4.516 1 98.19 111 ARG B CA 1
ATOM 2762 C C . ARG B 1 111 ? -9.422 5.824 -3.08 1 98.19 111 ARG B C 1
ATOM 2764 O O . ARG B 1 111 ? -9.977 4.812 -2.656 1 98.19 111 ARG B O 1
ATOM 2771 N N . ALA B 1 112 ? -8.602 6.539 -2.342 1 98.75 112 ALA B N 1
ATOM 2772 C CA . ALA B 1 112 ? -8.414 6.207 -0.931 1 98.75 112 ALA B CA 1
ATOM 2773 C C . ALA B 1 112 ? -9.719 6.355 -0.155 1 98.75 112 ALA B C 1
ATOM 2775 O O . ALA B 1 112 ? -10.07 5.496 0.656 1 98.75 112 ALA B O 1
ATOM 2776 N N . VAL B 1 113 ? -10.414 7.449 -0.413 1 98.81 113 VAL B N 1
ATOM 2777 C CA . VAL B 1 113 ? -11.703 7.688 0.24 1 98.81 113 VAL B CA 1
ATOM 2778 C C . VAL B 1 113 ? -12.695 6.605 -0.176 1 98.81 113 VAL B C 1
ATOM 2780 O O . VAL B 1 113 ? -13.406 6.051 0.667 1 98.81 113 VAL B O 1
ATOM 2783 N N . GLU B 1 114 ? -12.742 6.289 -1.455 1 98.31 114 GLU B N 1
ATOM 2784 C CA . GLU B 1 114 ? -13.633 5.254 -1.958 1 98.31 114 GLU B CA 1
ATOM 2785 C C . GLU B 1 114 ? -13.336 3.906 -1.303 1 98.31 114 GLU B C 1
ATOM 2787 O O . GLU B 1 114 ? -14.258 3.17 -0.944 1 98.31 114 GLU B O 1
ATOM 2792 N N . MET B 1 115 ? -12.062 3.615 -1.167 1 98.25 115 MET B N 1
ATOM 2793 C CA . MET B 1 115 ? -11.688 2.359 -0.527 1 98.25 115 MET B CA 1
ATOM 2794 C C . MET B 1 115 ? -12.258 2.273 0.884 1 98.25 115 MET B C 1
ATOM 2796 O O . MET B 1 115 ? -12.836 1.255 1.263 1 98.25 115 MET B O 1
ATOM 2800 N N . LEU B 1 116 ? -12.078 3.326 1.659 1 98.69 116 LEU B N 1
ATOM 2801 C CA . LEU B 1 116 ? -12.586 3.348 3.025 1 98.69 116 LEU B CA 1
ATOM 2802 C C . LEU B 1 116 ? -14.102 3.18 3.045 1 98.69 116 LEU B C 1
ATOM 2804 O O . LEU B 1 116 ? -14.641 2.445 3.877 1 98.69 116 LEU B O 1
ATOM 2808 N N . ARG B 1 117 ? -14.758 3.834 2.119 1 98.25 117 ARG B N 1
A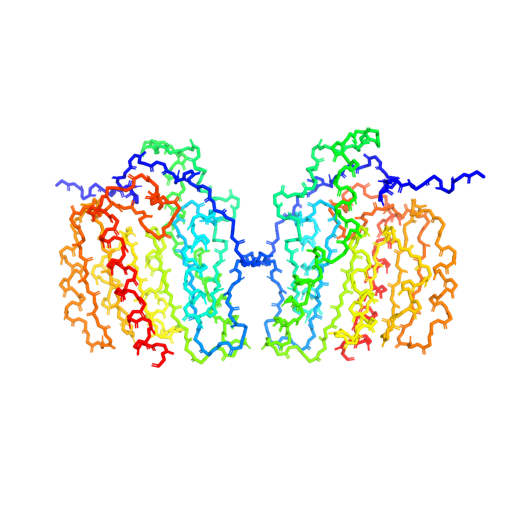TOM 2809 C CA . ARG B 1 117 ? -16.203 3.709 2.033 1 98.25 117 ARG B CA 1
ATOM 2810 C C . ARG B 1 117 ? -16.609 2.281 1.679 1 98.25 117 ARG B C 1
ATOM 2812 O O . ARG B 1 117 ? -17.516 1.715 2.301 1 98.25 117 ARG B O 1
ATOM 2819 N N . GLN B 1 118 ? -15.977 1.683 0.728 1 96.94 118 GLN B N 1
ATOM 2820 C CA . GLN B 1 118 ? -16.266 0.313 0.323 1 96.94 118 GLN B CA 1
ATOM 2821 C C . GLN B 1 118 ? -16 -0.669 1.458 1 96.94 118 GLN B C 1
ATOM 2823 O O . GLN B 1 118 ? -16.688 -1.682 1.59 1 96.94 118 GLN B O 1
ATOM 2828 N N . MET B 1 119 ? -15.039 -0.306 2.301 1 97.38 119 MET B N 1
ATOM 2829 C CA . MET B 1 119 ? -14.703 -1.168 3.43 1 97.38 119 MET B CA 1
ATOM 2830 C C . MET B 1 119 ? -15.711 -0.992 4.566 1 97.38 119 MET B C 1
ATOM 2832 O O . MET B 1 119 ? -15.586 -1.628 5.613 1 97.38 119 MET B O 1
ATOM 2836 N N . GLY B 1 120 ? -16.641 -0.087 4.383 1 97.19 120 GLY B N 1
ATOM 2837 C CA . GLY B 1 120 ? -17.75 -0.003 5.309 1 97.19 120 GLY B CA 1
ATOM 2838 C C . GLY B 1 120 ? -17.672 1.196 6.234 1 97.19 120 GLY B C 1
ATOM 2839 O O . GLY B 1 120 ? -18.484 1.336 7.152 1 97.19 120 GLY B O 1
ATOM 2840 N N . CYS B 1 121 ? -16.688 2.068 6.039 1 98.5 121 CYS B N 1
ATOM 2841 C CA . CYS B 1 121 ? -16.625 3.273 6.859 1 98.5 121 CYS B CA 1
ATOM 2842 C C . CYS B 1 121 ? -17.812 4.188 6.566 1 98.5 121 CYS B C 1
ATOM 2844 O O . CYS B 1 121 ? -17.969 4.668 5.441 1 98.5 121 CYS B O 1
ATOM 2846 N N . ALA B 1 122 ? -18.562 4.465 7.57 1 98.56 122 ALA B N 1
ATOM 2847 C CA . ALA B 1 122 ? -19.719 5.348 7.441 1 98.56 122 ALA B CA 1
ATOM 2848 C C . ALA B 1 122 ? -19.281 6.809 7.332 1 98.56 122 ALA B C 1
ATOM 2850 O O . ALA B 1 122 ? -19.906 7.594 6.625 1 98.56 122 ALA B O 1
ATOM 2851 N N . LYS B 1 123 ? -18.25 7.176 8.047 1 98.88 123 LYS B N 1
ATOM 2852 C CA . LYS B 1 123 ? -17.656 8.508 7.992 1 98.88 123 LYS B CA 1
ATOM 2853 C C . LYS B 1 123 ? -16.156 8.43 7.668 1 98.88 123 LYS B C 1
ATOM 2855 O O . LYS B 1 123 ? -15.461 7.531 8.148 1 98.88 123 LYS B O 1
ATOM 2860 N N . VAL B 1 124 ? -15.727 9.32 6.844 1 98.94 124 VAL B N 1
ATOM 2861 C CA . VAL B 1 124 ? -14.328 9.367 6.438 1 98.94 124 VAL B CA 1
ATOM 2862 C C . VAL B 1 124 ? -13.781 10.781 6.621 1 98.94 124 VAL B C 1
ATOM 2864 O O . VAL B 1 124 ? -14.375 11.75 6.137 1 98.94 124 VAL B O 1
ATOM 2867 N N . GLY B 1 125 ? -12.766 10.977 7.398 1 98.94 125 GLY B N 1
ATOM 2868 C CA . GLY B 1 125 ? -12.016 12.211 7.496 1 98.94 125 GLY B CA 1
ATOM 2869 C C . GLY B 1 125 ? -10.672 12.148 6.797 1 98.94 125 GLY B C 1
ATOM 2870 O O . GLY B 1 125 ? -10.266 11.094 6.305 1 98.94 125 GLY B O 1
ATOM 2871 N N . ALA B 1 126 ? -10 13.242 6.699 1 98.94 126 ALA B N 1
ATOM 2872 C CA . ALA B 1 126 ? -8.648 13.305 6.141 1 98.94 126 ALA B CA 1
ATOM 2873 C C . ALA B 1 126 ? -7.785 14.297 6.91 1 98.94 126 ALA B C 1
ATOM 2875 O O . ALA B 1 126 ? -8.266 15.352 7.336 1 98.94 126 ALA B O 1
ATOM 2876 N N . VAL B 1 127 ? -6.551 13.945 7.098 1 98.88 127 VAL B N 1
ATOM 2877 C CA . VAL B 1 127 ? -5.551 14.789 7.742 1 98.88 127 VAL B CA 1
ATOM 2878 C C . VAL B 1 127 ? -4.328 14.93 6.836 1 98.88 127 VAL B C 1
ATOM 2880 O O . VAL B 1 127 ? -3.707 13.93 6.469 1 98.88 127 VAL B O 1
ATOM 2883 N N . GLY B 1 128 ? -3.994 16.078 6.488 1 98.31 128 GLY B N 1
ATOM 2884 C CA . GLY B 1 128 ? -2.832 16.328 5.652 1 98.31 128 GLY B CA 1
ATOM 2885 C C . GLY B 1 128 ? -1.758 17.141 6.355 1 98.31 128 GLY B C 1
ATOM 2886 O O . GLY B 1 128 ? -2.062 18.094 7.082 1 98.31 128 GLY B O 1
ATOM 2887 N N . MET B 1 129 ? -0.512 16.812 6.09 1 95.81 129 MET B N 1
ATOM 2888 C CA . MET B 1 129 ? 0.614 17.5 6.707 1 95.81 129 MET B CA 1
ATOM 2889 C C . MET B 1 129 ? 1.418 18.266 5.664 1 95.81 129 MET B C 1
ATOM 2891 O O . MET B 1 129 ? 1.67 17.766 4.57 1 95.81 129 MET B O 1
ATOM 2895 N N . CYS B 1 130 ? 1.846 19.516 5.996 1 94.69 130 CYS B N 1
ATOM 2896 C CA . CYS B 1 130 ? 2.758 20.266 5.141 1 94.69 130 CYS B CA 1
ATOM 2897 C C . CYS B 1 130 ? 2.184 20.422 3.736 1 94.69 130 CYS B C 1
ATOM 2899 O O . CYS B 1 130 ? 1.114 21.016 3.562 1 94.69 130 CYS B O 1
ATOM 2901 N N . TRP B 1 131 ? 2.869 19.938 2.713 1 93.06 131 TRP B N 1
ATOM 2902 C CA . TRP B 1 131 ? 2.4 19.953 1.331 1 93.06 131 TRP B CA 1
ATOM 2903 C C . TRP B 1 131 ? 1.014 19.328 1.225 1 93.06 131 TRP B C 1
ATOM 2905 O O . TRP B 1 131 ? 0.176 19.781 0.445 1 93.06 131 TRP B O 1
ATOM 2915 N N . GLY B 1 132 ? 0.736 18.312 2.047 1 96 132 GLY B N 1
ATOM 2916 C CA . GLY B 1 132 ? -0.494 17.547 1.989 1 96 132 GLY B CA 1
ATOM 2917 C C . GLY B 1 132 ? -1.682 18.266 2.596 1 96 132 GLY B C 1
ATOM 2918 O O . GLY B 1 132 ? -2.797 17.734 2.607 1 96 132 GLY B O 1
ATOM 2919 N N . ALA B 1 133 ? -1.506 19.484 3.012 1 96.25 133 ALA B N 1
ATOM 2920 C CA . ALA B 1 133 ? -2.492 20.219 3.799 1 96.25 133 ALA B CA 1
ATOM 2921 C C . ALA B 1 133 ? -3.738 20.516 2.975 1 96.25 133 ALA B C 1
ATOM 2923 O O . ALA B 1 133 ? -4.855 20.516 3.5 1 96.25 133 ALA B O 1
ATOM 2924 N N . VAL B 1 134 ? -3.602 20.703 1.72 1 96.44 134 VAL B N 1
ATOM 2925 C CA . VAL B 1 134 ? -4.66 21.312 0.916 1 96.44 134 VAL B CA 1
ATOM 2926 C C . VAL B 1 134 ? -5.672 20.234 0.507 1 96.44 134 VAL B C 1
ATOM 2928 O O . VAL B 1 134 ? -6.875 20.5 0.47 1 96.44 134 VAL B O 1
ATOM 2931 N N . LEU B 1 135 ? -5.281 19 0.254 1 97.81 135 LEU B N 1
ATOM 2932 C CA . LEU B 1 135 ? -6.098 17.953 -0.346 1 97.81 135 LEU B CA 1
ATOM 2933 C C . LEU B 1 135 ? -7.328 17.656 0.51 1 97.81 135 LEU B C 1
ATOM 2935 O O . LEU B 1 135 ? -8.445 17.594 -0.004 1 97.81 135 LEU B O 1
ATOM 2939 N N . PRO B 1 136 ? -7.18 17.547 1.83 1 98.69 136 PRO B N 1
ATOM 2940 C CA . PRO B 1 136 ? -8.375 17.312 2.646 1 98.69 136 PRO B CA 1
ATOM 2941 C C . PRO B 1 136 ? -9.422 18.406 2.473 1 98.69 136 PRO B C 1
ATOM 2943 O O . PRO B 1 136 ? -10.625 18.125 2.445 1 98.69 136 PRO B O 1
ATOM 2946 N N . PHE B 1 137 ? -8.977 19.609 2.316 1 98.69 137 PHE B N 1
ATOM 2947 C CA . PHE B 1 137 ? -9.914 20.734 2.252 1 98.69 137 PHE B CA 1
ATOM 2948 C C . PHE B 1 137 ? -10.555 20.828 0.872 1 98.69 137 PHE B C 1
ATOM 2950 O O . PHE B 1 137 ? -11.711 21.234 0.744 1 98.69 137 PHE B O 1
ATOM 2957 N N . ILE B 1 138 ? -9.812 20.406 -0.143 1 98.31 138 ILE B N 1
ATOM 2958 C CA . ILE B 1 138 ? -10.414 20.281 -1.467 1 98.31 138 ILE B CA 1
ATOM 2959 C C . ILE B 1 138 ? -11.555 19.266 -1.422 1 98.31 138 ILE B C 1
ATOM 2961 O O . ILE B 1 138 ? -12.664 19.562 -1.864 1 98.31 138 ILE B O 1
ATOM 2965 N N . LEU B 1 139 ? -11.312 18.094 -0.865 1 98.69 139 LEU B N 1
ATOM 2966 C CA . LEU B 1 139 ? -12.328 17.047 -0.824 1 98.69 139 LEU B CA 1
ATOM 2967 C C . LEU B 1 139 ? -13.492 17.469 0.074 1 98.69 139 LEU B C 1
ATOM 2969 O O . LEU B 1 139 ? -14.641 17.109 -0.194 1 98.69 139 LEU B O 1
ATOM 2973 N N . SER B 1 140 ? -13.188 18.156 1.172 1 98.75 140 SER B N 1
ATOM 2974 C CA . SER B 1 140 ? -14.258 18.703 1.999 1 98.75 140 SER B CA 1
ATOM 2975 C C . SER B 1 140 ? -15.164 19.641 1.19 1 98.75 140 SER B C 1
ATOM 2977 O O . SER B 1 140 ? -16.391 19.531 1.263 1 98.75 140 SER B O 1
ATOM 2979 N N . GLY B 1 141 ? -14.531 20.5 0.43 1 98.62 141 GLY B N 1
ATOM 2980 C CA . GLY B 1 141 ? -15.289 21.406 -0.411 1 98.62 141 GLY B CA 1
ATOM 2981 C C . GLY B 1 141 ? -16.172 20.688 -1.417 1 98.62 141 GLY B C 1
ATOM 2982 O O . GLY B 1 141 ? -17.234 21.188 -1.785 1 98.62 141 GLY B O 1
ATOM 2983 N N . GLU B 1 142 ? -15.75 19.531 -1.883 1 98.19 142 GLU B N 1
ATOM 2984 C CA . GLU B 1 142 ? -16.5 18.734 -2.84 1 98.19 142 GLU B CA 1
ATOM 2985 C C . GLU B 1 142 ? -17.578 17.906 -2.143 1 98.19 142 GLU B C 1
ATOM 2987 O O . GLU B 1 142 ? -18.438 17.312 -2.799 1 98.19 142 GLU B O 1
ATOM 2992 N N . GLY B 1 143 ? -17.5 17.812 -0.854 1 98.31 143 GLY B N 1
ATOM 2993 C CA . GLY B 1 143 ? -18.484 17.062 -0.089 1 98.31 143 GLY B CA 1
ATOM 2994 C C . GLY B 1 143 ? -18.234 15.57 -0.086 1 98.31 143 GLY B C 1
ATOM 2995 O O . GLY B 1 143 ? -19.156 14.781 0.124 1 98.31 143 GLY B O 1
ATOM 2996 N N . THR B 1 144 ? -16.969 15.148 -0.288 1 98.44 144 THR B N 1
ATOM 2997 C CA . THR B 1 144 ? -16.703 13.719 -0.44 1 98.44 144 THR B CA 1
ATOM 2998 C C . THR B 1 144 ? -16.078 13.148 0.828 1 98.44 144 THR B C 1
ATOM 3000 O O . THR B 1 144 ? -15.859 11.938 0.928 1 98.44 144 THR B O 1
ATOM 3003 N N . ILE B 1 145 ? -15.789 14.008 1.822 1 98.88 145 ILE B N 1
ATOM 3004 C CA . ILE B 1 145 ? -15.344 13.523 3.127 1 98.88 145 ILE B CA 1
ATOM 3005 C C . ILE B 1 145 ? -16.141 14.227 4.23 1 98.88 145 ILE B C 1
ATOM 3007 O O . ILE B 1 145 ? -16.906 15.156 3.961 1 98.88 145 ILE B O 1
ATOM 3011 N N . ASP B 1 146 ? -15.883 13.805 5.488 1 98.88 146 ASP B N 1
ATOM 3012 C CA . ASP B 1 146 ? -16.75 14.234 6.582 1 98.88 146 ASP B CA 1
ATOM 3013 C C . ASP B 1 146 ? -15.984 15.102 7.582 1 98.88 146 ASP B C 1
ATOM 3015 O O . ASP B 1 146 ? -16.578 15.656 8.508 1 98.88 146 ASP B O 1
ATOM 3019 N N . ALA B 1 147 ? -14.703 15.211 7.41 1 98.88 147 ALA B N 1
ATOM 3020 C CA . ALA B 1 147 ? -13.852 16.031 8.273 1 98.88 147 ALA B CA 1
ATOM 3021 C C . ALA B 1 147 ? -12.539 16.375 7.582 1 98.88 147 ALA B C 1
ATOM 3023 O O . ALA B 1 147 ? -11.945 15.539 6.898 1 98.88 147 ALA B O 1
ATOM 3024 N N . ALA B 1 148 ? -12.078 17.578 7.727 1 98.94 148 ALA B N 1
ATOM 3025 C CA . ALA B 1 148 ? -10.82 18.016 7.133 1 98.94 148 ALA B CA 1
ATOM 3026 C C . ALA B 1 148 ? -9.891 18.609 8.195 1 98.94 148 ALA B C 1
ATOM 3028 O O . ALA B 1 148 ? -10.273 19.531 8.914 1 98.94 148 ALA B O 1
ATOM 3029 N N . ALA B 1 149 ? -8.742 18.094 8.266 1 98.94 149 ALA B N 1
ATOM 3030 C CA . ALA B 1 149 ? -7.754 18.547 9.234 1 98.94 149 ALA B CA 1
ATOM 3031 C C . ALA B 1 149 ? -6.375 18.703 8.594 1 98.94 149 ALA B C 1
ATOM 3033 O O . ALA B 1 149 ? -6.078 18.047 7.59 1 98.94 149 ALA B O 1
ATOM 3034 N N . THR B 1 150 ? -5.539 19.562 9.164 1 98.5 150 THR B N 1
ATOM 3035 C CA . THR B 1 150 ? -4.164 19.703 8.688 1 98.5 150 THR B CA 1
ATOM 3036 C C . THR B 1 150 ? -3.234 20.109 9.828 1 98.5 150 THR B C 1
ATOM 3038 O O . THR B 1 150 ? -3.656 20.781 10.766 1 98.5 150 THR B O 1
ATOM 3041 N N . ALA B 1 151 ? -2.02 19.625 9.711 1 97.25 151 ALA B N 1
ATOM 3042 C CA . ALA B 1 151 ? -0.927 20.031 10.594 1 97.25 151 ALA B CA 1
ATOM 3043 C C . ALA B 1 151 ? 0.193 20.703 9.805 1 97.25 151 ALA B C 1
ATOM 3045 O O . ALA B 1 151 ? 0.613 20.188 8.758 1 97.25 151 ALA B O 1
ATOM 3046 N N . HIS B 1 152 ? 0.644 21.859 10.289 1 95.31 152 HIS B N 1
ATOM 3047 C CA . HIS B 1 152 ? 1.723 22.672 9.742 1 95.31 152 HIS B CA 1
ATOM 3048 C C . HIS B 1 152 ? 1.595 22.828 8.234 1 95.31 152 HIS B C 1
ATOM 3050 O O . HIS B 1 152 ? 2.479 22.391 7.488 1 95.31 152 HIS B O 1
ATOM 3056 N N . PRO B 1 153 ? 0.547 23.469 7.812 1 95.56 153 PRO B N 1
ATOM 3057 C CA . PRO B 1 153 ? 0.202 23.516 6.391 1 95.56 153 PRO B CA 1
ATOM 3058 C C . PRO B 1 153 ? 1.169 24.359 5.57 1 95.56 153 PRO B C 1
ATOM 3060 O O . PRO B 1 153 ? 1.641 25.406 6.047 1 95.56 153 PRO B O 1
ATOM 3063 N N . ALA B 1 154 ? 1.439 23.844 4.426 1 91.44 154 ALA B N 1
ATOM 3064 C CA . ALA B 1 154 ? 2.18 24.578 3.4 1 91.44 154 ALA B CA 1
ATOM 3065 C C . ALA B 1 154 ? 1.293 24.875 2.195 1 91.44 154 ALA B C 1
ATOM 3067 O O . ALA B 1 154 ? 0.437 24.062 1.827 1 91.44 154 ALA B O 1
ATOM 3068 N N . PHE B 1 155 ? 1.479 26.047 1.58 1 89.81 155 PHE B N 1
ATOM 3069 C CA . PHE B 1 155 ? 0.707 26.469 0.418 1 89.81 155 PHE B CA 1
ATOM 3070 C C . PHE B 1 155 ? -0.782 26.5 0.74 1 89.81 155 PHE B C 1
ATOM 3072 O O . PHE B 1 155 ? -1.608 26.109 -0.084 1 89.81 155 PHE B O 1
ATOM 3079 N N . PHE B 1 156 ? -1.087 26.891 1.896 1 93.75 156 PHE B N 1
ATOM 3080 C CA . PHE B 1 156 ? -2.42 26.844 2.484 1 93.75 156 PHE B CA 1
ATOM 3081 C C . PHE B 1 156 ? -2.873 28.234 2.908 1 93.75 156 PHE B C 1
ATOM 3083 O O . PHE B 1 156 ? -2.125 28.969 3.561 1 93.75 156 PHE B O 1
ATOM 3090 N N . ASN B 1 157 ? -4.066 28.656 2.512 1 94.06 157 ASN B N 1
ATOM 3091 C CA . ASN B 1 157 ? -4.551 30 2.812 1 94.06 157 ASN B CA 1
ATOM 3092 C C . ASN B 1 157 ? -5.992 29.969 3.318 1 94.06 157 ASN B C 1
ATOM 3094 O O . ASN B 1 157 ? -6.598 28.906 3.426 1 94.06 157 ASN B O 1
ATOM 3098 N N . ALA B 1 158 ? -6.445 31.141 3.662 1 97.38 158 ALA B N 1
ATOM 3099 C CA . ALA B 1 158 ? -7.781 31.297 4.234 1 97.38 158 ALA B CA 1
ATOM 3100 C C . ALA B 1 158 ? -8.844 30.75 3.285 1 97.38 158 ALA B C 1
ATOM 3102 O O . ALA B 1 158 ? -9.852 30.188 3.729 1 97.38 158 ALA B O 1
ATOM 3103 N N . SER B 1 159 ? -8.633 30.844 2.018 1 97.38 159 SER B N 1
ATOM 3104 C CA . SER B 1 159 ? -9.609 30.406 1.033 1 97.38 159 SER B CA 1
ATOM 3105 C C . SER B 1 159 ? -9.812 28.891 1.093 1 97.38 159 SER B C 1
ATOM 3107 O O . SER B 1 159 ? -10.906 28.391 0.833 1 97.38 159 SER B O 1
ATOM 3109 N N . ASP B 1 160 ? -8.781 28.156 1.439 1 97 160 ASP B N 1
ATOM 3110 C CA . ASP B 1 160 ? -8.898 26.703 1.583 1 97 160 ASP B CA 1
ATOM 3111 C C . ASP B 1 160 ? -9.875 26.344 2.703 1 97 160 ASP B C 1
ATOM 3113 O O . ASP B 1 160 ? -10.695 25.438 2.553 1 97 160 ASP B O 1
ATOM 3117 N N . VAL B 1 161 ? -9.812 27.062 3.793 1 98.5 161 VAL B N 1
ATOM 3118 C CA . VAL B 1 161 ? -10.711 26.844 4.922 1 98.5 161 VAL B CA 1
ATOM 3119 C C . VAL B 1 161 ? -12.133 27.203 4.523 1 98.5 161 VAL B C 1
ATOM 3121 O O . VAL B 1 161 ? -13.078 26.469 4.82 1 98.5 161 VAL B O 1
ATOM 3124 N N . GLN B 1 162 ? -12.258 28.297 3.838 1 98.06 162 GLN B N 1
ATOM 3125 C CA . GLN B 1 162 ? -13.57 28.828 3.492 1 98.06 162 GLN B CA 1
ATOM 3126 C C . GLN B 1 162 ? -14.312 27.906 2.527 1 98.06 162 GLN B C 1
ATOM 3128 O O . GLN B 1 162 ? -15.539 27.875 2.512 1 98.06 162 GLN B O 1
ATOM 3133 N N . LEU B 1 163 ? -13.594 27.141 1.81 1 95.19 163 LEU B N 1
ATOM 3134 C CA . LEU B 1 163 ? -14.188 26.25 0.816 1 95.19 163 LEU B CA 1
ATOM 3135 C C . LEU B 1 163 ? -14.711 24.969 1.469 1 95.19 163 LEU B C 1
ATOM 3137 O O . LEU B 1 163 ? -15.523 24.25 0.882 1 95.19 163 LEU B O 1
ATOM 3141 N N . ALA B 1 164 ? -14.266 24.656 2.635 1 98.56 164 ALA B N 1
ATOM 3142 C CA . ALA B 1 164 ? -14.586 23.391 3.287 1 98.56 164 ALA B CA 1
ATOM 3143 C C . ALA B 1 164 ? -16.062 23.344 3.676 1 98.56 164 ALA B C 1
ATOM 3145 O O . ALA B 1 164 ? -16.641 24.344 4.086 1 98.56 164 ALA B O 1
ATOM 3146 N N . LYS B 1 165 ? -16.641 22.172 3.59 1 98.62 165 LYS B N 1
ATOM 3147 C CA . LYS B 1 165 ? -18.047 21.969 3.906 1 98.62 165 LYS B CA 1
ATOM 3148 C C . LYS B 1 165 ? -18.219 21 5.082 1 98.62 165 LYS B C 1
ATOM 3150 O O . LYS B 1 165 ? -19.25 20.359 5.223 1 98.62 165 LYS B O 1
ATOM 3155 N N . THR B 1 166 ? -17.234 20.797 5.832 1 98.62 166 THR B N 1
ATOM 3156 C CA . THR B 1 166 ? -17.219 19.969 7.027 1 98.62 166 THR B CA 1
ATOM 3157 C C . THR B 1 166 ? -16.578 20.703 8.203 1 98.62 166 THR B C 1
ATOM 3159 O O . THR B 1 166 ? -16.156 21.859 8.055 1 98.62 166 THR B O 1
ATOM 3162 N N . GLY B 1 167 ? -16.609 20.078 9.414 1 98.69 167 GLY B N 1
ATOM 3163 C CA . GLY B 1 167 ? -15.719 20.594 10.445 1 98.69 167 GLY B CA 1
ATOM 3164 C C . GLY B 1 167 ? -14.266 20.672 9.992 1 98.69 167 GLY B C 1
ATOM 3165 O O . GLY B 1 167 ? -13.836 19.891 9.133 1 98.69 167 GLY B O 1
ATOM 3166 N N . VAL B 1 168 ? -13.516 21.625 10.617 1 98.94 168 VAL B N 1
ATOM 3167 C CA . VAL B 1 168 ? -12.148 21.859 10.172 1 98.94 168 VAL B CA 1
ATOM 3168 C C . VAL B 1 168 ? -11.219 21.984 11.375 1 98.94 168 VAL B C 1
ATOM 3170 O O . VAL B 1 168 ? -11.625 22.5 12.422 1 98.94 168 VAL B O 1
ATOM 3173 N N . LEU B 1 169 ? -10.078 21.469 11.234 1 98.94 169 LEU B N 1
ATOM 3174 C CA . LEU B 1 169 ? -9.008 21.625 12.211 1 98.94 169 LEU B CA 1
ATOM 3175 C C . LEU B 1 169 ? -7.703 22.047 11.531 1 98.94 169 LEU B C 1
ATOM 3177 O O . LEU B 1 169 ? -7.297 21.438 10.539 1 98.94 169 LEU B O 1
ATOM 3181 N N . VAL B 1 170 ? -7.066 23.125 12.023 1 98.81 170 VAL B N 1
ATOM 3182 C CA . VAL B 1 170 ? -5.773 23.578 11.531 1 98.81 170 VAL B CA 1
ATOM 3183 C C . VAL B 1 170 ? -4.797 23.734 12.695 1 98.81 170 VAL B C 1
ATOM 3185 O O . VAL B 1 170 ? -5.035 24.547 13.602 1 98.81 170 VAL B O 1
ATOM 3188 N N . LEU B 1 171 ? -3.707 22.969 12.625 1 98.5 171 LEU B N 1
ATOM 3189 C CA . LEU B 1 171 ? -2.637 23.047 13.609 1 98.5 171 LEU B CA 1
ATOM 3190 C C . LEU B 1 171 ? -1.362 23.609 12.992 1 98.5 171 LEU B C 1
ATOM 3192 O O . LEU B 1 171 ? -0.91 23.125 11.953 1 98.5 171 LEU B O 1
ATOM 3196 N N . GLY B 1 172 ? -0.776 24.609 13.625 1 95.81 172 GLY B N 1
ATOM 3197 C CA . GLY B 1 172 ? 0.456 25.188 13.125 1 95.81 172 GLY B CA 1
ATOM 3198 C C . GLY B 1 172 ? 1.604 25.094 14.117 1 95.81 172 GLY B C 1
ATOM 3199 O O . GLY B 1 172 ? 1.384 25.031 15.328 1 95.81 172 GLY B O 1
ATOM 3200 N N . GLY B 1 173 ? 2.756 25.047 13.57 1 93.19 173 GLY B N 1
ATOM 3201 C CA . GLY B 1 173 ? 3.971 25.109 14.359 1 93.19 173 GLY B CA 1
ATOM 3202 C C . GLY B 1 173 ? 4.574 26.5 14.406 1 93.19 173 GLY B C 1
ATOM 3203 O O . GLY B 1 173 ? 4.102 27.422 13.719 1 93.19 173 GLY B O 1
ATOM 3204 N N . VAL B 1 174 ? 5.645 26.641 15.141 1 90.69 174 VAL B N 1
ATOM 3205 C CA . VAL B 1 174 ? 6.242 27.938 15.453 1 90.69 174 VAL B CA 1
ATOM 3206 C C . VAL B 1 174 ? 6.852 28.547 14.188 1 90.69 174 VAL B C 1
ATOM 3208 O O . VAL B 1 174 ? 6.871 29.766 14.023 1 90.69 174 VAL B O 1
ATOM 3211 N N . ASP B 1 175 ? 7.164 27.688 13.234 1 87.75 175 ASP B N 1
ATOM 3212 C CA . ASP B 1 175 ? 7.898 28.203 12.078 1 87.75 175 ASP B CA 1
ATOM 3213 C C . ASP B 1 175 ? 7.039 28.156 10.82 1 87.75 175 ASP B C 1
ATOM 3215 O O . ASP B 1 175 ? 7.559 28.266 9.703 1 87.75 175 ASP B O 1
ATOM 3219 N N . ASP B 1 176 ? 5.676 27.891 10.859 1 86.31 176 ASP B N 1
ATOM 3220 C CA . ASP B 1 176 ? 4.805 27.781 9.695 1 86.31 176 ASP B CA 1
ATOM 3221 C C . ASP B 1 176 ? 4.426 29.156 9.164 1 86.31 176 ASP B C 1
ATOM 3223 O O . ASP B 1 176 ? 3.768 29.266 8.133 1 86.31 176 ASP B O 1
ATOM 3227 N N . GLY B 1 177 ? 5.121 30.25 9.453 1 76.06 177 GLY B N 1
ATOM 3228 C CA . GLY B 1 177 ? 4.758 31.578 9.023 1 76.06 177 GLY B CA 1
ATOM 3229 C C . GLY B 1 177 ? 3.439 32.062 9.602 1 76.06 177 GLY B C 1
ATOM 3230 O O . GLY B 1 177 ? 2.846 31.391 10.445 1 76.06 177 GLY B O 1
ATOM 3231 N N . PRO B 1 178 ? 3.016 33.188 9.016 1 76.19 178 PRO B N 1
ATOM 3232 C CA . PRO B 1 178 ? 1.799 33.75 9.594 1 76.19 178 PRO B CA 1
ATOM 3233 C C . PRO B 1 178 ? 0.536 33 9.172 1 76.19 178 PRO B C 1
ATOM 3235 O O . PRO B 1 178 ? 0.263 32.875 7.98 1 76.19 178 PRO B O 1
ATOM 3238 N N . LEU B 1 179 ? -0.146 32.438 10.141 1 89.38 179 LEU B N 1
ATOM 3239 C CA . LEU B 1 179 ? -1.399 31.734 9.953 1 89.38 179 LEU B CA 1
ATOM 3240 C C . LEU B 1 179 ? -2.58 32.562 10.461 1 89.38 179 LEU B C 1
ATOM 3242 O O . LEU B 1 179 ? -3.654 32 10.727 1 89.38 179 LEU B O 1
ATOM 3246 N N . MET B 1 180 ? -2.283 33.844 10.523 1 90.88 180 MET B N 1
ATOM 3247 C CA . MET B 1 180 ? -3.295 34.719 11.117 1 90.88 180 MET B CA 1
ATOM 3248 C C . MET B 1 180 ? -4.582 34.688 10.297 1 90.88 180 MET B C 1
ATOM 3250 O O . MET B 1 180 ? -5.672 34.562 10.844 1 90.88 180 MET B O 1
ATOM 3254 N N . GLU B 1 181 ? -4.465 34.906 8.992 1 95.38 181 GLU B N 1
ATOM 3255 C CA . GLU B 1 181 ? -5.648 34.906 8.133 1 95.38 181 GLU B CA 1
ATOM 3256 C C . GLU B 1 181 ? -6.332 33.531 8.125 1 95.38 181 GLU B C 1
ATOM 3258 O O . GLU B 1 181 ? -7.559 33.469 8.055 1 95.38 181 GLU B O 1
ATOM 3263 N N . VAL B 1 182 ? -5.566 32.5 8.18 1 97.56 182 VAL B N 1
ATOM 3264 C CA . VAL B 1 182 ? -6.113 31.156 8.266 1 97.56 182 VAL B CA 1
ATOM 3265 C C . VAL B 1 182 ? -6.867 30.984 9.586 1 97.56 182 VAL B C 1
ATOM 3267 O O . VAL B 1 182 ? -7.988 30.469 9.602 1 97.56 182 VAL B O 1
ATOM 3270 N N . GLY B 1 183 ? -6.258 31.422 10.688 1 98.06 183 GLY B N 1
ATOM 3271 C CA . GLY B 1 183 ? -6.914 31.375 11.984 1 98.06 183 GLY B CA 1
ATOM 3272 C C . GLY B 1 183 ? -8.25 32.094 12.008 1 98.06 183 GLY B C 1
ATOM 3273 O O . GLY B 1 183 ? -9.227 31.578 12.547 1 98.06 183 GLY B O 1
ATOM 3274 N N . LYS B 1 184 ? -8.25 33.281 11.406 1 98.12 184 LYS B N 1
ATOM 3275 C CA . LYS B 1 184 ? -9.492 34.062 11.312 1 98.12 184 LYS B CA 1
ATOM 3276 C C . LYS B 1 184 ? -10.547 33.281 10.523 1 98.12 184 LYS B C 1
ATOM 3278 O O . LYS B 1 184 ? -11.719 33.25 10.906 1 98.12 184 LYS B O 1
ATOM 3283 N N . ALA B 1 185 ? -10.133 32.688 9.438 1 98.5 185 ALA B N 1
ATOM 3284 C CA . ALA B 1 185 ? -11.055 31.922 8.602 1 98.5 185 ALA B CA 1
ATOM 3285 C C . ALA B 1 185 ? -11.633 30.734 9.367 1 98.5 185 ALA B C 1
ATOM 3287 O O . ALA B 1 185 ? -12.82 30.438 9.242 1 98.5 185 ALA B O 1
ATOM 3288 N N . VAL B 1 186 ? -10.82 30.062 10.188 1 98.75 186 VAL B N 1
ATOM 3289 C CA . VAL B 1 186 ? -11.297 28.938 10.969 1 98.75 186 VAL B CA 1
ATOM 3290 C C . VAL B 1 186 ? -12.328 29.406 11.992 1 98.75 186 VAL B C 1
ATOM 3292 O O . VAL B 1 186 ? -13.391 28.781 12.141 1 98.75 186 VAL B O 1
ATOM 3295 N N . LYS B 1 187 ? -11.969 30.484 12.688 1 98.25 187 LYS B N 1
ATOM 3296 C CA . LYS B 1 187 ? -12.875 31.016 13.703 1 98.25 187 LYS B CA 1
ATOM 3297 C C . LYS B 1 187 ? -14.219 31.406 13.094 1 98.25 187 LYS B C 1
ATOM 3299 O O . LYS B 1 187 ? -15.258 31.25 13.734 1 98.25 187 LYS B O 1
ATOM 3304 N N . ALA B 1 188 ? -14.195 31.812 11.891 1 98.44 188 ALA B N 1
ATOM 3305 C CA . ALA B 1 188 ? -15.398 32.281 11.211 1 98.44 188 ALA B CA 1
ATOM 3306 C C . ALA B 1 188 ? -16.109 31.141 10.5 1 98.44 188 ALA B C 1
ATOM 3308 O O . ALA B 1 188 ? -17.203 31.328 9.969 1 98.44 188 ALA B O 1
ATOM 3309 N N . HIS B 1 189 ? -15.477 30 10.383 1 98.56 189 HIS B N 1
ATOM 3310 C CA . HIS B 1 189 ? -16.047 28.875 9.656 1 98.56 189 HIS B CA 1
ATOM 3311 C C . HIS B 1 189 ? -17.422 28.516 10.188 1 98.56 189 HIS B C 1
ATOM 3313 O O . HIS B 1 189 ? -17.625 28.453 11.406 1 98.56 189 HIS B O 1
ATOM 3319 N N . PRO B 1 190 ? -18.391 28.203 9.367 1 98.19 190 PRO B N 1
ATOM 3320 C CA . PRO B 1 190 ? -19.781 28.047 9.812 1 98.19 190 PRO B CA 1
ATOM 3321 C C . PRO B 1 190 ? -20.078 2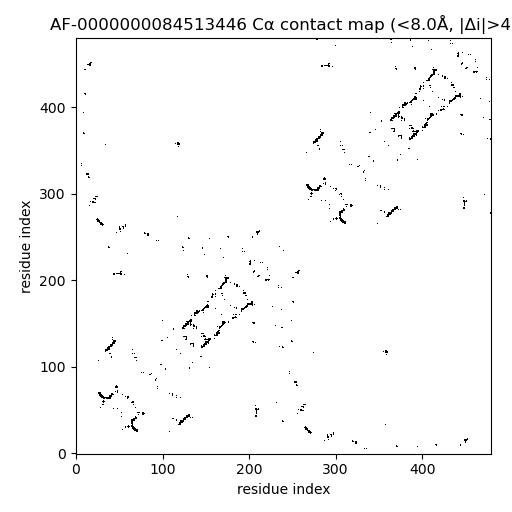6.656 10.336 1 98.19 190 PRO B C 1
ATOM 3323 O O . PRO B 1 190 ? -21.141 26.422 10.914 1 98.19 190 PRO B O 1
ATOM 3326 N N . ILE B 1 191 ? -19.281 25.703 10.086 1 98.25 191 ILE B N 1
ATOM 3327 C CA . ILE B 1 191 ? -19.578 24.328 10.453 1 98.25 191 ILE B CA 1
ATOM 3328 C C . ILE B 1 191 ? -18.703 23.906 11.641 1 98.25 191 ILE B C 1
ATOM 3330 O O . ILE B 1 191 ? -17.484 24.094 11.617 1 98.25 191 ILE B O 1
ATOM 3334 N N . GLU B 1 192 ? -19.328 23.359 12.68 1 97.81 192 GLU B N 1
ATOM 3335 C CA . GLU B 1 192 ? -18.625 22.859 13.852 1 97.81 192 GLU B CA 1
ATOM 3336 C C . GLU B 1 192 ? -18.25 21.391 13.68 1 97.81 192 GLU B C 1
ATOM 3338 O O . GLU B 1 192 ? -18.938 20.641 12.969 1 97.81 192 GLU B O 1
ATOM 3343 N N . PRO B 1 193 ? -17.188 20.938 14.352 1 98.69 193 PRO B N 1
ATOM 3344 C CA . PRO B 1 193 ? -16.188 21.672 15.125 1 98.69 193 PRO B CA 1
ATOM 3345 C C . PRO B 1 193 ? -15.211 22.453 14.25 1 98.69 193 PRO B C 1
ATOM 3347 O O . PRO B 1 193 ? -14.938 22.047 13.117 1 98.69 193 PRO B O 1
ATOM 3350 N N . LYS B 1 194 ? -14.812 23.562 14.648 1 98.75 194 LYS B N 1
ATOM 3351 C CA . LYS B 1 194 ? -13.773 24.391 14.039 1 98.75 194 LYS B CA 1
ATOM 3352 C C . LYS B 1 194 ? -12.664 24.719 15.031 1 98.75 194 LYS B C 1
ATOM 3354 O O . LYS B 1 194 ? -12.883 25.438 16.016 1 98.75 194 LYS B O 1
ATOM 3359 N N . VAL B 1 195 ? -11.5 24.219 14.773 1 98.75 195 VAL B N 1
ATOM 3360 C CA . VAL B 1 195 ? -10.398 24.281 15.727 1 98.75 195 VAL B CA 1
ATOM 3361 C C . VAL B 1 195 ? -9.156 24.859 15.055 1 98.75 195 VAL B C 1
ATOM 3363 O O . VAL B 1 195 ? -8.758 24.406 13.977 1 98.75 195 VAL B O 1
ATOM 3366 N N . PHE B 1 196 ? -8.633 25.875 15.617 1 98.69 196 PHE B N 1
ATOM 3367 C CA . PHE B 1 196 ? -7.359 26.453 1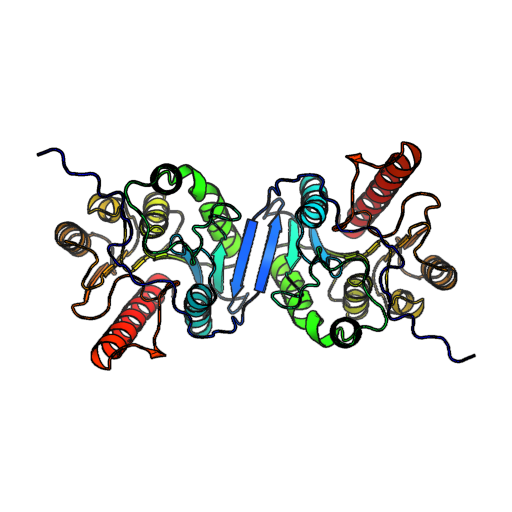5.203 1 98.69 196 PHE B CA 1
ATOM 3368 C C . PHE B 1 196 ? -6.406 26.562 16.391 1 98.69 196 PHE B C 1
ATOM 3370 O O . PHE B 1 196 ? -6.785 27.047 17.453 1 98.69 196 PHE B O 1
ATOM 3377 N N . ARG B 1 197 ? -5.199 26.031 16.188 1 98.12 197 ARG B N 1
ATOM 3378 C CA . ARG B 1 197 ? -4.164 26.156 17.203 1 98.12 197 ARG B CA 1
ATOM 3379 C C . ARG B 1 197 ? -2.795 26.375 16.562 1 98.12 197 ARG B C 1
ATOM 3381 O O . ARG B 1 197 ? -2.363 25.594 15.719 1 98.12 197 ARG B O 1
ATOM 3388 N N . SER B 1 198 ? -2.158 27.406 16.922 1 96.19 198 SER B N 1
ATOM 3389 C CA . SER B 1 198 ? -0.771 27.672 16.562 1 96.19 198 SER B CA 1
ATOM 3390 C C . SER B 1 198 ? 0.161 27.516 17.75 1 96.19 198 SER B C 1
ATOM 3392 O O . SER B 1 198 ? 0.024 28.219 18.75 1 96.19 198 SER B O 1
ATOM 3394 N N . PHE B 1 199 ? 1.089 26.641 17.625 1 96.75 199 PHE B N 1
ATOM 3395 C CA . PHE B 1 199 ? 1.984 26.344 18.734 1 96.75 199 PHE B CA 1
ATOM 3396 C C . PHE B 1 199 ? 3.211 27.25 18.703 1 96.75 199 PHE B C 1
ATOM 3398 O O . PHE B 1 199 ? 3.588 27.75 17.641 1 96.75 199 PHE B O 1
ATOM 3405 N N . GLU B 1 200 ? 3.83 27.406 19.859 1 95 200 GLU B N 1
ATOM 3406 C CA . GLU B 1 200 ? 4.895 28.391 19.984 1 95 200 GLU B CA 1
ATOM 3407 C C . GLU B 1 200 ? 6.262 27.719 20.094 1 95 200 GLU B C 1
ATOM 3409 O O . GLU B 1 200 ? 7.293 28.391 20.047 1 95 200 GLU B O 1
ATOM 3414 N N . ASN B 1 201 ? 6.223 26.375 20.188 1 95.25 201 ASN B N 1
ATOM 3415 C CA . ASN B 1 201 ? 7.504 25.719 20.438 1 95.25 201 ASN B CA 1
ATOM 3416 C C . ASN B 1 201 ? 7.766 24.594 19.438 1 95.25 201 ASN B C 1
ATOM 3418 O O . ASN B 1 201 ? 8.891 24.422 18.969 1 95.25 201 ASN B O 1
ATOM 3422 N N . ILE B 1 202 ? 6.754 23.797 19.156 1 93.94 202 ILE B N 1
ATOM 3423 C CA . ILE B 1 202 ? 6.992 22.688 18.25 1 93.94 202 ILE B CA 1
ATOM 3424 C C . ILE B 1 202 ? 7.117 23.203 16.812 1 93.94 202 ILE B C 1
ATOM 3426 O O . ILE B 1 202 ? 6.402 24.125 16.422 1 93.94 202 ILE B O 1
ATOM 3430 N N . GLU B 1 203 ? 7.957 22.688 16.031 1 91 203 GLU B N 1
ATOM 3431 C CA . GLU B 1 203 ? 8.305 23.156 14.695 1 91 203 GLU B CA 1
ATOM 3432 C C . GLU B 1 203 ? 7.504 22.406 13.633 1 91 203 GLU B C 1
ATOM 3434 O O . GLU B 1 203 ? 6.863 21.406 13.922 1 91 203 GLU B O 1
ATOM 3439 N N . HIS B 1 204 ? 7.59 22.969 12.398 1 92.62 204 HIS B N 1
ATOM 3440 C CA . HIS B 1 204 ? 7.031 22.312 11.227 1 92.62 204 HIS B CA 1
ATOM 3441 C C . HIS B 1 204 ? 7.504 20.859 11.125 1 92.62 204 HIS B C 1
ATOM 3443 O O . HIS B 1 204 ? 8.695 20.578 11.273 1 92.62 204 HIS B O 1
ATOM 3449 N N . GLY B 1 205 ? 6.496 19.953 10.953 1 92.12 205 GLY B N 1
ATOM 3450 C CA . GLY B 1 205 ? 6.895 18.578 10.703 1 92.12 205 GLY B CA 1
ATOM 3451 C C . GLY B 1 205 ? 6.363 17.609 11.742 1 92.12 205 GLY B C 1
ATOM 3452 O O . GLY B 1 205 ? 6.484 16.391 11.578 1 92.12 205 GLY B O 1
ATOM 3453 N N . PHE B 1 206 ? 5.781 18.172 12.836 1 92.88 206 PHE B N 1
ATOM 3454 C CA . PHE B 1 206 ? 5.207 17.234 13.797 1 92.88 206 PHE B CA 1
ATOM 3455 C C . PHE B 1 206 ? 4.141 16.375 13.133 1 92.88 206 PHE B C 1
ATOM 3457 O O . PHE B 1 206 ? 3.549 16.766 12.125 1 92.88 206 PHE B O 1
ATOM 3464 N N . PHE B 1 207 ? 3.912 15.102 13.555 1 92.75 207 PHE B N 1
ATOM 3465 C CA . PHE B 1 207 ? 3.027 14.078 13.016 1 92.75 207 PHE B CA 1
ATOM 3466 C C . PHE B 1 207 ? 3.617 13.477 11.742 1 92.75 207 PHE B C 1
ATOM 3468 O O . PHE B 1 207 ? 3.219 12.383 11.328 1 92.75 207 PHE B O 1
ATOM 3475 N N . GLY B 1 208 ? 4.543 14.172 11.062 1 92.62 208 GLY B N 1
ATOM 3476 C CA . GLY B 1 208 ? 5.008 13.719 9.758 1 92.62 208 GLY B CA 1
ATOM 3477 C C . GLY B 1 208 ? 6.375 13.062 9.805 1 92.62 208 GLY B C 1
ATOM 3478 O O . GLY B 1 208 ? 6.727 12.43 10.805 1 92.62 208 GLY B O 1
ATOM 3479 N N . SER B 1 209 ? 7.109 13.133 8.703 1 91.19 209 SER B N 1
ATOM 3480 C CA . SER B 1 209 ? 8.383 12.453 8.523 1 91.19 209 SER B CA 1
ATOM 3481 C C . SER B 1 209 ? 9.461 13.055 9.422 1 91.19 209 SER B C 1
ATOM 3483 O O . SER B 1 209 ? 10.453 12.391 9.742 1 91.19 209 SER B O 1
ATOM 3485 N N . ARG B 1 210 ? 9.25 14.242 9.883 1 89.31 210 ARG B N 1
ATOM 3486 C CA . ARG B 1 210 ? 10.281 14.922 10.664 1 89.31 210 ARG B CA 1
ATOM 3487 C C . ARG B 1 210 ? 9.961 14.852 12.156 1 89.31 210 ARG B C 1
ATOM 3489 O O . ARG B 1 210 ? 10.656 15.469 12.969 1 89.31 210 ARG B O 1
ATOM 3496 N N . TYR B 1 211 ? 8.852 14.211 12.477 1 90.94 211 TYR B N 1
ATOM 3497 C CA . TYR B 1 211 ? 8.531 13.992 13.883 1 90.94 211 TYR B CA 1
ATOM 3498 C C . TYR B 1 211 ? 9.664 13.25 14.594 1 90.94 211 TYR B C 1
ATOM 3500 O O . TYR B 1 211 ? 9.992 12.125 14.227 1 90.94 211 TYR B O 1
ATOM 3508 N N . ASP B 1 212 ? 10.234 13.883 15.609 1 87.81 212 ASP B N 1
ATOM 3509 C CA . ASP B 1 212 ? 11.383 13.328 16.312 1 87.81 212 ASP B CA 1
ATOM 3510 C C . ASP B 1 212 ? 11.219 13.492 17.828 1 87.81 212 ASP B C 1
ATOM 3512 O O . ASP B 1 212 ? 11.938 14.273 18.453 1 87.81 212 ASP B O 1
ATOM 3516 N N . PRO B 1 213 ? 10.406 12.602 18.406 1 89.06 213 PRO B N 1
ATOM 3517 C CA . PRO B 1 213 ? 10.109 12.75 19.828 1 89.06 213 PRO B CA 1
ATOM 3518 C C . PRO B 1 213 ? 11.344 12.547 20.703 1 89.06 213 PRO B C 1
ATOM 3520 O O . PRO B 1 213 ? 11.422 13.102 21.797 1 89.06 213 PRO B O 1
ATOM 3523 N N . ASP B 1 214 ? 12.328 11.82 20.25 1 89.06 214 ASP B N 1
ATOM 3524 C CA . ASP B 1 214 ? 13.523 11.555 21.047 1 89.06 214 ASP B CA 1
ATOM 3525 C C . ASP B 1 214 ? 14.367 12.812 21.203 1 89.06 214 ASP B C 1
ATOM 3527 O O . ASP B 1 214 ? 15.18 12.906 22.125 1 89.06 214 ASP B O 1
ATOM 3531 N N . ASN B 1 215 ? 14.211 13.797 20.328 1 89.31 215 ASN B N 1
ATOM 3532 C CA . ASN B 1 215 ? 15.008 15.023 20.375 1 89.31 215 ASN B CA 1
ATOM 3533 C C . ASN B 1 215 ? 14.156 16.234 20.766 1 89.31 215 ASN B C 1
ATOM 3535 O O . ASN B 1 215 ? 14.602 17.375 20.641 1 89.31 215 ASN B O 1
ATOM 3539 N N . TYR B 1 216 ? 12.906 16.016 21.125 1 93.25 216 TYR B N 1
ATOM 3540 C CA . TYR B 1 216 ? 12.031 17.094 21.562 1 93.25 216 TYR B CA 1
ATOM 3541 C C . TYR B 1 216 ? 12.352 17.516 23 1 93.25 216 TYR B C 1
ATOM 3543 O O . TYR B 1 216 ? 12.633 16.672 23.844 1 93.25 216 TYR B O 1
ATOM 3551 N N . THR B 1 217 ? 12.359 18.812 23.188 1 96.25 217 THR B N 1
ATOM 3552 C CA . THR B 1 217 ? 12.359 19.312 24.562 1 96.25 217 THR B CA 1
ATOM 3553 C C . THR B 1 217 ? 11.055 18.953 25.266 1 96.25 217 THR B C 1
ATOM 3555 O O . THR B 1 217 ? 10.094 18.516 24.625 1 96.25 217 THR B O 1
ATOM 3558 N N . GLU B 1 218 ? 11.031 19.109 26.531 1 97.25 218 GLU B N 1
ATOM 3559 C CA . GLU B 1 218 ? 9.828 18.828 27.297 1 97.25 218 GLU B CA 1
ATOM 35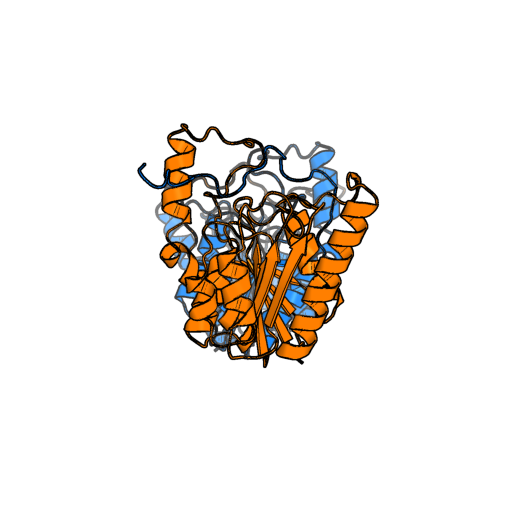60 C C . GLU B 1 218 ? 8.648 19.672 26.812 1 97.25 218 GLU B C 1
ATOM 3562 O O . GLU B 1 218 ? 7.527 19.172 26.688 1 97.25 218 GLU B O 1
ATOM 3567 N N . VAL B 1 219 ? 8.891 20.906 26.531 1 97.44 219 VAL B N 1
ATOM 3568 C CA . VAL B 1 219 ? 7.836 21.812 26.109 1 97.44 219 VAL B CA 1
ATOM 3569 C C . VAL B 1 219 ? 7.355 21.406 24.719 1 97.44 219 VAL B C 1
ATOM 3571 O O . VAL B 1 219 ? 6.152 21.438 24.438 1 97.44 219 VAL B O 1
ATOM 3574 N N . GLN B 1 220 ? 8.242 21.062 23.812 1 96.44 220 GLN B N 1
ATOM 3575 C CA . GLN B 1 220 ? 7.879 20.594 22.484 1 96.44 220 GLN B CA 1
ATOM 3576 C C . GLN B 1 220 ? 7.047 19.312 22.547 1 96.44 220 GLN B C 1
ATOM 3578 O O . GLN B 1 220 ? 6.062 19.172 21.828 1 96.44 220 GLN B O 1
ATOM 3583 N N . MET B 1 221 ? 7.504 18.453 23.453 1 96.88 221 MET B N 1
ATOM 3584 C CA . MET B 1 221 ? 6.758 17.203 23.609 1 96.88 221 MET B CA 1
ATOM 3585 C C . MET B 1 221 ? 5.355 17.484 24.141 1 96.88 221 MET B C 1
ATOM 3587 O O . MET B 1 221 ? 4.387 16.859 23.688 1 96.88 221 MET B O 1
ATOM 3591 N N . LYS B 1 222 ? 5.238 18.359 25.094 1 98.06 222 LYS B N 1
ATOM 3592 C CA . LYS B 1 222 ? 3.932 18.734 25.625 1 98.06 222 LYS B CA 1
ATOM 3593 C C . LYS B 1 222 ? 3.025 19.281 24.516 1 98.06 222 LYS B C 1
ATOM 3595 O O . LYS B 1 222 ? 1.849 18.922 24.438 1 98.06 222 LYS B O 1
ATOM 3600 N N . GLU B 1 223 ? 3.557 20.094 23.641 1 98.19 223 GLU B N 1
ATOM 3601 C CA . GLU B 1 223 ? 2.773 20.672 22.547 1 98.19 223 GLU B CA 1
ATOM 3602 C C . GLU B 1 223 ? 2.422 19.609 21.5 1 98.19 223 GLU B C 1
ATOM 3604 O O . GLU B 1 223 ? 1.323 19.625 20.938 1 98.19 223 GLU B O 1
ATOM 3609 N N . ALA B 1 224 ? 3.342 18.734 21.266 1 97.25 224 ALA B N 1
ATOM 3610 C CA . ALA B 1 224 ? 3.049 17.641 20.344 1 97.25 224 ALA B CA 1
ATOM 3611 C C . ALA B 1 224 ? 1.896 16.781 20.875 1 97.25 224 ALA B C 1
ATOM 3613 O O . ALA B 1 224 ? 1.017 16.391 20.109 1 97.25 224 ALA B O 1
ATOM 3614 N N . LEU B 1 225 ? 1.908 16.5 22.141 1 97.81 225 LEU B N 1
ATOM 3615 C CA . LEU B 1 225 ? 0.844 15.711 22.766 1 97.81 225 LEU B CA 1
ATOM 3616 C C . LEU B 1 225 ? -0.47 16.484 22.766 1 97.81 225 LEU B C 1
ATOM 3618 O O . LEU B 1 225 ? -1.538 15.906 22.562 1 97.81 225 LEU B O 1
ATOM 3622 N N . GLU B 1 226 ? -0.375 17.781 23 1 98.62 226 GLU B N 1
ATOM 3623 C CA . GLU B 1 226 ? -1.572 18.609 22.891 1 98.62 226 GLU B CA 1
ATOM 3624 C C . GLU B 1 226 ? -2.154 18.547 21.484 1 98.62 226 GLU B C 1
ATOM 3626 O O . GLU B 1 226 ? -3.367 18.422 21.312 1 98.62 226 GLU B O 1
ATOM 3631 N N . ALA B 1 227 ? -1.302 18.688 20.484 1 98.69 227 ALA B N 1
ATOM 3632 C CA . ALA B 1 227 ? -1.738 18.594 19.094 1 98.69 227 ALA B CA 1
ATOM 3633 C C . ALA B 1 227 ? -2.457 17.281 18.828 1 98.69 227 ALA B C 1
ATOM 3635 O O . ALA B 1 227 ? -3.506 17.25 18.188 1 98.69 227 ALA B O 1
ATOM 3636 N N . ARG B 1 228 ? -1.896 16.219 19.328 1 98.38 228 ARG B N 1
ATOM 3637 C CA . ARG B 1 228 ? -2.496 14.898 19.188 1 98.38 228 ARG B CA 1
ATOM 3638 C C . ARG B 1 228 ? -3.885 14.859 19.812 1 98.38 228 ARG B C 1
ATOM 3640 O O . ARG B 1 228 ? -4.832 14.352 19.219 1 98.38 228 ARG B O 1
ATOM 3647 N N . HIS B 1 229 ? -3.988 15.383 20.984 1 98.69 229 HIS B N 1
ATOM 3648 C CA . HIS B 1 229 ? -5.266 15.383 21.688 1 98.69 229 HIS B CA 1
ATOM 3649 C C . HIS B 1 229 ? -6.312 16.203 20.922 1 98.69 229 HIS B C 1
ATOM 3651 O O . HIS B 1 229 ? -7.457 15.766 20.797 1 98.69 229 HIS B O 1
ATOM 3657 N N . LEU B 1 230 ? -5.93 17.359 20.453 1 98.81 230 LEU B N 1
ATOM 3658 C CA . LEU B 1 230 ? -6.848 18.203 19.688 1 98.81 230 LEU B CA 1
ATOM 3659 C C . LEU B 1 230 ? -7.352 17.469 18.453 1 98.81 230 LEU B C 1
ATOM 3661 O O . LEU B 1 230 ? -8.547 17.5 18.141 1 98.81 230 LEU B O 1
ATOM 3665 N N . LEU B 1 231 ? -6.484 16.812 17.797 1 98.88 231 LEU B N 1
ATOM 3666 C CA . LEU B 1 231 ? -6.844 16.078 16.578 1 98.88 231 LEU B CA 1
ATOM 3667 C C . LEU B 1 231 ? -7.789 14.93 16.891 1 98.88 231 LEU B C 1
ATOM 3669 O O . LEU B 1 231 ? -8.812 14.758 16.219 1 98.88 231 LEU B O 1
ATOM 3673 N N . LEU B 1 232 ? -7.434 14.141 17.891 1 98.81 232 LEU B N 1
ATOM 3674 C CA . LEU B 1 232 ? -8.25 12.977 18.234 1 98.81 232 LEU B CA 1
ATOM 3675 C C . LEU B 1 232 ? -9.633 13.406 18.703 1 98.81 232 LEU B C 1
ATOM 3677 O O . LEU B 1 232 ? -10.633 12.773 18.359 1 98.81 232 LEU B O 1
ATOM 3681 N N . ASP B 1 233 ? -9.711 14.492 19.484 1 98.81 233 ASP B N 1
ATOM 3682 C CA . ASP B 1 233 ? -11 15.031 19.891 1 98.81 233 ASP B CA 1
ATOM 3683 C C . ASP B 1 233 ? -11.82 15.477 18.688 1 98.81 233 ASP B C 1
ATOM 3685 O O . ASP B 1 233 ? -13.023 15.227 18.609 1 98.81 233 ASP B O 1
ATOM 3689 N N . PHE B 1 234 ? -11.195 16.125 17.797 1 98.88 234 PHE B N 1
ATOM 3690 C CA . PHE B 1 234 ? -11.836 16.609 16.578 1 98.88 234 PHE B CA 1
ATOM 3691 C C . PHE B 1 234 ? -12.406 15.453 15.773 1 98.88 234 PHE B C 1
ATOM 3693 O O . PHE B 1 234 ? -13.57 15.484 15.359 1 98.88 234 PHE B O 1
ATOM 3700 N N . LEU B 1 235 ? -11.586 14.414 15.555 1 98.88 235 LEU B N 1
ATOM 3701 C CA . LEU B 1 235 ? -12.016 13.258 14.781 1 98.88 235 LEU B CA 1
ATOM 3702 C C . LEU B 1 235 ? -13.125 12.5 15.492 1 98.88 235 LEU B C 1
ATOM 3704 O O . LEU B 1 235 ? -14.07 12.016 14.859 1 98.88 235 LEU B O 1
ATOM 3708 N N . GLN B 1 236 ? -13 12.383 16.812 1 98.56 236 GLN B N 1
ATOM 3709 C CA . GLN B 1 236 ? -14.047 11.719 17.578 1 98.56 236 GLN B CA 1
ATOM 3710 C C . GLN B 1 236 ? -15.383 12.43 17.422 1 98.56 236 GLN B C 1
ATOM 3712 O O . GLN B 1 236 ? -16.422 11.781 17.25 1 98.56 236 GLN B O 1
ATOM 3717 N N . THR B 1 237 ? -15.336 13.727 17.484 1 98.31 237 THR B N 1
ATOM 3718 C CA . THR B 1 237 ? -16.547 14.539 17.391 1 98.31 237 THR B CA 1
ATOM 3719 C C . THR B 1 237 ? -17.141 14.461 15.984 1 98.31 237 THR B C 1
ATOM 3721 O O . THR B 1 237 ? -18.359 14.469 15.82 1 98.31 237 THR B O 1
ATOM 3724 N N . THR B 1 238 ? -16.297 14.352 14.961 1 98.5 238 THR B N 1
ATOM 3725 C CA . THR B 1 238 ? -16.766 14.477 13.586 1 98.5 238 THR B CA 1
ATOM 3726 C C . THR B 1 238 ? -17.094 13.102 13 1 98.5 238 THR B C 1
ATOM 3728 O O . THR B 1 238 ? -17.953 12.977 12.133 1 98.5 238 THR B O 1
ATOM 3731 N N . LEU B 1 239 ? -16.359 12.055 13.445 1 98.06 239 LEU B N 1
ATOM 3732 C CA . LEU B 1 239 ? -16.484 10.766 12.781 1 98.06 239 LEU B CA 1
ATOM 3733 C C . LEU B 1 239 ? -17.219 9.758 13.656 1 98.06 239 LEU B C 1
ATOM 3735 O O . LEU B 1 239 ? -17.531 8.648 13.219 1 98.06 239 LEU B O 1
ATOM 3739 N N . HIS B 1 240 ? -17.484 10.031 14.891 1 88.81 240 HIS B N 1
ATOM 3740 C CA . HIS B 1 240 ? -18.25 9.156 15.766 1 88.81 240 HIS B CA 1
ATOM 3741 C C . HIS B 1 240 ? -19.453 9.875 16.344 1 88.81 240 HIS B C 1
ATOM 3743 O O . HIS B 1 240 ? -19.469 11.109 16.438 1 88.81 240 HIS B O 1
#

Sequence (480 aa):
MPSTESYICCPTDKPAAKCPYDPTGDDFYVVGPYKSKAGVVVVSDIFGMQPNSKRFADMLAENGYLVVMPDFFGKRVWPVENWPVDPESQKWKDHIVWSRNMDNFKPRMDRAVEMLRQMGCAKVGAVGMCWGAVLPFILSGEGTIDAAATAHPAFFNASDVQLAKTGVLVLGGVDDGPLMEVGKAVKAHPIEPKVFRSFENIEHGFFGSRYDPDNYTEVQMKEALEARHLLLDFLQTTLHMPSTESYICCPTDKPAAKCPYDPTGDDFYVVGPYKSKAGVVVVSDIFGMQPNSKRFADMLAENGYLVVMPDFFGKRVWPVENWPVDPESQKWKDHIVWSRNMDNFKPRMDRAVEMLRQMGCAKVGAVGMCWGAVLPFILSGEGTIDAAATAHPAFFNASDVQLAKTGVLVLGGVDDGPLMEVGKAVKAHPIEPKVFRSFENIEHGFFGSRYDPDNYTEVQMKEALEARHLLLDFLQTTLH

InterPro domains:
  IPR002925 Dienelactone hydrolase [PF01738] (29-227)
  IPR029058 Alpha/Beta hydrolase fold [G3DSA:3.40.50.1820] (24-238)
  IPR029058 Alpha/Beta hydrolase fold [SSF53474] (29-238)

Radius of gyration: 24.39 Å; Cα contacts (8 Å, |Δi|>4): 1078; chains: 2; bounding box: 46×83×57 Å

Nearest PDB structures (foldseek):
  1din-assembly1_A  TM=7.422E-01  e=3.793E-12  Pseudomonas knackmussii
  4u2f-assembly1_A  TM=7.686E-01  e=1.473E-11  Pseudomonas knackmussii
  6scd-assembly2_B  TM=6.181E-01  e=9.776E-07  Halopseudomonas aestusnigri
  6sbn-assembly1_A  TM=5.494E-01  e=4.384E-07  Halopseudomonas aestusnigri
  7ecb-assembly1_A  TM=5.675E-01  e=2.466E-06  uncultured bacterium

pLDDT: mean 92.79, std 11.04, range [28.2, 98.94]

Organism: Leptomonas pyrrhocoris (NCBI:txid157538)

Secondary structure (DSSP, 8-state):
--------S----PPPP-------SEEEEEES-TT-SEEEEEE--TT-S-HHHHHHHHHHHHTT-EEEEE-SSGGGPPPGGG-S--TT-HHHHHHHHHHH-GGGTHHHHHHHHHHHHHTT-SEEEEEEEGGGGHHHHHHHHHT--SEEEEES-SS--HHHHHH--SEEEEEE-TTS---HHHHHHHHH-SSS-EEEEE-SSSPTTTTTTT--GGG--HHHHHHHHHHHHHHHHHHHHHH-/--------S----PPPP-------SEEEEEES-TT-SEEEEEE--TT-S-HHHHHHHHHHHHTT-EEEEE-SSGGGPPPGGG-S--TT-HHHHHHHHHHH-GGGTHHHHHHHHHHHHHTT-SEEEEEEEGGGGHHHHHHHHHT--SEEEEES-SS--HHHHHH--SEEEEEE-TTS---HHHHHHHHH-SSS-EEEEE-SSSPTTTTTTT--GGG--HHHHHHHHHHHHHHHHHHHHHH-

Solvent-accessible surface area (backbone atoms only — not comparable to full-atom values): 24736 Å² total; per-residue (Å²): 126,81,79,72,74,70,87,57,60,57,79,55,68,74,45,57,37,78,69,87,60,81,64,84,57,43,48,31,41,40,33,47,47,73,79,27,44,27,23,34,39,44,35,45,35,65,61,34,86,32,47,40,29,40,43,40,45,47,54,47,16,75,71,54,24,24,27,41,29,62,54,80,44,65,93,68,37,46,57,59,84,62,46,56,70,54,86,81,36,64,69,48,49,54,50,49,60,57,65,66,42,55,80,80,45,46,65,62,51,52,49,53,53,49,49,38,43,43,30,53,20,78,27,36,33,25,40,6,25,21,64,22,22,45,60,25,27,54,37,14,44,72,64,76,40,45,30,23,26,26,36,24,48,15,94,63,52,35,65,49,55,67,47,33,70,31,23,38,37,45,37,33,20,51,52,50,63,90,53,61,62,38,44,53,33,36,73,63,48,90,42,74,62,56,44,69,48,74,41,82,65,33,51,64,34,61,64,24,40,38,36,39,77,90,75,45,51,73,68,26,44,52,47,51,52,49,52,51,50,54,50,53,53,50,46,46,64,59,44,94,126,79,80,72,74,70,85,58,61,57,80,55,69,73,45,56,37,80,69,85,59,82,64,83,56,44,48,32,40,39,32,48,46,74,80,29,42,27,21,34,38,43,35,45,34,65,60,33,86,32,48,38,28,40,44,39,45,48,54,46,15,76,70,54,23,25,25,41,30,61,52,81,44,65,92,70,36,48,59,60,83,62,46,54,71,56,87,82,37,64,70,51,49,53,49,48,60,56,65,67,41,54,79,81,44,44,65,62,51,52,49,53,52,48,49,38,42,44,29,53,20,78,27,36,31,25,39,6,25,21,64,22,22,46,58,24,27,52,38,14,45,71,63,76,40,45,29,22,26,26,36,24,49,14,95,65,54,35,66,48,56,67,49,34,71,32,23,38,37,43,35,35,20,51,51,48,63,89,51,61,62,37,43,52,33,34,74,65,48,88,41,74,60,55,43,68,47,72,40,83,66,33,50,64,34,62,65,23,40,39,36,39,77,91,76,44,51,72,67,28,45,52,47,52,52,47,52,51,50,54,50,52,51,49,46,46,66,59,44,92